Protein AF-A0A8S3SHW8-F1 (afdb_monomer_lite)

Structure (mmCIF, N/CA/C/O backbone):
data_AF-A0A8S3SHW8-F1
#
_entry.id   AF-A0A8S3SHW8-F1
#
loop_
_atom_site.group_PDB
_atom_site.id
_atom_site.type_symbol
_atom_site.label_atom_id
_atom_site.label_alt_id
_atom_site.label_comp_id
_atom_site.label_asym_id
_atom_site.label_entity_id
_atom_site.label_seq_id
_atom_site.pdbx_PDB_ins_code
_atom_site.Cartn_x
_atom_site.Cartn_y
_atom_site.Cartn_z
_atom_site.occupancy
_atom_site.B_iso_or_equiv
_atom_site.auth_seq_id
_atom_site.auth_comp_id
_atom_site.auth_asym_id
_atom_site.auth_atom_id
_atom_site.pdbx_PDB_model_num
ATOM 1 N N . MET A 1 1 ? 3.587 18.763 25.906 1.00 33.28 1 MET A N 1
ATOM 2 C CA . MET A 1 1 ? 4.128 20.118 26.142 1.00 33.28 1 MET A CA 1
ATOM 3 C C . MET A 1 1 ? 2.967 21.100 26.122 1.00 33.28 1 MET A C 1
ATOM 5 O O . MET A 1 1 ? 2.215 21.108 25.154 1.00 33.28 1 MET A O 1
ATOM 9 N N . SER A 1 2 ? 2.760 21.809 27.232 1.00 28.11 2 SER A N 1
ATOM 10 C CA . SER A 1 2 ? 1.656 22.752 27.457 1.00 28.11 2 SER A CA 1
ATOM 11 C C . SER A 1 2 ? 1.734 23.931 26.480 1.00 28.11 2 SER A C 1
ATOM 13 O O . SER A 1 2 ? 2.785 24.556 26.373 1.00 28.11 2 SER A O 1
ATOM 15 N N . LYS A 1 3 ? 0.648 24.232 25.757 1.00 27.84 3 LYS A N 1
ATOM 16 C CA . LYS A 1 3 ? 0.533 25.464 24.966 1.00 27.84 3 LYS A CA 1
ATOM 17 C C . LYS A 1 3 ? -0.106 26.538 25.848 1.00 27.84 3 LYS A C 1
ATOM 19 O O . LYS A 1 3 ? -1.318 26.539 26.027 1.00 27.84 3 LYS A O 1
ATOM 24 N N . GLN A 1 4 ? 0.707 27.435 26.399 1.00 27.66 4 GLN A N 1
ATOM 25 C CA . GLN A 1 4 ? 0.218 28.713 26.918 1.00 27.66 4 GLN A CA 1
ATOM 26 C C . GLN A 1 4 ? -0.094 29.627 25.727 1.00 27.66 4 GLN A C 1
ATOM 28 O O . GLN A 1 4 ? 0.801 29.973 24.959 1.00 27.66 4 GLN A O 1
ATOM 33 N N . CYS A 1 5 ? -1.358 30.014 25.564 1.00 28.47 5 CYS A N 1
ATOM 34 C CA . CYS A 1 5 ? -1.740 31.095 24.659 1.00 28.47 5 CYS A CA 1
ATOM 35 C C . CYS A 1 5 ? -1.617 32.425 25.409 1.00 28.47 5 CYS A C 1
ATOM 37 O O . CYS A 1 5 ? -2.289 32.627 26.418 1.00 28.47 5 CYS A O 1
ATOM 39 N N . LYS A 1 6 ? -0.769 33.332 24.911 1.00 30.17 6 LYS A N 1
ATOM 40 C CA . LYS A 1 6 ? -0.806 34.745 25.304 1.00 30.17 6 LYS A CA 1
ATOM 41 C C . LYS A 1 6 ? -2.008 35.399 24.629 1.00 30.17 6 LYS A C 1
ATOM 43 O O . LYS A 1 6 ? -2.115 35.361 23.407 1.00 30.17 6 LYS A O 1
ATOM 48 N N . ILE A 1 7 ? -2.889 35.986 25.430 1.00 32.22 7 ILE A N 1
ATOM 49 C CA . ILE A 1 7 ? -3.915 36.921 24.967 1.00 32.22 7 ILE A CA 1
ATOM 50 C C . ILE A 1 7 ? -3.233 38.289 24.905 1.00 32.22 7 ILE A C 1
ATOM 52 O O . ILE A 1 7 ? -2.616 38.700 25.888 1.00 32.22 7 ILE A O 1
ATOM 56 N N . VAL A 1 8 ? -3.277 38.943 23.746 1.00 42.25 8 VAL A N 1
ATOM 57 C CA . VAL A 1 8 ? -2.745 40.298 23.557 1.00 42.25 8 VAL A CA 1
ATOM 58 C C . VAL A 1 8 ? -3.923 41.261 23.476 1.00 42.25 8 VAL A C 1
ATOM 60 O O . VAL A 1 8 ? -4.920 40.967 22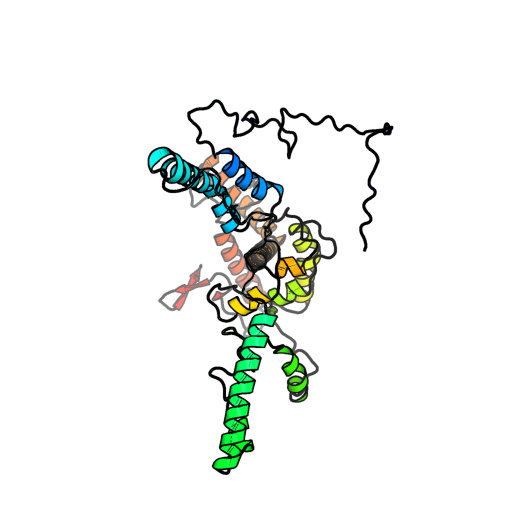.818 1.00 42.25 8 VAL A O 1
ATOM 63 N N . ASP A 1 9 ? -3.791 42.369 24.196 1.00 41.22 9 ASP A N 1
ATOM 64 C CA . ASP A 1 9 ? -4.748 43.467 24.282 1.00 41.22 9 ASP A CA 1
ATOM 65 C C . ASP A 1 9 ? -4.852 44.198 22.925 1.00 41.22 9 ASP A C 1
ATOM 67 O O . ASP A 1 9 ? -3.814 44.598 22.385 1.00 41.22 9 ASP A O 1
ATOM 71 N N . PRO A 1 10 ? -6.055 44.336 22.336 1.00 43.12 10 PRO A N 1
ATOM 72 C CA . PRO A 1 10 ? -6.239 44.913 21.004 1.00 43.12 10 PRO A CA 1
ATOM 73 C C . PRO A 1 10 ? -5.915 46.412 20.893 1.00 43.12 10 PRO A C 1
ATOM 75 O O . PRO A 1 10 ? -5.907 46.924 19.775 1.00 43.12 10 PRO A O 1
ATOM 78 N N . GLU A 1 11 ? -5.640 47.121 21.993 1.00 42.78 11 GLU A N 1
ATOM 79 C CA . GLU A 1 11 ? -5.457 48.584 21.969 1.00 42.78 11 GLU A CA 1
ATOM 80 C C . GLU A 1 11 ? -3.992 49.069 21.959 1.00 42.78 11 GLU A C 1
ATOM 82 O O . GLU A 1 11 ? -3.742 50.275 21.924 1.00 42.78 11 GLU A O 1
ATOM 87 N N . LEU A 1 12 ? -2.997 48.173 21.918 1.00 40.91 12 LEU A N 1
ATOM 88 C CA . LEU A 1 12 ? -1.585 48.563 21.778 1.00 40.91 12 LEU A CA 1
ATOM 89 C C . LEU A 1 12 ? -1.113 48.477 20.313 1.00 40.91 12 LEU A C 1
ATOM 91 O O . LEU A 1 12 ? -1.200 47.406 19.708 1.00 40.91 12 LEU A O 1
ATOM 95 N N . PRO A 1 13 ? -0.551 49.556 19.728 1.00 42.81 13 PRO A N 1
ATOM 96 C CA . PRO A 1 13 ? -0.072 49.527 18.354 1.00 42.81 13 PRO A CA 1
ATOM 97 C C . PRO A 1 13 ? 1.196 48.670 18.253 1.00 42.81 13 PRO A C 1
ATOM 99 O O . PRO A 1 13 ? 2.273 49.039 18.722 1.00 42.81 13 PRO A O 1
ATOM 102 N N . SER A 1 14 ? 1.058 47.504 17.624 1.00 40.25 14 SER A N 1
ATOM 103 C CA . SER A 1 14 ? 2.162 46.610 17.292 1.00 40.25 14 SER A CA 1
ATOM 104 C C . SER A 1 14 ? 3.041 47.233 16.209 1.00 40.25 14 SER A C 1
ATOM 106 O O . SER A 1 14 ? 2.630 47.362 15.054 1.00 40.25 14 SER A O 1
ATOM 108 N N . THR A 1 15 ? 4.271 47.593 16.559 1.00 43.69 15 THR A N 1
ATOM 109 C CA . THR A 1 15 ? 5.312 47.903 15.583 1.00 43.69 15 THR A CA 1
ATOM 110 C C . THR A 1 15 ? 5.768 46.625 14.871 1.00 43.69 15 THR A C 1
ATOM 112 O O . THR A 1 15 ? 6.030 45.597 15.494 1.00 43.69 15 THR A O 1
ATOM 115 N N . SER A 1 16 ? 5.883 46.727 13.542 1.00 46.16 16 SER A N 1
ATOM 116 C CA . SER A 1 16 ? 6.369 45.735 12.565 1.00 46.16 16 SER A CA 1
ATOM 117 C C . SER A 1 16 ? 5.441 44.554 12.223 1.00 46.16 16 SER A C 1
ATOM 119 O O . SER A 1 16 ? 5.742 43.389 12.470 1.00 46.16 16 SER A O 1
ATOM 121 N N . SER A 1 17 ? 4.332 44.854 11.540 1.00 41.62 17 SER A N 1
ATOM 122 C CA . SER A 1 17 ? 3.645 43.887 10.679 1.00 41.62 17 SER A CA 1
ATOM 123 C C . SER A 1 17 ? 4.428 43.694 9.378 1.00 41.62 17 SER A C 1
ATOM 125 O O . SER A 1 17 ? 4.524 44.610 8.563 1.00 41.62 17 SER A O 1
ATOM 127 N N . ILE A 1 18 ? 4.933 42.484 9.144 1.00 42.44 18 ILE A N 1
ATOM 128 C CA . ILE A 1 18 ? 5.177 42.003 7.781 1.00 42.44 18 ILE A CA 1
ATOM 129 C C . ILE A 1 18 ? 3.786 41.764 7.186 1.00 42.44 18 ILE A C 1
ATOM 131 O O . ILE A 1 18 ? 3.213 40.687 7.337 1.00 42.44 18 ILE A O 1
ATOM 135 N N . SER A 1 19 ? 3.194 42.796 6.587 1.00 41.97 19 SER A N 1
ATOM 136 C CA . SER A 1 19 ? 2.048 42.617 5.704 1.00 41.97 19 SER A CA 1
ATOM 137 C C . SER A 1 19 ? 2.586 42.009 4.415 1.00 41.97 19 SER A C 1
ATOM 139 O O . SER A 1 19 ? 3.078 42.717 3.538 1.00 41.97 19 SER A O 1
ATOM 141 N N . ALA A 1 20 ? 2.546 40.682 4.314 1.00 45.47 20 ALA A N 1
ATOM 142 C CA . ALA A 1 20 ? 2.455 40.078 2.996 1.00 45.47 20 ALA A CA 1
ATOM 143 C C . ALA A 1 20 ? 1.146 40.609 2.400 1.00 45.47 20 ALA A C 1
ATOM 145 O O . ALA A 1 20 ? 0.071 40.302 2.917 1.00 45.47 20 ALA A O 1
ATOM 146 N N . ASP A 1 21 ? 1.264 41.509 1.426 1.00 48.50 21 ASP A N 1
ATOM 147 C CA . ASP A 1 21 ? 0.139 42.099 0.711 1.00 48.50 21 ASP A CA 1
ATOM 148 C C . ASP A 1 21 ? -0.626 40.944 0.062 1.00 48.50 21 ASP A C 1
ATOM 150 O O . ASP A 1 21 ? -0.126 40.276 -0.841 1.00 48.50 21 ASP A O 1
ATOM 154 N N . PHE A 1 22 ? -1.772 40.605 0.643 1.00 47.47 22 PHE A N 1
ATOM 155 C CA . PHE A 1 22 ? -2.541 39.427 0.275 1.00 47.47 22 PHE A CA 1
ATOM 156 C C . PHE A 1 22 ? -3.601 39.870 -0.729 1.00 47.47 22 PHE A C 1
ATOM 158 O O . PHE A 1 22 ? -4.529 40.600 -0.360 1.00 47.47 22 PHE A O 1
ATOM 165 N N . ASP A 1 23 ? -3.452 39.481 -1.997 1.00 58.28 23 ASP A N 1
ATOM 166 C CA . ASP A 1 23 ? -4.376 39.924 -3.037 1.00 58.28 23 ASP A CA 1
ATOM 167 C C . ASP A 1 23 ? -5.663 39.095 -2.978 1.00 58.28 23 ASP A C 1
ATOM 169 O O . ASP A 1 23 ? -5.734 37.935 -3.388 1.00 58.28 23 ASP A O 1
ATOM 173 N N . TRP A 1 24 ? -6.720 39.722 -2.462 1.00 55.75 24 TRP A N 1
ATOM 174 C CA . TRP A 1 24 ? -8.063 39.147 -2.371 1.00 55.75 24 TRP A CA 1
ATOM 175 C C . TRP A 1 24 ? -8.744 38.949 -3.731 1.00 55.75 24 TRP A C 1
ATOM 177 O O . TRP A 1 24 ? -9.836 38.380 -3.787 1.00 55.75 24 TRP A O 1
ATOM 187 N N . LYS A 1 25 ? -8.135 39.422 -4.825 1.00 53.91 25 LYS A N 1
ATOM 188 C CA . LYS A 1 25 ? -8.574 39.142 -6.197 1.00 53.91 25 LYS A CA 1
ATOM 189 C C . LYS A 1 25 ? -7.977 37.846 -6.752 1.00 53.91 25 LYS A C 1
ATOM 191 O O . LYS A 1 25 ? -8.441 37.382 -7.792 1.00 53.91 25 LYS A O 1
ATOM 196 N N . GLU A 1 26 ? -7.004 37.252 -6.064 1.00 58.25 26 GLU A N 1
ATOM 197 C CA . GLU A 1 26 ? -6.335 36.006 -6.443 1.00 58.25 26 GLU A CA 1
ATOM 198 C C . GLU A 1 26 ? -6.711 34.844 -5.509 1.00 58.25 26 GLU A C 1
ATOM 200 O O . GLU A 1 26 ? -7.379 35.010 -4.486 1.00 58.25 26 GLU A O 1
ATOM 205 N N . CYS A 1 27 ? -6.324 33.617 -5.873 1.00 58.56 27 CYS A N 1
ATOM 206 C CA . CYS A 1 27 ? -6.635 32.431 -5.075 1.00 58.56 27 CYS A CA 1
ATOM 207 C C . CYS A 1 27 ? -6.103 32.533 -3.639 1.00 58.56 27 CYS A C 1
ATOM 209 O O . CYS A 1 27 ? -4.901 32.635 -3.413 1.00 58.56 27 CYS A O 1
ATOM 211 N N . ILE A 1 28 ? -6.986 32.384 -2.647 1.00 54.75 28 ILE A N 1
ATOM 212 C CA . ILE A 1 28 ? -6.630 32.454 -1.218 1.00 54.75 28 ILE A CA 1
ATOM 213 C C . ILE A 1 28 ? -5.671 31.343 -0.756 1.00 54.75 28 ILE A C 1
ATOM 215 O O . ILE A 1 28 ? -5.082 31.439 0.314 1.00 54.75 28 ILE A O 1
ATOM 219 N N . PHE A 1 29 ? -5.509 30.273 -1.538 1.00 50.50 29 PHE A N 1
ATOM 220 C CA . PHE A 1 29 ? -4.598 29.177 -1.199 1.00 50.50 29 PHE A CA 1
ATOM 221 C C . PHE A 1 29 ? -3.267 29.234 -1.951 1.00 50.50 29 PHE A C 1
ATOM 223 O O . PHE A 1 29 ? -2.256 28.829 -1.382 1.00 50.50 29 PHE A O 1
ATOM 230 N N . CYS A 1 30 ? -3.249 29.713 -3.200 1.00 58.94 30 CYS A N 1
ATOM 231 C CA . CYS A 1 30 ? -2.037 29.711 -4.031 1.00 58.94 30 CYS A CA 1
ATOM 232 C C . CYS A 1 30 ? -1.575 31.087 -4.530 1.00 58.94 30 CYS A C 1
ATOM 234 O O . CYS A 1 30 ? -0.484 31.150 -5.075 1.00 58.94 30 CYS A O 1
ATOM 236 N N . GLN A 1 31 ? -2.346 32.163 -4.316 1.00 64.50 31 GLN A N 1
ATOM 237 C CA . GLN A 1 31 ? -2.059 33.527 -4.800 1.00 64.50 31 GLN A CA 1
ATOM 238 C C . GLN A 1 31 ? -1.721 33.546 -6.302 1.00 64.50 31 GLN A C 1
ATOM 240 O O . GLN A 1 31 ? -0.717 34.092 -6.738 1.00 64.50 31 GLN A O 1
ATOM 245 N N . GLU A 1 32 ? -2.551 32.853 -7.089 1.00 66.88 32 GLU A N 1
ATOM 246 C CA . GLU A 1 32 ? -2.493 32.858 -8.550 1.00 66.88 32 GLU A CA 1
ATOM 247 C C . GLU A 1 32 ? -3.853 33.280 -9.119 1.00 66.88 32 GLU A C 1
ATOM 249 O O . GLU A 1 32 ? -4.913 32.971 -8.553 1.00 66.88 32 GLU A O 1
ATOM 254 N N . GLN A 1 33 ? -3.825 33.946 -10.275 1.00 61.19 33 GLN A N 1
ATOM 255 C CA . GLN A 1 33 ? -5.013 34.324 -11.034 1.00 61.19 33 GLN A CA 1
ATOM 256 C C . GLN A 1 33 ? -5.663 33.087 -11.673 1.00 61.19 33 GLN A C 1
ATOM 258 O O . GLN A 1 33 ? -5.170 32.513 -12.647 1.00 61.19 33 GLN A O 1
ATOM 263 N N . THR A 1 34 ? -6.800 32.656 -11.130 1.00 58.00 34 THR A N 1
ATOM 264 C CA . THR A 1 34 ? -7.602 31.578 -11.717 1.00 58.00 34 THR A CA 1
ATOM 265 C C . THR A 1 34 ? -8.480 32.107 -12.851 1.00 58.00 34 THR A C 1
ATOM 267 O O . THR A 1 34 ? -8.919 33.253 -12.826 1.00 58.00 34 THR A O 1
ATOM 270 N N . LYS A 1 35 ? -8.802 31.260 -13.843 1.00 50.25 35 LYS A N 1
ATOM 271 C CA . LYS A 1 35 ? -9.694 31.621 -14.971 1.00 50.25 35 LYS A CA 1
ATOM 272 C C . LYS A 1 35 ? -11.097 32.075 -14.536 1.00 50.25 35 LYS A C 1
ATOM 274 O O . LYS A 1 35 ? -11.816 32.681 -15.326 1.00 50.25 35 LYS A O 1
ATOM 279 N N . GLU A 1 36 ? -11.493 31.765 -13.306 1.00 50.38 36 GLU A N 1
ATOM 280 C CA . GLU A 1 36 ? -12.750 32.189 -12.701 1.00 50.38 36 GLU A CA 1
ATOM 281 C C . GLU A 1 36 ? -12.477 33.248 -11.628 1.00 50.38 36 GLU A C 1
ATOM 283 O O . GLU A 1 36 ? -11.651 33.032 -10.739 1.00 50.38 36 GLU A O 1
ATOM 288 N N . ASN A 1 37 ? -13.185 34.381 -11.700 1.00 51.44 37 ASN A N 1
ATOM 289 C CA . ASN A 1 37 ? -13.181 35.377 -10.631 1.00 51.44 37 ASN A CA 1
ATOM 290 C C . ASN A 1 37 ? -13.772 34.753 -9.364 1.00 51.44 37 ASN A C 1
ATOM 292 O O . ASN A 1 37 ? -14.912 34.281 -9.377 1.00 51.44 37 ASN A O 1
ATOM 296 N N . LEU A 1 38 ? -13.019 34.789 -8.267 1.00 46.97 38 LEU A N 1
ATOM 297 C CA . LEU A 1 38 ? -13.469 34.291 -6.973 1.00 46.97 38 LEU A CA 1
ATOM 298 C C . LEU A 1 38 ? -14.572 35.208 -6.437 1.00 46.97 38 LEU A C 1
ATOM 300 O O . LEU A 1 38 ? -14.320 36.297 -5.930 1.00 46.97 38 LEU A O 1
ATOM 304 N N . GLN A 1 39 ? -15.821 34.773 -6.568 1.00 48.00 39 GLN A N 1
ATOM 305 C CA . GLN A 1 39 ? -16.958 35.363 -5.872 1.00 48.00 39 GLN A CA 1
ATOM 306 C C . GLN A 1 39 ? -17.421 34.418 -4.770 1.00 48.00 39 GLN A C 1
ATOM 308 O O . GLN A 1 39 ? -17.414 33.198 -4.929 1.00 48.00 39 GLN A O 1
ATOM 313 N N . CYS A 1 40 ? -17.865 34.994 -3.651 1.00 46.88 40 CYS A N 1
ATOM 314 C CA . CYS A 1 40 ? -18.604 34.248 -2.640 1.00 46.88 40 CYS A CA 1
ATOM 315 C C . CYS A 1 40 ? -19.754 33.484 -3.330 1.00 46.88 40 CYS A C 1
ATOM 317 O O . CYS A 1 40 ? -20.539 34.131 -4.029 1.00 46.88 40 CYS A O 1
ATOM 319 N N . PRO A 1 41 ? -19.894 32.156 -3.141 1.00 46.25 41 PRO A N 1
ATOM 320 C CA . PRO A 1 41 ? -20.945 31.367 -3.789 1.00 46.25 41 PRO A CA 1
ATOM 321 C C . PRO A 1 41 ? -22.362 31.896 -3.529 1.00 46.25 41 PRO A C 1
ATOM 323 O O . PRO A 1 41 ? -23.234 31.743 -4.375 1.00 46.25 41 PRO A O 1
ATOM 326 N N . ALA A 1 42 ? -22.576 32.576 -2.396 1.00 45.19 42 ALA A N 1
ATOM 327 C CA . ALA A 1 42 ? -23.844 33.218 -2.050 1.00 45.19 42 ALA A CA 1
ATOM 328 C C . ALA A 1 42 ? -24.141 34.510 -2.845 1.00 45.19 42 ALA A C 1
ATOM 330 O O . ALA A 1 42 ? -25.278 34.966 -2.856 1.00 45.19 42 ALA A O 1
ATOM 331 N N . ASN A 1 43 ? -23.139 35.095 -3.511 1.00 48.75 43 ASN A N 1
ATOM 332 C CA . ASN A 1 43 ? -23.233 36.359 -4.255 1.00 48.75 43 ASN A CA 1
ATOM 333 C C . ASN A 1 43 ? -23.038 36.180 -5.774 1.00 48.75 43 ASN A C 1
ATOM 335 O O . ASN A 1 43 ? -22.880 37.170 -6.495 1.00 48.75 43 ASN A O 1
ATOM 339 N N . SER A 1 44 ? -23.020 34.937 -6.267 1.00 51.25 44 SER A N 1
ATOM 340 C CA . SER A 1 44 ? -22.938 34.654 -7.702 1.00 51.25 44 SER A CA 1
ATOM 341 C C . SER A 1 44 ? -24.199 35.158 -8.410 1.00 51.25 44 SER A C 1
ATOM 343 O O . SER A 1 44 ? -25.310 34.767 -8.069 1.00 51.25 44 SER A O 1
ATOM 345 N N . LYS A 1 45 ? -24.030 36.025 -9.418 1.00 52.34 45 LYS A N 1
ATOM 346 C CA . LYS A 1 45 ? -25.130 36.535 -10.266 1.00 52.34 45 LYS A CA 1
ATOM 347 C C . LYS A 1 45 ? -25.445 35.630 -11.466 1.00 52.34 45 LYS A C 1
ATOM 349 O O . LYS A 1 45 ? -26.261 35.995 -12.308 1.00 52.34 45 LYS A O 1
ATOM 354 N N . ARG A 1 46 ? -24.757 34.492 -11.582 1.00 50.69 46 ARG A N 1
ATOM 355 C CA . ARG A 1 46 ? -24.918 33.527 -12.674 1.00 50.69 46 ARG A CA 1
ATOM 356 C C . ARG A 1 46 ? -26.125 32.635 -12.399 1.00 50.69 46 ARG A C 1
ATOM 358 O O . ARG A 1 46 ? -26.099 31.858 -11.453 1.00 50.69 46 ARG A O 1
ATOM 365 N N . SER A 1 47 ? -27.178 32.766 -13.204 1.00 52.53 47 SER A N 1
ATOM 366 C CA . SER A 1 47 ? -28.400 31.952 -13.110 1.00 52.53 47 SER A CA 1
ATOM 367 C C . SER A 1 47 ? -28.258 30.557 -13.733 1.00 52.53 47 SER A C 1
ATOM 369 O O . SER A 1 47 ? -29.182 29.757 -13.653 1.00 52.53 47 SER A O 1
ATOM 371 N N . ASP A 1 48 ? -27.128 30.285 -14.390 1.00 54.84 48 ASP A N 1
ATOM 372 C CA . ASP A 1 48 ? -26.775 29.038 -15.078 1.00 54.84 48 ASP A CA 1
ATOM 373 C C . ASP A 1 48 ? -25.983 28.049 -14.205 1.00 54.84 48 ASP A C 1
ATOM 375 O O . ASP A 1 48 ? -25.819 26.889 -14.579 1.00 54.84 48 ASP A O 1
ATOM 379 N N . LEU A 1 49 ? -25.504 28.484 -13.037 1.00 49.50 49 LEU A N 1
ATOM 380 C CA . LEU A 1 49 ? -24.738 27.664 -12.101 1.00 49.50 49 LEU A CA 1
ATOM 381 C C . LEU A 1 49 ? -25.526 27.483 -10.809 1.00 49.50 49 LEU A C 1
ATOM 383 O O . LEU A 1 49 ? -25.834 28.456 -10.123 1.00 49.50 49 LEU A O 1
ATOM 387 N N . ASP A 1 50 ? -25.824 26.227 -10.478 1.00 50.81 50 ASP A N 1
ATOM 388 C CA . ASP A 1 50 ? -26.556 25.884 -9.263 1.00 50.81 50 ASP A CA 1
ATOM 389 C C . ASP A 1 50 ? -25.789 26.394 -8.033 1.00 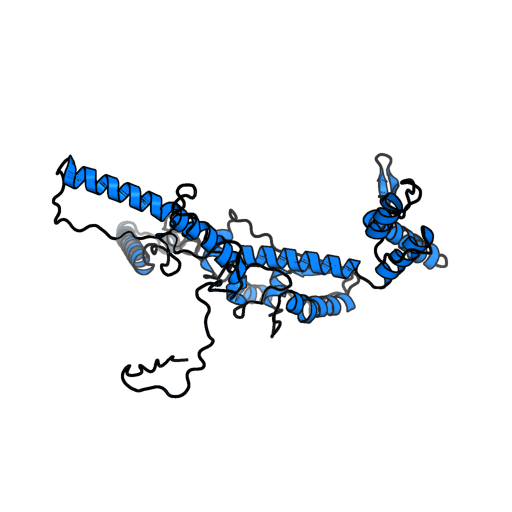50.81 50 ASP A C 1
ATOM 391 O O . ASP A 1 50 ? -24.559 26.219 -7.911 1.00 50.81 50 ASP A O 1
ATOM 395 N N . VAL A 1 51 ? -26.520 27.056 -7.132 1.00 45.84 51 VAL A N 1
ATOM 396 C CA . VAL A 1 51 ? -26.014 27.428 -5.809 1.00 45.84 51 VAL A CA 1
ATOM 397 C C . VAL A 1 51 ? -25.585 26.109 -5.172 1.00 45.84 51 VAL A C 1
ATOM 399 O O . VAL A 1 51 ? -26.353 25.163 -5.158 1.00 45.84 51 VAL A O 1
ATOM 402 N N . GLY A 1 52 ? -24.303 25.975 -4.827 1.00 45.34 52 GLY A N 1
ATOM 403 C CA . GLY A 1 52 ? -23.725 24.678 -4.447 1.00 45.34 52 GLY A CA 1
ATOM 404 C C . GLY A 1 52 ? -22.449 24.302 -5.203 1.00 45.34 52 GLY A C 1
ATOM 405 O O . GLY A 1 52 ? -21.611 23.562 -4.681 1.00 45.34 52 GLY A O 1
ATOM 406 N N . THR A 1 53 ? -22.227 24.876 -6.390 1.00 52.91 53 THR A N 1
ATOM 407 C CA . THR A 1 53 ? -21.026 24.593 -7.201 1.00 52.91 53 THR A CA 1
ATOM 408 C C . THR A 1 53 ? -19.725 24.900 -6.442 1.00 52.91 53 THR A C 1
ATOM 410 O O . THR A 1 53 ? -18.792 24.103 -6.488 1.00 52.91 53 THR A O 1
ATOM 413 N N . GLY A 1 54 ? -19.699 25.967 -5.632 1.00 49.91 54 GLY A N 1
ATOM 414 C CA . GLY A 1 54 ? -18.545 26.325 -4.794 1.00 49.91 54 GLY A CA 1
ATOM 415 C C . GLY A 1 54 ? -18.138 25.259 -3.764 1.00 49.91 54 GLY A C 1
ATOM 416 O O . GLY A 1 54 ? -16.962 25.169 -3.413 1.00 49.91 54 GLY A O 1
ATOM 417 N N . TYR A 1 55 ? -19.069 24.409 -3.311 1.00 49.91 55 TYR A N 1
ATOM 418 C CA . TYR A 1 55 ? -18.756 23.306 -2.394 1.00 49.91 55 TYR A CA 1
ATOM 419 C C . TYR A 1 55 ? -18.113 22.111 -3.114 1.00 49.91 55 TYR A C 1
ATOM 421 O O . TYR A 1 55 ? -17.243 21.460 -2.537 1.00 49.91 55 TYR A O 1
ATOM 429 N N . LYS A 1 56 ? -18.459 21.863 -4.389 1.00 49.69 56 LYS A N 1
ATOM 430 C CA . LYS A 1 56 ? -17.755 20.879 -5.237 1.00 49.69 56 LYS A CA 1
ATOM 431 C C . LYS A 1 56 ? -16.320 21.325 -5.528 1.00 49.69 56 LYS A C 1
ATOM 433 O O . LYS A 1 56 ? -15.394 20.511 -5.496 1.00 49.69 56 LYS A O 1
ATOM 438 N N . THR A 1 57 ? -16.117 22.624 -5.757 1.00 55.66 57 THR A N 1
ATOM 439 C CA . THR A 1 57 ? -14.775 23.196 -5.919 1.00 55.66 57 THR A CA 1
ATOM 440 C C . THR A 1 57 ? -13.976 23.077 -4.624 1.00 55.66 57 THR A C 1
ATOM 442 O O . THR A 1 57 ? -12.818 22.681 -4.674 1.00 55.66 57 THR A O 1
ATOM 445 N N . LEU A 1 58 ? -14.593 23.322 -3.460 1.00 56.44 58 LEU A N 1
ATOM 446 C CA . LEU A 1 58 ? -13.947 23.157 -2.154 1.00 56.44 58 LEU A CA 1
ATOM 447 C C . LEU A 1 58 ? -13.507 21.707 -1.891 1.00 56.44 58 LEU A C 1
ATOM 449 O O . LEU A 1 58 ? -12.386 21.503 -1.443 1.00 56.44 58 LEU A O 1
ATOM 453 N N . GLU A 1 59 ? -14.340 20.709 -2.200 1.00 52.47 59 GLU A N 1
ATOM 454 C CA . GLU A 1 59 ? -13.976 19.284 -2.102 1.00 52.47 59 GLU A CA 1
ATOM 455 C C . GLU A 1 59 ? -12.733 18.965 -2.951 1.00 52.47 59 GLU A C 1
ATOM 457 O O . GLU A 1 59 ? -11.737 18.451 -2.441 1.00 52.47 59 GLU A O 1
ATOM 462 N N . THR A 1 60 ? -12.751 19.374 -4.222 1.00 56.41 60 THR A N 1
ATOM 463 C CA . THR A 1 60 ? -11.651 19.131 -5.171 1.00 56.41 60 THR A CA 1
ATOM 464 C C . THR A 1 60 ? -10.365 19.870 -4.771 1.00 56.41 60 THR A C 1
ATOM 466 O O . THR A 1 60 ? -9.258 19.351 -4.923 1.00 56.41 60 THR A O 1
ATOM 469 N N . ILE A 1 61 ? -10.491 21.092 -4.246 1.00 56.31 61 ILE A N 1
ATOM 470 C CA . ILE A 1 61 ? -9.368 21.914 -3.775 1.00 56.31 61 ILE A CA 1
ATOM 471 C C . ILE A 1 61 ? -8.766 21.321 -2.498 1.00 56.31 61 ILE A C 1
ATOM 473 O O . ILE A 1 61 ? -7.543 21.257 -2.387 1.00 56.31 61 ILE A O 1
ATOM 477 N N . LEU A 1 62 ? -9.586 20.844 -1.557 1.00 53.88 62 LEU A N 1
ATOM 478 C CA . LEU A 1 62 ? -9.093 20.203 -0.338 1.00 53.88 62 LEU A CA 1
ATOM 479 C C . LEU A 1 62 ? -8.279 18.949 -0.675 1.00 53.88 62 LEU A C 1
ATOM 481 O O . LEU A 1 62 ? -7.137 18.857 -0.237 1.00 53.88 62 LEU A O 1
ATOM 485 N N . GLU A 1 63 ? -8.786 18.058 -1.531 1.00 53.31 63 GLU A N 1
ATOM 486 C CA . GLU A 1 63 ? -8.033 16.870 -1.968 1.00 53.31 63 GLU A CA 1
ATOM 487 C C . GLU A 1 63 ? -6.705 17.225 -2.655 1.00 53.31 63 GLU A C 1
ATOM 489 O O . GLU A 1 63 ? -5.685 16.566 -2.432 1.00 53.31 63 GLU A O 1
ATOM 494 N N . ARG A 1 64 ? -6.701 18.284 -3.476 1.00 49.41 64 ARG A N 1
ATOM 495 C CA . ARG A 1 64 ? -5.528 18.706 -4.250 1.00 49.41 64 ARG A CA 1
ATOM 496 C C . ARG A 1 64 ? -4.450 19.382 -3.398 1.00 49.41 64 ARG A C 1
ATOM 498 O O . ARG A 1 64 ? -3.269 19.160 -3.653 1.00 49.41 64 ARG A O 1
ATOM 505 N N . TYR A 1 65 ? -4.829 20.198 -2.414 1.00 45.56 65 TYR A N 1
ATOM 506 C CA . TYR A 1 65 ? -3.882 21.021 -1.651 1.00 45.56 65 TYR A CA 1
ATOM 507 C C . TYR A 1 65 ? -3.476 20.424 -0.302 1.00 45.56 65 TYR A C 1
ATOM 509 O O . TYR A 1 65 ? -2.332 20.611 0.112 1.00 45.56 65 TYR A O 1
ATOM 517 N N . THR A 1 66 ? -4.353 19.686 0.388 1.00 51.06 66 THR A N 1
ATOM 518 C CA . THR A 1 66 ? -3.989 19.072 1.680 1.00 51.06 66 THR A CA 1
ATOM 519 C C . THR A 1 66 ? -3.408 17.669 1.515 1.00 51.06 66 THR A C 1
ATOM 521 O O . THR A 1 66 ? -2.701 17.203 2.407 1.00 51.06 66 THR A O 1
ATOM 524 N N . ARG A 1 67 ? -3.678 16.999 0.379 1.00 55.00 67 ARG A N 1
ATOM 525 C CA . ARG A 1 67 ? -3.398 15.568 0.124 1.00 55.00 67 ARG A CA 1
ATOM 526 C C . ARG A 1 67 ? -4.040 14.612 1.149 1.00 55.00 67 ARG A C 1
ATOM 528 O O . ARG A 1 67 ? -3.812 13.399 1.085 1.00 55.00 67 ARG A O 1
ATOM 535 N N . ASP A 1 68 ? -4.853 15.145 2.061 1.00 55.56 68 ASP A N 1
ATOM 536 C CA . ASP A 1 68 ? -5.691 14.400 2.988 1.00 55.56 68 ASP A CA 1
ATOM 537 C C . ASP A 1 68 ? -7.047 14.166 2.310 1.00 55.56 68 ASP A C 1
ATOM 539 O O . ASP A 1 68 ? -7.677 15.103 1.817 1.00 55.56 68 ASP A O 1
ATOM 543 N N . ILE A 1 69 ? -7.509 12.915 2.274 1.00 62.47 69 ILE A N 1
ATOM 544 C CA . ILE A 1 69 ? -8.809 12.589 1.673 1.00 62.47 69 ILE A CA 1
ATOM 545 C C . ILE A 1 69 ? -9.892 12.765 2.737 1.00 62.47 69 ILE A C 1
ATOM 547 O O . ILE A 1 69 ? -9.803 12.209 3.838 1.00 62.47 69 ILE A O 1
ATOM 551 N N . VAL A 1 70 ? -10.913 13.549 2.404 1.00 63.34 70 VAL A N 1
ATOM 552 C CA . VAL A 1 70 ? -12.059 13.821 3.276 1.00 63.34 70 VAL A CA 1
ATOM 553 C C . VAL A 1 70 ? -12.886 12.540 3.465 1.00 63.34 70 VAL A C 1
ATOM 555 O O . VAL A 1 70 ? -13.055 11.761 2.531 1.00 63.34 70 VAL A O 1
ATOM 558 N N . ASP A 1 71 ? -13.396 12.290 4.681 1.00 67.75 71 ASP A N 1
ATOM 559 C CA . ASP A 1 71 ? -14.274 11.135 4.940 1.00 67.75 71 ASP A CA 1
ATOM 560 C C . ASP A 1 71 ? -15.487 11.197 3.988 1.00 67.75 71 ASP A C 1
ATOM 562 O O . ASP A 1 71 ? -16.168 12.229 3.968 1.00 67.75 71 ASP A O 1
ATOM 566 N N . PRO A 1 72 ? -15.806 10.121 3.242 1.00 67.12 72 PRO A N 1
ATOM 567 C CA . PRO A 1 72 ? -16.888 10.129 2.257 1.00 67.12 72 PRO A CA 1
ATOM 568 C C . PRO A 1 72 ? -18.238 10.600 2.810 1.00 67.12 72 PRO A C 1
ATOM 570 O O . PRO A 1 72 ? -19.025 11.207 2.089 1.00 67.12 72 PRO A O 1
ATOM 573 N N . ARG A 1 73 ? -18.502 10.389 4.106 1.00 67.69 73 ARG A N 1
ATOM 574 C CA . ARG A 1 73 ? -19.739 10.834 4.769 1.00 67.69 73 ARG A CA 1
ATOM 575 C C . ARG A 1 73 ? -19.749 12.330 5.055 1.00 67.69 73 ARG A C 1
ATOM 577 O O . ARG A 1 73 ? -20.815 12.941 5.089 1.00 67.69 73 ARG A O 1
ATOM 584 N N . VAL A 1 74 ? -18.580 12.930 5.283 1.00 71.81 74 VAL A N 1
ATOM 585 C CA . VAL A 1 74 ? -18.448 14.392 5.363 1.00 71.81 74 VAL A CA 1
ATOM 586 C C . VAL A 1 74 ? -18.688 14.982 3.976 1.00 71.81 74 VAL A C 1
ATOM 588 O O . VAL A 1 74 ? -19.449 15.939 3.870 1.00 71.81 74 VAL A O 1
ATOM 591 N N . CYS A 1 75 ? -18.143 14.372 2.916 1.00 68.06 75 CYS A N 1
ATOM 592 C CA . CYS A 1 75 ? -18.437 14.777 1.538 1.00 68.06 75 CYS A CA 1
ATOM 593 C C . CYS A 1 75 ? -19.934 14.683 1.226 1.00 68.06 75 CYS A C 1
ATOM 595 O O . CYS A 1 75 ? -20.522 15.639 0.733 1.00 68.06 75 CYS A O 1
ATOM 597 N N . GLU A 1 76 ? -20.579 13.570 1.572 1.00 73.31 76 GLU A N 1
ATOM 598 C CA . GLU A 1 76 ? -22.023 13.388 1.399 1.00 73.31 76 GLU A CA 1
ATOM 599 C C . GLU A 1 76 ? -22.835 14.425 2.186 1.00 73.31 76 GLU A C 1
ATOM 601 O O . GLU A 1 76 ? -23.768 15.025 1.653 1.00 73.31 76 GLU A O 1
ATOM 606 N N . THR A 1 77 ? -22.439 14.709 3.430 1.00 77.62 77 THR A N 1
ATOM 607 C CA . THR A 1 77 ? -23.073 15.750 4.248 1.00 77.62 77 THR A CA 1
ATOM 608 C C . THR A 1 77 ? -22.938 17.127 3.598 1.00 77.62 77 THR A C 1
ATOM 610 O O . THR A 1 77 ? -23.920 17.858 3.525 1.00 77.62 77 THR A O 1
ATOM 613 N N . ILE A 1 78 ? -21.749 17.483 3.100 1.00 74.75 78 ILE A N 1
ATOM 614 C CA . ILE A 1 78 ? -21.496 18.766 2.426 1.00 74.75 78 ILE A CA 1
ATOM 615 C C . ILE A 1 78 ? -22.284 18.863 1.116 1.00 74.75 78 ILE A C 1
ATOM 617 O O . ILE A 1 78 ? -22.834 19.918 0.823 1.00 74.75 78 ILE A O 1
ATOM 621 N N . ARG A 1 79 ? -22.388 17.774 0.349 1.00 73.12 79 ARG A N 1
ATOM 622 C CA . ARG A 1 79 ? -23.155 17.744 -0.907 1.00 73.12 79 ARG A CA 1
ATOM 623 C C . ARG A 1 79 ? -24.658 17.910 -0.680 1.00 73.12 79 ARG A C 1
ATOM 625 O O . ARG A 1 79 ? -25.324 18.523 -1.503 1.00 73.12 79 ARG A O 1
ATOM 632 N N . ASN A 1 80 ? -25.180 17.391 0.431 1.00 78.56 80 ASN A N 1
ATOM 633 C CA . ASN A 1 80 ? -26.621 17.341 0.693 1.00 78.56 80 ASN A CA 1
ATOM 634 C C . ASN A 1 80 ? -27.122 18.400 1.689 1.00 78.56 80 ASN A C 1
ATOM 636 O O . ASN A 1 80 ? -28.331 18.510 1.895 1.00 78.56 80 ASN A O 1
ATOM 640 N N . VAL A 1 81 ? -26.233 19.186 2.311 1.00 81.75 81 VAL A N 1
ATOM 641 C CA . VAL A 1 81 ? -26.606 20.173 3.346 1.00 81.75 81 VAL A CA 1
ATOM 642 C C . VAL A 1 81 ? -27.619 21.200 2.845 1.00 81.75 81 VAL A C 1
ATOM 644 O O . VAL A 1 81 ? -28.497 21.623 3.595 1.00 81.75 81 VAL A O 1
ATOM 647 N N . GLU A 1 82 ? -27.522 21.576 1.574 1.00 78.25 82 GLU A N 1
ATOM 648 C CA . GLU A 1 82 ? -28.432 22.534 0.962 1.00 78.25 82 GLU A CA 1
ATOM 649 C C . GLU A 1 82 ? -29.830 21.950 0.771 1.00 78.25 82 GLU A C 1
ATOM 651 O O . GLU A 1 82 ? -30.812 22.581 1.160 1.00 78.25 82 GLU A O 1
ATOM 656 N N . ASN A 1 83 ? -29.922 20.730 0.236 1.00 82.25 83 ASN A N 1
ATOM 657 C CA . ASN A 1 83 ? -31.197 20.036 0.059 1.00 82.25 83 ASN A CA 1
ATOM 658 C C . ASN A 1 83 ? -31.906 19.857 1.403 1.00 82.25 83 ASN A C 1
ATOM 660 O O . ASN A 1 83 ? -33.084 20.182 1.524 1.00 82.25 83 ASN A O 1
ATOM 664 N N . LEU A 1 84 ? -31.159 19.473 2.443 1.00 86.56 84 LEU A N 1
ATOM 665 C CA . LEU A 1 84 ? -31.685 19.392 3.803 1.00 86.56 84 LEU A CA 1
ATOM 666 C C . LEU A 1 84 ? -32.220 20.748 4.299 1.00 86.56 84 LEU A C 1
ATOM 668 O O . LEU A 1 84 ? -33.274 20.808 4.929 1.00 86.56 84 LEU A O 1
ATOM 672 N N . GLY A 1 85 ? -31.509 21.846 4.024 1.00 85.88 85 GLY A N 1
ATOM 673 C CA . GLY A 1 85 ? -31.962 23.195 4.367 1.00 85.88 85 GLY A CA 1
ATOM 674 C C . GLY A 1 85 ? -33.251 23.591 3.639 1.00 85.88 85 GLY A C 1
ATOM 675 O O . GLY A 1 85 ? -34.166 24.127 4.267 1.00 85.88 85 GLY A O 1
ATOM 676 N N . LYS A 1 86 ? -33.351 23.279 2.339 1.00 87.00 86 LYS A N 1
ATOM 677 C CA . LYS A 1 86 ? -34.551 23.513 1.516 1.00 87.00 86 LYS A CA 1
ATOM 678 C C . LYS A 1 86 ? -35.752 22.733 2.056 1.00 87.00 86 LYS A C 1
ATOM 680 O O . LYS A 1 86 ? -36.814 23.316 2.264 1.00 87.00 86 LYS A O 1
ATOM 685 N N . GLU A 1 87 ? -35.577 21.449 2.364 1.00 90.25 87 GLU A N 1
ATOM 686 C CA . GLU A 1 87 ? -36.621 20.608 2.964 1.00 90.25 87 GLU A CA 1
ATOM 687 C C . GLU A 1 87 ? -37.109 21.166 4.307 1.00 90.25 87 GLU A C 1
ATOM 689 O O . GLU A 1 87 ? -38.313 21.273 4.542 1.00 90.25 87 GLU A O 1
ATOM 694 N N . GLN A 1 88 ? -36.189 21.595 5.176 1.00 88.75 88 GLN A N 1
ATOM 695 C CA . GLN A 1 88 ? -36.537 22.171 6.478 1.00 88.75 88 GLN A CA 1
ATOM 696 C C . GLN A 1 88 ? -37.259 23.510 6.371 1.00 88.75 88 GLN A C 1
ATOM 698 O O . GLN A 1 88 ? -38.158 23.788 7.169 1.00 88.75 88 GLN A O 1
ATOM 703 N N . TYR A 1 89 ? -36.891 24.333 5.391 1.00 90.19 89 TYR A N 1
ATOM 704 C CA . TYR A 1 89 ? -37.607 25.565 5.093 1.00 90.19 89 TYR A CA 1
ATOM 705 C C . TYR A 1 89 ? -39.045 25.271 4.654 1.00 90.19 89 TYR A C 1
ATOM 707 O O . TYR A 1 89 ? -39.984 25.814 5.238 1.00 90.19 89 TYR A O 1
ATOM 715 N N . HIS A 1 90 ? -39.229 24.365 3.689 1.00 90.38 90 HIS A N 1
ATOM 716 C CA . HIS A 1 90 ? -40.562 23.971 3.233 1.00 90.38 90 HIS A CA 1
ATOM 717 C C . HIS A 1 90 ? -41.404 23.399 4.373 1.00 90.38 90 HIS A C 1
ATOM 719 O O . HIS A 1 90 ? -42.564 23.784 4.537 1.00 90.38 90 HIS A O 1
ATOM 725 N N . GLN A 1 91 ? -40.810 22.556 5.219 1.00 90.25 91 GLN A N 1
ATOM 726 C CA . GLN A 1 91 ? -41.477 22.024 6.400 1.00 90.25 91 GLN A CA 1
ATOM 727 C C . GLN A 1 91 ? -41.894 23.138 7.371 1.00 90.25 91 GLN A C 1
ATOM 729 O O . GLN A 1 91 ? -43.009 23.114 7.887 1.00 90.25 91 GLN A O 1
ATOM 734 N N . PHE A 1 92 ? -41.040 24.136 7.608 1.00 90.56 92 PHE A N 1
ATOM 735 C CA . PHE A 1 92 ? -41.366 25.264 8.481 1.00 90.56 92 PHE A CA 1
ATOM 736 C C . PHE A 1 92 ? -42.543 26.089 7.948 1.00 90.56 92 PHE A C 1
ATOM 738 O O . PHE A 1 92 ? -43.469 26.388 8.706 1.00 90.56 92 PHE A O 1
ATOM 745 N N . VAL A 1 93 ? -42.521 26.440 6.657 1.00 90.06 93 VAL A N 1
ATOM 746 C CA . VAL A 1 93 ? -43.598 27.200 6.001 1.00 90.06 93 VAL A CA 1
ATOM 747 C C . VAL A 1 93 ? -44.912 26.430 6.100 1.00 90.06 93 VAL A C 1
ATOM 749 O O . VAL A 1 93 ? -45.905 26.964 6.596 1.00 90.06 93 VAL A O 1
ATOM 752 N N . THR A 1 94 ? -44.881 25.147 5.749 1.00 91.44 94 THR A N 1
ATOM 753 C CA . THR A 1 94 ? -46.054 24.270 5.781 1.00 91.44 94 THR A CA 1
ATOM 754 C C . THR A 1 94 ? -46.621 24.145 7.198 1.00 91.44 94 THR A C 1
ATOM 756 O O . THR A 1 94 ? -47.807 24.364 7.431 1.00 91.44 94 THR A O 1
ATOM 759 N N . GLU A 1 95 ? -45.788 23.811 8.189 1.00 92.62 95 GLU A N 1
ATOM 760 C CA . GLU A 1 95 ? -46.249 23.534 9.555 1.00 92.62 95 GLU A CA 1
ATOM 761 C C . GLU A 1 95 ? -46.678 24.794 10.317 1.00 92.62 95 GLU A C 1
ATOM 763 O O . GLU A 1 95 ? -47.580 24.723 11.154 1.00 92.62 95 GLU A O 1
ATOM 768 N N . ARG A 1 96 ? -46.037 25.945 10.079 1.00 89.38 96 ARG A N 1
ATOM 769 C CA . ARG A 1 96 ? -46.259 27.149 10.899 1.00 89.38 96 ARG A CA 1
ATOM 770 C C . ARG A 1 96 ? -47.057 28.244 10.209 1.00 89.38 96 ARG A C 1
ATOM 772 O O . ARG A 1 96 ? -47.791 28.949 10.897 1.00 89.38 96 ARG A O 1
ATOM 779 N N . LEU A 1 97 ? -46.914 28.405 8.895 1.00 88.25 97 LEU A N 1
ATOM 780 C CA . LEU A 1 97 ? -47.553 29.494 8.150 1.00 88.25 97 LEU A CA 1
ATOM 781 C C . LEU A 1 97 ? -48.829 29.028 7.447 1.00 88.25 97 LEU A C 1
ATOM 783 O O . LEU A 1 97 ? -49.854 29.698 7.564 1.00 88.25 97 LEU A O 1
ATOM 787 N N . GLU A 1 98 ? -48.784 27.873 6.783 1.00 90.38 98 GLU A N 1
ATOM 788 C CA . GLU A 1 98 ? -49.923 27.333 6.030 1.00 90.38 98 GLU A CA 1
ATOM 789 C C . GLU A 1 98 ? -50.893 26.584 6.951 1.00 90.38 98 GLU A C 1
ATOM 791 O O . GLU A 1 98 ? -52.008 27.043 7.197 1.00 90.38 98 GLU A O 1
ATOM 796 N N . ASN A 1 99 ? -50.444 25.468 7.535 1.00 90.69 99 ASN A N 1
ATOM 797 C CA . ASN A 1 99 ? -51.288 24.583 8.342 1.00 90.69 99 ASN A CA 1
ATOM 798 C C . ASN A 1 99 ? -51.460 25.064 9.788 1.00 90.69 99 ASN A C 1
ATOM 800 O O . ASN A 1 99 ? -52.334 24.565 10.495 1.00 90.69 99 ASN A O 1
ATOM 804 N N . LYS A 1 100 ? -50.607 25.995 10.248 1.00 87.00 100 LYS A N 1
ATOM 805 C CA . LYS A 1 100 ? -50.584 26.545 11.622 1.00 87.00 100 LYS A CA 1
ATOM 806 C C . LYS A 1 100 ? -50.618 25.465 12.718 1.00 87.00 100 LYS A C 1
ATOM 808 O O . LYS A 1 100 ? -51.110 25.697 13.821 1.00 87.00 100 LYS A O 1
ATOM 813 N N . SER A 1 101 ? -50.077 24.283 12.426 1.00 88.00 101 SER A N 1
ATOM 814 C CA . SER A 1 101 ? -50.080 23.122 13.318 1.00 88.00 101 SER A CA 1
ATOM 815 C C . SER A 1 101 ? -49.046 23.237 14.441 1.00 88.00 101 SER A C 1
ATOM 817 O O . SER A 1 101 ? -49.149 22.541 15.451 1.00 88.00 101 SER A O 1
ATOM 819 N N . LYS A 1 102 ? -48.056 24.131 14.302 1.00 86.50 102 LYS A N 1
ATOM 820 C CA . LYS A 1 102 ? -47.064 24.445 15.340 1.00 86.50 102 LYS A CA 1
ATOM 821 C C . LYS A 1 102 ? -46.916 25.952 15.532 1.00 86.50 102 LYS A C 1
ATOM 823 O O . LYS A 1 102 ? -46.831 26.710 14.570 1.00 86.50 102 LYS A O 1
ATOM 828 N N . SER A 1 103 ? -46.807 26.377 16.793 1.00 88.81 103 SER A N 1
ATOM 829 C CA . SER A 1 103 ? -46.567 27.782 17.148 1.00 88.81 103 SER A CA 1
ATOM 830 C C . SER A 1 103 ? -45.217 28.286 16.624 1.00 88.81 103 SER A C 1
ATOM 832 O O . SER A 1 103 ? -44.204 27.580 16.674 1.00 88.81 103 SER A O 1
ATOM 834 N N . LEU A 1 104 ? -45.193 29.548 16.183 1.00 86.38 104 LEU A N 1
ATOM 835 C CA . LEU A 1 104 ? -43.992 30.250 15.720 1.00 86.38 104 LEU A CA 1
ATOM 836 C C . LEU A 1 104 ? -42.902 30.350 16.794 1.00 86.38 104 LEU A C 1
ATOM 838 O O . LEU A 1 104 ? -41.725 30.394 16.449 1.00 86.38 104 LEU A O 1
ATOM 842 N N . HIS A 1 105 ? -43.271 30.312 18.074 1.00 85.81 105 HIS A N 1
ATOM 843 C CA . HIS A 1 105 ? -42.331 30.441 19.189 1.00 85.81 105 HIS A CA 1
ATOM 844 C C . HIS A 1 105 ? -41.642 29.126 19.575 1.00 85.81 105 HIS A C 1
ATOM 846 O O . HIS A 1 105 ? -40.750 29.126 20.421 1.00 85.81 105 HIS A O 1
ATOM 852 N N . VAL A 1 106 ? -42.024 27.994 18.969 1.00 87.94 106 VAL A N 1
ATOM 853 C CA . VAL A 1 106 ? -41.370 26.712 19.259 1.00 87.94 106 VAL A CA 1
ATOM 854 C C . VAL A 1 106 ? -39.929 26.739 18.727 1.00 87.94 106 VAL A C 1
ATOM 856 O O . VAL A 1 106 ? -39.729 27.039 17.543 1.00 87.94 106 VAL A O 1
ATOM 859 N N . PRO A 1 107 ? -38.917 26.383 19.539 1.00 84.81 107 PRO A N 1
ATOM 860 C CA . PRO A 1 107 ? -37.526 26.362 19.098 1.00 84.81 107 PRO A CA 1
ATOM 861 C C . PRO A 1 107 ? -37.292 25.425 17.907 1.00 84.81 107 PRO A C 1
ATOM 863 O O . PRO A 1 107 ? -37.825 24.313 17.857 1.00 84.81 107 PRO A O 1
ATOM 866 N N . ILE A 1 108 ? -36.456 25.855 16.960 1.00 85.69 108 ILE A N 1
ATOM 867 C CA . ILE A 1 108 ? -35.967 25.005 15.868 1.00 85.69 108 ILE A CA 1
ATOM 868 C C . ILE A 1 108 ? -34.738 24.246 16.378 1.00 85.69 108 ILE A C 1
ATOM 870 O O . ILE A 1 108 ? -33.804 24.840 16.919 1.00 85.69 108 ILE A O 1
ATOM 874 N N . LYS A 1 109 ? -34.738 22.916 16.241 1.00 84.19 109 LYS A N 1
ATOM 875 C CA . LYS A 1 109 ? -33.605 22.084 16.670 1.00 84.19 109 LYS A CA 1
ATOM 876 C C . LYS A 1 109 ? -32.430 22.272 15.712 1.00 84.19 109 LYS A C 1
ATOM 878 O O . LYS A 1 109 ? -32.604 22.227 14.501 1.00 84.19 109 LYS A O 1
ATOM 883 N N . GLN A 1 110 ? -31.225 22.420 16.258 1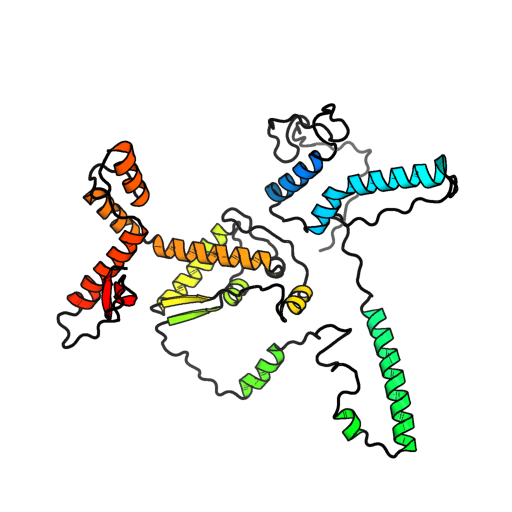.00 80.25 110 GLN A N 1
ATOM 884 C CA . GLN A 1 110 ? -30.007 22.468 15.449 1.00 80.25 110 GLN A CA 1
ATOM 885 C C . GLN A 1 110 ? -29.727 21.121 14.775 1.00 80.25 110 GLN A C 1
ATOM 887 O O . GLN A 1 110 ? -29.774 20.066 15.420 1.00 80.25 110 GLN A O 1
ATOM 892 N N . ASN A 1 111 ? -29.342 21.174 13.501 1.00 80.44 111 ASN A N 1
ATOM 893 C CA . ASN A 1 111 ? -28.915 19.998 12.755 1.00 80.44 111 ASN A CA 1
ATOM 894 C C . ASN A 1 111 ? -27.585 19.467 13.284 1.00 80.44 111 ASN A C 1
ATOM 896 O O . ASN A 1 111 ? -26.605 20.199 13.443 1.00 80.44 111 ASN A O 1
ATOM 900 N N . LYS A 1 112 ? -27.530 18.158 13.540 1.00 75.94 112 LYS A N 1
ATOM 901 C CA . LYS A 1 112 ? -26.309 17.489 13.997 1.00 75.94 112 LYS A CA 1
ATOM 902 C C . LYS A 1 112 ? -25.504 16.923 12.830 1.00 75.94 112 LYS A C 1
ATOM 904 O O . LYS A 1 112 ? -25.246 15.727 12.786 1.00 75.94 112 LYS A O 1
ATOM 909 N N . LEU A 1 113 ? -25.118 17.794 11.902 1.00 77.44 113 LEU A N 1
ATOM 910 C CA . LEU A 1 113 ? -24.379 17.408 10.699 1.00 77.44 113 LEU A CA 1
ATOM 911 C C . LEU A 1 113 ? -22.949 16.971 11.020 1.00 77.44 113 LEU A C 1
ATOM 913 O O . LEU A 1 113 ? -22.296 17.529 11.911 1.00 77.44 113 LEU A O 1
ATOM 917 N N . LEU A 1 114 ? -22.483 15.962 10.287 1.00 70.19 114 LEU A N 1
ATOM 918 C CA . LEU A 1 114 ? -21.117 15.465 10.356 1.00 70.19 114 LEU A CA 1
ATOM 919 C C . LEU A 1 114 ? -20.220 16.382 9.510 1.00 70.19 114 LEU A C 1
ATOM 921 O O . LEU A 1 114 ? -20.267 16.358 8.287 1.00 70.19 114 LEU A O 1
ATOM 925 N N . LEU A 1 115 ? -19.420 17.214 10.172 1.00 70.25 115 LEU A N 1
ATOM 926 C CA . LEU A 1 115 ? -18.493 18.159 9.540 1.00 70.25 115 LEU A CA 1
ATOM 927 C C . LEU A 1 115 ? -17.072 17.919 10.067 1.00 70.25 115 LEU A C 1
ATOM 929 O O . LEU A 1 115 ? -16.902 17.224 11.067 1.00 70.25 115 LEU A O 1
ATOM 933 N N . PHE A 1 116 ? -16.057 18.537 9.455 1.00 64.00 116 PHE A N 1
ATOM 934 C CA . PHE A 1 116 ? -14.629 18.344 9.779 1.00 64.00 116 PHE A CA 1
ATOM 935 C C . PHE A 1 116 ? -14.281 18.430 11.280 1.00 64.00 116 PHE A C 1
ATOM 937 O O . PHE A 1 116 ? -13.396 17.728 11.761 1.00 64.00 116 PHE A O 1
ATOM 944 N N . SER A 1 117 ? -14.996 19.266 12.039 1.00 53.53 117 SER A N 1
ATOM 945 C CA . SER A 1 117 ? -14.800 19.459 13.484 1.00 53.53 117 SER A CA 1
ATOM 946 C C . SER A 1 117 ? -15.544 18.435 14.359 1.00 53.53 117 SER A C 1
ATOM 948 O O . SER A 1 117 ? -15.189 18.252 15.528 1.00 53.53 117 SER A O 1
ATOM 950 N N . ARG A 1 118 ? -16.583 17.770 13.839 1.00 52.41 118 ARG A N 1
ATOM 951 C CA . ARG A 1 118 ? -17.523 16.980 14.640 1.00 52.41 118 ARG A CA 1
ATOM 952 C C . ARG A 1 118 ? -17.297 15.487 14.437 1.00 52.41 118 ARG A C 1
ATOM 954 O O . ARG A 1 118 ? -17.619 14.921 13.399 1.00 52.41 118 ARG A O 1
ATOM 961 N N . GLN A 1 119 ? -16.773 14.835 15.474 1.00 53.53 119 GLN A N 1
ATOM 962 C CA . GLN A 1 119 ? -16.649 13.379 15.505 1.00 53.53 119 GLN A CA 1
ATOM 963 C C . GLN A 1 119 ? -18.031 12.713 15.576 1.00 53.53 119 GLN A C 1
ATOM 965 O O . GLN A 1 119 ? -18.975 13.275 16.134 1.00 53.53 119 GLN A O 1
ATOM 970 N N . GLN A 1 120 ? -18.117 11.506 15.015 1.00 54.97 120 GLN A N 1
ATOM 971 C CA . GLN A 1 120 ? -19.322 10.677 14.952 1.00 54.97 120 GLN A CA 1
ATOM 972 C C . GLN A 1 120 ? -20.094 10.599 16.280 1.00 54.97 120 GLN A C 1
ATOM 974 O O . GLN A 1 120 ? -19.469 10.650 17.348 1.00 54.97 120 GLN A O 1
ATOM 979 N N . PRO A 1 121 ? -21.433 10.417 16.240 1.00 49.19 121 PRO A N 1
ATOM 980 C CA . PRO A 1 121 ? -22.189 10.068 17.436 1.00 49.19 121 PRO A CA 1
ATOM 981 C C . PRO A 1 121 ? -21.546 8.839 18.085 1.00 49.19 121 PRO A C 1
ATOM 983 O O . PRO A 1 121 ? -21.345 7.811 17.440 1.00 49.19 121 PRO A O 1
ATOM 986 N N . LYS A 1 122 ? -21.152 8.981 19.354 1.00 49.75 122 LYS A N 1
ATOM 987 C CA . LYS A 1 122 ? -20.548 7.890 20.115 1.00 49.75 122 LYS A CA 1
ATOM 988 C C . LYS A 1 122 ? -21.586 6.774 20.249 1.00 49.75 122 LYS A C 1
ATOM 990 O O . LYS A 1 122 ? -22.708 7.038 20.681 1.00 49.75 122 LYS A O 1
ATOM 995 N N . THR A 1 123 ? -21.197 5.546 19.911 1.00 55.22 123 THR A N 1
ATOM 996 C CA . THR A 1 123 ? -21.842 4.327 20.413 1.00 55.22 123 THR A CA 1
ATOM 997 C C . THR A 1 123 ? -21.984 4.409 21.937 1.00 55.22 123 THR A C 1
ATOM 999 O O . THR A 1 123 ? -21.258 5.178 22.579 1.00 55.22 123 THR A O 1
ATOM 1002 N N . GLU A 1 124 ? -22.936 3.663 22.518 1.00 59.78 124 GLU A N 1
ATOM 1003 C CA . GLU A 1 124 ? -23.131 3.639 23.975 1.00 59.78 124 GLU A CA 1
ATOM 1004 C C . GLU A 1 124 ? -21.789 3.534 24.706 1.00 59.78 124 GLU A C 1
ATOM 1006 O O . GLU A 1 124 ? -20.901 2.780 24.304 1.00 59.78 124 GLU A O 1
ATOM 1011 N N . THR A 1 125 ? -21.614 4.342 25.753 1.00 68.81 125 THR A N 1
ATOM 1012 C CA . THR A 1 125 ? -20.341 4.395 26.468 1.00 68.81 125 THR A CA 1
ATOM 1013 C C . THR A 1 125 ? -20.002 3.018 27.029 1.00 68.81 125 THR A C 1
ATOM 1015 O O . THR A 1 125 ? -20.873 2.307 27.536 1.00 68.81 125 THR A O 1
ATOM 1018 N N . LYS A 1 126 ? -18.714 2.660 26.967 1.00 71.75 126 LYS A N 1
ATOM 1019 C CA . LYS A 1 126 ? -18.188 1.392 27.491 1.00 71.75 126 LYS A CA 1
ATOM 1020 C C . LYS A 1 126 ? -18.672 1.132 28.922 1.00 71.75 126 LYS A C 1
ATOM 1022 O O . LYS A 1 126 ? -19.057 0.013 29.241 1.00 71.75 126 LYS A O 1
ATOM 1027 N N . ASP A 1 127 ? -18.746 2.182 29.734 1.00 77.81 127 ASP A N 1
ATOM 1028 C CA . ASP A 1 127 ? -19.199 2.123 31.124 1.00 77.81 127 ASP A CA 1
ATOM 1029 C C . ASP A 1 127 ? -20.675 1.708 31.235 1.00 77.81 127 ASP A C 1
ATOM 1031 O O . ASP A 1 127 ? -21.028 0.866 32.056 1.00 77.81 127 ASP A O 1
ATOM 1035 N N . LYS A 1 128 ? -21.552 2.228 30.365 1.00 80.19 128 LYS A N 1
ATOM 1036 C CA . LYS A 1 128 ? -22.981 1.872 30.358 1.00 80.19 128 LYS A CA 1
ATOM 1037 C C . LYS A 1 128 ? -23.191 0.411 29.947 1.00 80.19 128 LYS A C 1
ATOM 1039 O O . LYS A 1 128 ? -24.013 -0.294 30.540 1.00 80.19 128 LYS A O 1
ATOM 1044 N N . GLN A 1 129 ? -22.413 -0.060 28.973 1.00 79.44 129 GLN A N 1
ATOM 1045 C CA . GLN A 1 129 ? -22.426 -1.460 28.542 1.00 79.44 129 GLN A CA 1
ATOM 1046 C C . GLN A 1 129 ? -21.879 -2.391 29.636 1.00 79.44 129 GLN A C 1
ATOM 1048 O O . GLN A 1 129 ? -22.477 -3.429 29.921 1.00 79.44 129 GLN A O 1
ATOM 1053 N N . GLN A 1 130 ? -20.804 -1.989 30.325 1.00 82.69 130 GLN A N 1
ATOM 1054 C CA . GLN A 1 130 ? -20.252 -2.720 31.471 1.00 82.69 130 GLN A CA 1
ATOM 1055 C C . GLN A 1 130 ? -21.247 -2.823 32.627 1.00 82.69 130 GLN A C 1
ATOM 1057 O O . GLN A 1 130 ? -21.432 -3.912 33.160 1.00 82.69 130 GLN A O 1
ATOM 1062 N N . ILE A 1 131 ? -21.928 -1.731 32.985 1.00 83.62 131 ILE A N 1
ATOM 1063 C CA . ILE A 1 131 ? -22.947 -1.734 34.046 1.00 83.62 131 ILE A CA 1
ATOM 1064 C C . ILE A 1 131 ? -24.085 -2.703 33.705 1.00 83.62 131 ILE A C 1
ATOM 1066 O O . ILE A 1 131 ? -24.557 -3.437 34.572 1.00 83.62 131 ILE A O 1
ATOM 1070 N N . THR A 1 132 ? -24.519 -2.732 32.445 1.00 82.12 132 THR A N 1
ATOM 1071 C CA . THR A 1 132 ? -25.587 -3.639 31.996 1.00 82.12 132 THR A CA 1
ATOM 1072 C C . THR A 1 132 ? -25.146 -5.102 32.077 1.00 82.12 132 THR A C 1
ATOM 1074 O O . THR A 1 132 ? -25.866 -5.924 32.642 1.00 82.12 132 THR A O 1
ATOM 1077 N N . SER A 1 133 ? -23.933 -5.415 31.611 1.00 81.06 133 SER A N 1
ATOM 1078 C CA . SER A 1 133 ? -23.348 -6.757 31.725 1.00 81.06 133 SER A CA 1
ATOM 1079 C C . SER A 1 133 ? -23.148 -7.186 33.185 1.00 81.06 133 SER A C 1
ATOM 1081 O O . SER A 1 133 ? -23.477 -8.313 33.540 1.00 81.06 133 SER A O 1
ATOM 1083 N N . LEU A 1 134 ? -22.699 -6.285 34.065 1.00 83.62 134 LEU A N 1
ATOM 1084 C CA . LEU A 1 134 ? -22.557 -6.562 35.498 1.00 83.62 134 LEU A CA 1
ATOM 1085 C C . LEU A 1 134 ? -23.895 -6.918 36.151 1.00 83.62 134 LEU A C 1
ATOM 1087 O O . LEU A 1 134 ? -23.953 -7.855 36.943 1.00 83.62 134 LEU A O 1
ATOM 1091 N N . LYS A 1 135 ? -24.980 -6.216 35.803 1.00 85.12 135 LYS A N 1
ATOM 1092 C CA . LYS A 1 135 ? -26.326 -6.533 36.308 1.00 85.12 135 LYS A CA 1
ATOM 1093 C C . LYS A 1 135 ? -26.796 -7.917 35.857 1.00 85.12 135 LYS A C 1
ATOM 1095 O O . LYS A 1 135 ? -27.341 -8.660 36.669 1.00 85.12 135 LYS A O 1
ATOM 1100 N N . GLN A 1 136 ? -26.555 -8.270 34.593 1.00 81.19 136 GLN A N 1
ATOM 1101 C CA . GLN A 1 136 ? -26.874 -9.598 34.058 1.00 81.19 136 GLN A CA 1
ATOM 1102 C C . GLN A 1 136 ? -26.076 -10.695 34.770 1.00 81.19 136 GLN A C 1
ATOM 1104 O O . GLN A 1 136 ? -26.665 -11.666 35.237 1.00 81.19 136 GLN A O 1
ATOM 1109 N N . ASN A 1 137 ? -24.766 -10.498 34.942 1.00 82.81 137 ASN A N 1
ATOM 1110 C CA . ASN A 1 137 ? -23.904 -11.434 35.665 1.00 82.81 137 ASN A CA 1
ATOM 1111 C C . ASN A 1 137 ? -24.366 -11.604 37.115 1.00 82.81 137 ASN A C 1
ATOM 1113 O O . ASN A 1 137 ? -24.491 -12.725 37.593 1.00 82.81 137 ASN A O 1
ATOM 1117 N N . CYS A 1 138 ? -24.669 -10.503 37.807 1.00 85.88 138 CYS A N 1
ATOM 1118 C CA . CYS A 1 138 ? -25.131 -10.542 39.192 1.00 85.88 138 CYS A CA 1
ATOM 1119 C C . CYS A 1 138 ? -26.451 -11.317 39.324 1.00 85.88 138 CYS A C 1
ATOM 1121 O O . CYS A 1 138 ? -26.595 -12.139 40.227 1.00 85.88 138 CYS A O 1
ATOM 1123 N N . SER A 1 139 ? -27.385 -11.125 38.386 1.00 85.50 139 SER A N 1
ATOM 1124 C CA . SER A 1 139 ? -28.630 -11.898 38.333 1.00 85.50 139 SER A CA 1
ATOM 1125 C C . SER A 1 139 ? -28.370 -13.390 38.111 1.00 85.50 139 SER A C 1
ATOM 1127 O O . SER A 1 139 ? -28.952 -14.215 38.812 1.00 85.50 139 SER A O 1
ATOM 1129 N N . LEU A 1 140 ? -27.490 -13.739 37.167 1.00 82.25 140 LEU A N 1
ATOM 1130 C CA . LEU A 1 140 ? -27.134 -15.126 36.862 1.00 82.25 140 LEU A CA 1
ATOM 1131 C C . LEU A 1 140 ? -26.491 -15.822 38.071 1.00 82.25 140 LEU A C 1
ATOM 1133 O O . LEU A 1 140 ? -26.938 -16.892 38.472 1.00 82.25 140 LEU A O 1
ATOM 1137 N N . PHE A 1 141 ? -25.494 -15.193 38.700 1.00 82.88 141 PHE A N 1
ATOM 1138 C CA . PHE A 1 141 ? -24.814 -15.753 39.873 1.00 82.88 141 PHE A CA 1
ATOM 1139 C C . PHE A 1 141 ? -25.729 -15.847 41.096 1.00 82.88 141 PHE A C 1
ATOM 1141 O O . PHE A 1 141 ? -25.627 -16.798 41.868 1.00 82.88 141 PHE A O 1
ATOM 1148 N N . SER A 1 142 ? -26.659 -14.903 41.258 1.00 83.75 142 SER A N 1
ATOM 1149 C CA . SER A 1 142 ? -27.655 -14.958 42.335 1.00 83.75 142 SER A CA 1
ATOM 1150 C C . SER A 1 142 ? -28.609 -16.144 42.151 1.00 83.75 142 SER A C 1
ATOM 1152 O O . SER A 1 142 ? -28.893 -16.864 43.106 1.00 83.75 142 SER A O 1
ATOM 1154 N N . GLN A 1 143 ? -29.069 -16.392 40.920 1.00 80.62 143 GLN A N 1
ATOM 1155 C CA . GLN A 1 143 ? -29.894 -17.561 40.589 1.00 80.62 143 GLN A CA 1
ATOM 1156 C C . GLN A 1 143 ? -29.118 -18.872 40.759 1.00 80.62 143 GLN A C 1
ATOM 1158 O O . GLN A 1 143 ? -29.655 -19.831 41.316 1.00 80.62 143 GLN A O 1
ATOM 1163 N N . LEU A 1 144 ? -27.847 -18.895 40.345 1.00 79.69 144 LEU A N 1
ATOM 1164 C CA . LEU A 1 144 ? -26.957 -20.035 40.542 1.00 79.69 144 LEU A CA 1
ATOM 1165 C C . LEU A 1 144 ? -26.819 -20.379 42.022 1.00 79.69 144 LEU A C 1
ATOM 1167 O O . LEU A 1 144 ? -27.044 -21.526 42.393 1.00 79.69 144 LEU A O 1
ATOM 1171 N N . TYR A 1 145 ? -26.497 -19.394 42.865 1.00 78.62 145 TYR A N 1
ATOM 1172 C CA . TYR A 1 145 ? -26.314 -19.601 44.299 1.00 78.62 145 TYR A CA 1
ATOM 1173 C C . TYR A 1 145 ? -27.536 -20.280 44.926 1.00 78.62 145 TYR A C 1
ATOM 1175 O O . TYR A 1 145 ? -27.400 -21.293 45.610 1.00 78.62 145 TYR A O 1
ATOM 1183 N N . VAL A 1 146 ? -28.739 -19.790 44.612 1.00 80.62 146 VAL A N 1
ATOM 1184 C CA . VAL A 1 146 ? -29.994 -20.411 45.063 1.00 80.62 146 VAL A CA 1
ATOM 1185 C C . VAL A 1 146 ? -30.133 -21.838 44.521 1.00 80.62 146 VAL A C 1
ATOM 1187 O O . VAL A 1 146 ? -30.489 -22.749 45.265 1.00 80.62 146 VAL A O 1
ATOM 1190 N N . SER A 1 147 ? -29.820 -22.068 43.244 1.00 76.00 147 SER A N 1
ATOM 1191 C CA . SER A 1 147 ? -29.917 -23.401 42.638 1.00 76.00 147 SER A CA 1
ATOM 1192 C C . SER A 1 147 ? -28.937 -24.417 43.245 1.00 76.00 147 SER A C 1
ATOM 1194 O O . SER A 1 147 ? -29.333 -25.558 43.484 1.00 76.00 147 SER A O 1
ATOM 1196 N N . CYS A 1 148 ? -27.708 -24.004 43.575 1.00 79.38 148 CYS A N 1
ATOM 1197 C CA . CYS A 1 148 ? -26.702 -24.844 44.224 1.00 79.38 148 CYS A CA 1
ATOM 1198 C C . CYS A 1 148 ? -27.136 -25.247 45.638 1.00 79.38 148 CYS A C 1
ATOM 1200 O O . CYS A 1 148 ? -26.983 -26.412 45.996 1.00 79.38 148 CYS A O 1
ATOM 1202 N N . GLN A 1 149 ? -27.742 -24.325 46.401 1.00 78.31 149 GLN A N 1
ATOM 1203 C CA . GLN A 1 149 ? -28.268 -24.601 47.747 1.00 78.31 149 GLN A CA 1
ATOM 1204 C C . GLN A 1 149 ? -29.431 -25.603 47.730 1.00 78.31 149 GLN A C 1
ATOM 1206 O O . GLN A 1 149 ? -29.541 -26.441 48.618 1.00 78.31 149 GLN A O 1
ATOM 1211 N N . VAL A 1 150 ? -30.305 -25.530 46.720 1.00 80.31 150 VAL A N 1
ATOM 1212 C CA . VAL A 1 150 ? -31.524 -26.357 46.660 1.00 80.31 150 VAL A CA 1
ATOM 1213 C C . VAL A 1 150 ? -31.282 -27.718 45.999 1.00 80.31 150 VAL A C 1
ATOM 1215 O O . VAL A 1 150 ? -31.957 -28.687 46.336 1.00 80.31 150 VAL A O 1
ATOM 1218 N N . ARG A 1 151 ? -30.356 -27.808 45.036 1.00 79.69 151 ARG A N 1
ATOM 1219 C CA . ARG A 1 151 ? -30.188 -28.994 44.173 1.00 79.69 151 ARG A CA 1
ATOM 1220 C C . ARG A 1 151 ? -28.854 -29.718 44.334 1.00 79.69 151 ARG A C 1
ATOM 1222 O O . ARG A 1 151 ? -28.587 -30.628 43.557 1.00 79.69 151 ARG A O 1
ATOM 1229 N N . ASN A 1 152 ? -28.034 -29.331 45.313 1.00 77.81 152 ASN A N 1
ATOM 1230 C CA . ASN A 1 152 ? -26.692 -29.884 45.513 1.00 77.81 152 ASN A CA 1
ATOM 1231 C C . ASN A 1 152 ? -25.820 -29.752 44.243 1.00 77.81 152 ASN A C 1
ATOM 1233 O O . ASN A 1 152 ? -25.174 -30.701 43.806 1.00 77.81 152 ASN A O 1
ATOM 1237 N N . GLY A 1 153 ? -25.892 -28.583 43.597 1.00 74.62 153 GLY A N 1
ATOM 1238 C CA . GLY A 1 153 ? -25.227 -28.327 42.317 1.00 74.62 153 GLY A CA 1
ATOM 1239 C C . GLY A 1 153 ? -23.706 -28.241 42.456 1.00 74.62 153 GLY A C 1
ATOM 1240 O O . GLY A 1 153 ? -23.213 -27.573 43.364 1.00 74.62 153 GLY A O 1
ATOM 1241 N N . ASP A 1 154 ? -22.981 -28.879 41.535 1.00 81.25 154 ASP A N 1
ATOM 1242 C CA . ASP A 1 154 ? -21.520 -28.833 41.472 1.00 81.25 154 ASP A CA 1
ATOM 1243 C C . ASP A 1 154 ? -21.036 -27.531 40.817 1.00 81.25 154 ASP A C 1
ATOM 1245 O O . ASP A 1 154 ? -21.330 -27.243 39.654 1.00 81.25 154 ASP A O 1
ATOM 1249 N N . LEU A 1 155 ? -20.291 -26.739 41.587 1.00 79.94 155 LEU A N 1
ATOM 1250 C CA . LEU A 1 155 ? -19.686 -25.502 41.105 1.00 79.94 155 LEU A CA 1
ATOM 1251 C C . LEU A 1 155 ? -18.580 -25.776 40.081 1.00 79.94 155 LEU A C 1
ATOM 1253 O O . LEU A 1 155 ? -18.419 -24.982 39.158 1.00 79.94 155 LEU A O 1
ATOM 1257 N N . GLU A 1 156 ? -17.848 -26.883 40.212 1.00 83.12 156 GLU A N 1
ATOM 1258 C CA . GLU A 1 156 ? -16.734 -27.204 39.319 1.00 83.12 156 GLU A CA 1
ATOM 1259 C C . GLU A 1 156 ? -17.248 -27.500 37.906 1.00 83.12 156 GLU A C 1
ATOM 1261 O O . GLU A 1 156 ? -16.773 -26.923 36.927 1.00 83.12 156 GLU A O 1
ATOM 1266 N N . GLU A 1 157 ? -18.291 -28.326 37.795 1.00 81.25 157 GLU A N 1
ATOM 1267 C CA . GLU A 1 157 ? -18.956 -28.591 36.519 1.00 81.25 157 GLU A CA 1
ATOM 1268 C C . GLU A 1 157 ? -19.619 -27.331 35.937 1.00 81.25 157 GLU A C 1
ATOM 1270 O O . GLU A 1 157 ? -19.574 -27.123 34.727 1.00 81.25 157 GLU A O 1
ATOM 1275 N N . PHE A 1 158 ? -20.174 -26.439 36.766 1.00 78.00 158 PHE A N 1
ATOM 1276 C CA . PHE A 1 158 ? -20.732 -25.170 36.282 1.00 78.00 158 PHE A CA 1
ATOM 1277 C C . PHE A 1 158 ? -19.663 -24.272 35.643 1.00 78.00 158 PHE A C 1
ATOM 1279 O O . PHE A 1 158 ? -19.879 -23.732 34.558 1.00 78.00 158 PHE A O 1
ATOM 1286 N N . PHE A 1 159 ? -18.505 -24.109 36.291 1.00 81.88 159 PHE A N 1
ATOM 1287 C CA . PHE A 1 159 ? -17.416 -23.269 35.778 1.00 81.88 159 PHE A CA 1
ATOM 1288 C C . PHE A 1 159 ? -16.595 -23.928 34.664 1.00 81.88 159 PHE A C 1
ATOM 1290 O O . PHE A 1 159 ? -15.822 -23.242 33.993 1.00 81.88 159 PHE A O 1
ATOM 1297 N N . ARG A 1 160 ? -16.787 -25.228 34.421 1.00 85.19 160 ARG A N 1
ATOM 1298 C CA . ARG A 1 160 ? -16.214 -25.934 33.270 1.00 85.19 160 ARG A CA 1
ATOM 1299 C C . ARG A 1 160 ? -16.810 -25.473 31.937 1.00 85.19 160 ARG A C 1
ATOM 1301 O O . ARG A 1 160 ? -16.136 -25.572 30.912 1.00 85.19 160 ARG A O 1
ATOM 1308 N N . HIS A 1 161 ? -18.042 -24.963 31.945 1.00 80.56 161 HIS A N 1
ATOM 1309 C CA . HIS A 1 161 ? -18.761 -24.542 30.742 1.00 80.56 161 HIS A CA 1
ATOM 1310 C C . HIS A 1 161 ? -18.974 -23.031 30.697 1.00 80.56 161 HIS A C 1
ATOM 1312 O O . HIS A 1 161 ? -18.958 -22.333 31.710 1.00 80.56 161 HIS A O 1
ATOM 1318 N N . GLU A 1 162 ? -19.198 -22.514 29.491 1.00 79.88 162 GLU A N 1
ATOM 1319 C CA . GLU A 1 162 ? -19.571 -21.117 29.323 1.00 79.88 162 GLU A CA 1
ATOM 1320 C C . GLU A 1 162 ? -21.043 -20.909 29.688 1.00 79.88 162 GLU A C 1
ATOM 1322 O O . GLU A 1 162 ? -21.928 -21.557 29.133 1.00 79.88 162 GLU A O 1
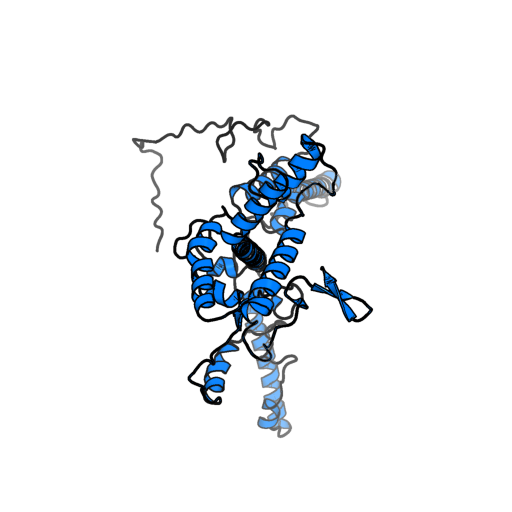ATOM 1327 N N . ASN A 1 163 ? -21.309 -19.967 30.592 1.00 75.00 163 ASN A N 1
ATOM 1328 C CA . ASN A 1 163 ? -22.650 -19.741 31.143 1.00 75.00 163 ASN A CA 1
ATOM 1329 C C . ASN A 1 163 ? -23.344 -18.509 30.547 1.00 75.00 163 ASN A C 1
ATOM 1331 O O . ASN A 1 163 ? -24.426 -18.111 30.980 1.00 75.00 163 ASN A O 1
ATOM 1335 N N . GLN A 1 164 ? -22.713 -17.888 29.552 1.00 72.12 164 GLN A N 1
ATOM 1336 C CA . GLN A 1 164 ? -23.269 -16.793 28.768 1.00 72.12 164 GLN A CA 1
ATOM 1337 C C . GLN A 1 164 ? -23.544 -17.245 27.335 1.00 72.12 164 GLN A C 1
ATOM 1339 O O . GLN A 1 164 ? -22.938 -18.187 26.833 1.00 72.12 164 GLN A O 1
ATOM 1344 N N . SER A 1 165 ? -24.409 -16.514 26.629 1.00 72.25 165 SER A N 1
ATOM 1345 C CA . SER A 1 165 ? -24.711 -16.761 25.211 1.00 72.25 165 SER A CA 1
ATOM 1346 C C . SER A 1 165 ? -23.483 -16.678 24.291 1.00 72.25 165 SER A C 1
ATOM 1348 O O . SER A 1 165 ? -23.555 -17.069 23.129 1.00 72.25 165 SER A O 1
ATOM 1350 N N . TYR A 1 166 ? -22.374 -16.125 24.781 1.00 76.88 166 TYR A N 1
ATOM 1351 C CA . TYR A 1 166 ? -21.100 -16.021 24.086 1.00 76.88 166 TYR A CA 1
ATOM 1352 C C . TYR A 1 166 ? -19.950 -16.075 25.102 1.00 76.88 166 TYR A C 1
ATOM 1354 O O . TYR A 1 166 ? -20.065 -15.455 26.160 1.00 76.88 166 TYR A O 1
ATOM 1362 N N . PRO A 1 167 ? -18.814 -16.725 24.783 1.00 80.25 167 PRO A N 1
ATOM 1363 C CA . PRO A 1 167 ? -17.669 -16.759 25.684 1.00 80.25 167 PRO A CA 1
ATOM 1364 C C . PRO A 1 167 ? -17.092 -15.366 25.936 1.00 80.25 167 PRO A C 1
ATOM 1366 O O . PRO A 1 167 ? -16.619 -14.737 24.980 1.00 80.25 167 PRO A O 1
ATOM 1369 N N . PRO A 1 168 ? -17.040 -14.868 27.187 1.00 76.75 168 PRO A N 1
ATOM 1370 C CA . PRO A 1 168 ? -16.458 -13.576 27.504 1.00 76.75 168 PRO A CA 1
ATOM 1371 C C . PRO A 1 168 ? -14.992 -13.491 27.100 1.00 76.75 168 PRO A C 1
ATOM 1373 O O . PRO A 1 168 ? -14.514 -12.396 26.834 1.00 76.75 168 PRO A O 1
ATOM 1376 N N . ALA A 1 169 ? -14.258 -14.606 27.035 1.00 77.56 169 ALA A N 1
ATOM 1377 C CA . ALA A 1 169 ? -12.882 -14.625 26.536 1.00 77.56 169 ALA A CA 1
ATOM 1378 C C . ALA A 1 169 ? -12.780 -14.241 25.046 1.00 77.56 169 ALA A C 1
ATOM 1380 O O . ALA A 1 169 ? -11.772 -13.676 24.627 1.00 77.56 169 ALA A O 1
ATOM 1381 N N . LEU A 1 170 ? -13.832 -14.499 24.261 1.00 77.81 170 LEU A N 1
ATOM 1382 C CA . LEU A 1 170 ? -13.854 -14.324 22.806 1.00 77.81 170 LEU A CA 1
ATOM 1383 C C . LEU A 1 170 ? -14.728 -13.151 22.349 1.00 77.81 170 LEU A C 1
ATOM 1385 O O . LEU A 1 170 ? -14.475 -12.582 21.286 1.00 77.81 170 LEU A O 1
ATOM 1389 N N . SER A 1 171 ? -15.736 -12.761 23.134 1.00 78.88 171 SER A N 1
ATOM 1390 C CA . SER A 1 171 ? -16.680 -11.698 22.795 1.00 78.88 171 SER A CA 1
ATOM 1391 C C . SER A 1 171 ? -16.901 -10.714 23.942 1.00 78.88 171 SER A C 1
ATOM 1393 O O . SER A 1 171 ? -16.877 -11.064 25.119 1.00 78.88 171 SER A O 1
ATOM 1395 N N . GLN A 1 172 ? -17.122 -9.451 23.588 1.00 77.12 172 GLN A N 1
ATOM 1396 C CA . GLN A 1 172 ? -17.510 -8.393 24.505 1.00 77.12 172 GLN A CA 1
ATOM 1397 C C . GLN A 1 172 ? -18.530 -7.480 23.814 1.00 77.12 172 GLN A C 1
ATOM 1399 O O . GLN A 1 172 ? -18.202 -6.839 22.823 1.00 77.12 172 GLN A O 1
ATOM 1404 N N . PHE A 1 173 ? -19.754 -7.399 24.349 1.00 77.19 173 PHE A N 1
ATOM 1405 C CA . PHE A 1 173 ? -20.844 -6.546 23.835 1.00 77.19 173 PHE A CA 1
ATOM 1406 C C . PHE A 1 173 ? -21.235 -6.819 22.368 1.00 77.19 173 PHE A C 1
ATOM 1408 O O . PHE A 1 173 ? -21.440 -5.885 21.597 1.00 77.19 173 PHE A O 1
ATOM 1415 N N . GLY A 1 174 ? -21.317 -8.097 21.973 1.00 71.19 174 GLY A N 1
ATOM 1416 C CA . GLY A 1 174 ? -21.666 -8.500 20.599 1.00 71.19 174 GLY A CA 1
ATOM 1417 C C . GLY A 1 174 ? -20.520 -8.364 19.593 1.00 71.19 174 GLY A C 1
ATOM 1418 O O . GLY A 1 174 ? -20.690 -8.615 18.406 1.00 71.19 174 GLY A O 1
ATOM 1419 N N . GLU A 1 175 ? -19.336 -7.996 20.072 1.00 73.69 175 GLU A N 1
ATOM 1420 C CA . GLU A 1 175 ? -18.146 -7.762 19.272 1.00 73.69 175 GLU A CA 1
ATOM 1421 C C . GLU A 1 175 ? -17.030 -8.741 19.653 1.00 73.69 175 GLU A C 1
ATOM 1423 O O . GLU A 1 175 ? -16.997 -9.246 20.774 1.00 73.69 175 GLU A O 1
ATOM 1428 N N . MET A 1 176 ? -16.072 -8.988 18.754 1.00 74.69 176 MET A N 1
ATOM 1429 C CA . MET A 1 176 ? -14.893 -9.806 19.070 1.00 74.69 176 MET A CA 1
ATOM 1430 C C . MET A 1 176 ? -14.037 -9.124 20.149 1.00 74.69 176 MET A C 1
ATOM 1432 O O . MET A 1 176 ? -13.676 -7.945 20.011 1.00 74.69 176 MET A O 1
ATOM 1436 N N . ARG A 1 177 ? -13.692 -9.868 21.206 1.00 76.94 177 ARG A N 1
ATOM 1437 C CA . ARG A 1 177 ? -12.785 -9.417 22.264 1.00 76.94 177 ARG A CA 1
ATOM 1438 C C . ARG A 1 177 ? -11.352 -9.438 21.744 1.00 76.94 177 ARG A C 1
ATOM 1440 O O . ARG A 1 177 ? -10.895 -10.413 21.157 1.00 76.94 177 ARG A O 1
ATOM 1447 N N . LEU A 1 178 ? -10.647 -8.329 21.942 1.00 70.81 178 LEU A N 1
ATOM 1448 C CA . LEU A 1 178 ? -9.246 -8.205 21.553 1.00 70.81 178 LEU A CA 1
ATOM 1449 C C . LEU A 1 178 ? -8.363 -8.841 22.630 1.00 70.81 178 LEU A C 1
ATOM 1451 O O . LEU A 1 178 ? -8.500 -8.515 23.807 1.00 70.81 178 LEU A O 1
ATOM 1455 N N . GLY A 1 179 ? -7.446 -9.705 22.206 1.00 69.50 179 GLY A N 1
ATOM 1456 C CA . GLY A 1 179 ? -6.359 -10.238 23.023 1.00 69.50 179 GLY A CA 1
ATOM 1457 C C . GLY A 1 179 ? -5.019 -10.059 22.312 1.00 69.50 179 GLY A C 1
ATOM 1458 O O . GLY A 1 179 ? -4.973 -9.897 21.088 1.00 69.50 179 GLY A O 1
ATOM 1459 N N . SER A 1 180 ? -3.925 -10.085 23.068 1.00 67.19 180 SER A N 1
ATOM 1460 C CA . SER A 1 180 ? -2.575 -10.112 22.507 1.00 67.19 180 SER A CA 1
ATOM 1461 C C . SER A 1 180 ? -2.214 -11.564 22.205 1.00 67.19 180 SER A C 1
ATOM 1463 O O . SER A 1 180 ? -1.693 -12.288 23.045 1.00 67.19 180 SER A O 1
ATOM 1465 N N . LYS A 1 181 ? -2.538 -12.024 20.989 1.00 72.50 181 LYS A N 1
ATOM 1466 C CA . LYS A 1 181 ? -2.164 -13.377 20.538 1.00 72.50 181 LYS A CA 1
ATOM 1467 C C . LYS A 1 181 ? -0.643 -13.595 20.610 1.00 72.50 181 LYS A C 1
ATOM 1469 O O . LYS A 1 181 ? -0.203 -14.718 20.813 1.00 72.50 181 LYS A O 1
ATOM 1474 N N . SER A 1 182 ? 0.135 -12.520 20.482 1.00 73.50 182 SER A N 1
ATOM 1475 C CA . SER A 1 182 ? 1.590 -12.503 20.645 1.00 73.50 182 SER A CA 1
ATOM 1476 C C . SER A 1 182 ? 2.062 -12.881 22.048 1.00 73.50 182 SER A C 1
ATOM 1478 O O . SER A 1 182 ? 3.150 -13.427 22.169 1.00 73.50 182 SER A O 1
ATOM 1480 N N . ASP A 1 183 ? 1.255 -12.682 23.093 1.00 78.69 183 ASP A N 1
ATOM 1481 C CA . ASP A 1 183 ? 1.651 -13.055 24.461 1.00 78.69 183 ASP A CA 1
ATOM 1482 C C . ASP A 1 183 ? 1.778 -14.577 24.620 1.00 78.69 183 ASP A C 1
ATOM 1484 O O . ASP A 1 183 ? 2.495 -15.052 25.497 1.00 78.69 183 ASP A O 1
ATOM 1488 N N . LEU A 1 184 ? 1.114 -15.348 23.749 1.00 80.62 184 LEU A N 1
ATOM 1489 C CA . LEU A 1 184 ? 1.248 -16.803 23.693 1.00 80.62 184 LEU A CA 1
ATOM 1490 C C . LEU A 1 184 ? 2.536 -17.250 22.996 1.00 80.62 184 LEU A C 1
ATOM 1492 O O . LEU A 1 184 ? 2.947 -18.386 23.198 1.00 80.62 184 LEU A O 1
ATOM 1496 N N . LEU A 1 185 ? 3.188 -16.391 22.204 1.00 79.06 185 LEU A N 1
ATOM 1497 C CA . LEU A 1 185 ? 4.425 -16.763 21.512 1.00 79.06 185 LEU A CA 1
ATOM 1498 C C . LEU A 1 185 ? 5.559 -16.997 22.510 1.00 79.06 185 LEU A C 1
ATOM 1500 O O . LEU A 1 185 ? 6.211 -18.021 22.427 1.00 79.06 185 LEU A O 1
ATOM 1504 N N . VAL A 1 186 ? 5.711 -16.146 23.527 1.00 81.44 186 VAL A N 1
ATOM 1505 C CA . VAL A 1 186 ? 6.785 -16.264 24.534 1.00 81.44 186 VAL A CA 1
ATOM 1506 C C . VAL A 1 186 ? 6.806 -17.620 25.276 1.00 81.44 186 VAL A C 1
ATOM 1508 O O . VAL A 1 186 ? 7.882 -18.176 25.501 1.00 81.44 186 VAL A O 1
ATOM 1511 N N . PRO A 1 187 ? 5.672 -18.177 25.748 1.00 83.56 187 PRO A N 1
ATOM 1512 C CA . PRO A 1 187 ? 5.660 -19.525 26.310 1.00 83.56 187 PRO A CA 1
ATOM 1513 C C . PRO A 1 187 ? 5.757 -20.628 25.247 1.00 83.56 187 PRO A C 1
ATOM 1515 O O . PRO A 1 187 ? 6.331 -21.666 25.550 1.00 83.56 187 PRO A O 1
ATOM 1518 N N . LEU A 1 188 ? 5.243 -20.425 24.029 1.00 82.25 188 LEU A N 1
ATOM 1519 C CA . LEU A 1 188 ? 5.362 -21.414 22.948 1.00 82.25 188 LEU A CA 1
ATOM 1520 C C . LEU A 1 188 ? 6.801 -21.543 22.435 1.00 82.25 188 LEU A C 1
ATOM 1522 O O . LEU A 1 188 ? 7.258 -22.656 22.215 1.00 82.25 188 LEU A O 1
ATOM 1526 N N . GLU A 1 189 ? 7.531 -20.433 22.331 1.00 81.88 189 GLU A N 1
ATOM 1527 C CA . GLU A 1 189 ? 8.947 -20.382 21.950 1.00 81.88 189 GLU A CA 1
ATOM 1528 C C . GLU A 1 189 ? 9.813 -21.223 22.892 1.00 81.88 189 GLU A C 1
ATOM 1530 O O . GLU A 1 189 ? 10.727 -21.909 22.449 1.00 81.88 189 GLU A O 1
ATOM 1535 N N . ARG A 1 190 ? 9.477 -21.241 24.189 1.00 81.94 190 ARG A N 1
ATOM 1536 C CA . ARG A 1 190 ? 10.151 -22.070 25.202 1.00 81.94 190 ARG A CA 1
ATOM 1537 C C . ARG A 1 190 ? 9.908 -23.573 25.044 1.00 81.94 190 ARG A C 1
ATOM 1539 O O . ARG A 1 190 ? 10.627 -24.354 25.657 1.00 81.94 190 ARG A O 1
ATOM 1546 N N . LEU A 1 191 ? 8.887 -23.969 24.286 1.00 84.00 191 LEU A N 1
ATOM 1547 C CA . LEU A 1 191 ? 8.566 -25.369 23.992 1.00 84.00 191 LEU A CA 1
ATOM 1548 C C . LEU A 1 191 ? 9.158 -25.834 22.655 1.00 84.00 191 LEU A C 1
ATOM 1550 O O . LEU A 1 191 ? 9.067 -27.015 22.331 1.00 84.00 191 LEU A O 1
ATOM 1554 N N . THR A 1 192 ? 9.739 -24.918 21.882 1.00 79.88 192 THR A N 1
ATOM 1555 C CA . THR A 1 192 ? 10.424 -25.207 20.620 1.00 79.88 192 THR A CA 1
ATOM 1556 C C . THR A 1 192 ? 11.931 -25.267 20.820 1.00 79.88 192 THR A C 1
ATOM 1558 O O . THR A 1 192 ? 12.509 -24.455 21.538 1.00 79.88 192 THR A O 1
ATOM 1561 N N . GLU A 1 193 ? 12.576 -26.218 20.150 1.00 74.38 193 GLU A N 1
ATOM 1562 C CA . GLU A 1 193 ? 14.033 -26.283 20.074 1.00 74.38 193 GLU A CA 1
ATOM 1563 C C . GLU A 1 193 ? 14.545 -25.112 19.222 1.00 74.38 193 GLU A C 1
ATOM 1565 O O . GLU A 1 193 ? 14.120 -24.920 18.080 1.00 74.38 193 GLU A O 1
ATOM 1570 N N . LEU A 1 194 ? 15.425 -24.290 19.797 1.00 65.44 194 LEU A N 1
ATOM 1571 C CA . LEU A 1 194 ? 16.068 -23.190 19.086 1.00 65.44 194 LEU A CA 1
ATOM 1572 C C . LEU A 1 194 ? 17.112 -23.770 18.127 1.00 65.44 194 LEU A C 1
ATOM 1574 O O . LEU A 1 194 ? 18.129 -24.304 18.560 1.00 65.44 194 LEU A O 1
ATOM 1578 N N . HIS A 1 195 ? 16.880 -23.638 16.823 1.00 62.78 195 HIS A N 1
ATOM 1579 C CA . HIS A 1 195 ? 17.947 -23.762 15.835 1.00 62.78 195 HIS A CA 1
ATOM 1580 C C . HIS A 1 195 ? 18.663 -22.410 15.736 1.00 62.78 195 HIS A C 1
ATOM 1582 O O . HIS A 1 195 ? 18.073 -21.429 15.287 1.00 62.78 195 HIS A O 1
ATOM 1588 N N . GLU A 1 196 ? 19.913 -22.347 16.201 1.00 61.38 196 GLU A N 1
ATOM 1589 C CA . GLU A 1 196 ? 20.674 -21.092 16.327 1.00 61.38 196 GLU A CA 1
ATOM 1590 C C . GLU A 1 196 ? 21.197 -20.532 14.994 1.00 61.38 196 GLU A C 1
ATOM 1592 O O . GLU A 1 196 ? 21.555 -19.358 14.924 1.00 61.38 196 GLU A O 1
ATOM 1597 N N . GLU A 1 197 ? 21.196 -21.322 13.918 1.00 65.31 197 GLU A N 1
ATOM 1598 C CA . GLU A 1 197 ? 21.730 -20.895 12.625 1.00 65.31 197 GLU A CA 1
ATOM 1599 C C . GLU A 1 197 ? 20.641 -20.887 11.552 1.00 65.31 197 GLU A C 1
ATOM 1601 O O . GLU A 1 197 ? 20.041 -21.913 11.221 1.00 65.31 197 GLU A O 1
ATOM 1606 N N . ALA A 1 198 ? 20.390 -19.699 10.994 1.00 65.69 198 ALA A N 1
ATOM 1607 C CA . ALA A 1 198 ? 19.588 -19.568 9.790 1.00 65.69 198 ALA A CA 1
ATOM 1608 C C . ALA A 1 198 ? 20.291 -20.332 8.651 1.00 65.69 198 ALA A C 1
ATOM 1610 O O . ALA A 1 198 ? 21.488 -20.120 8.433 1.00 65.69 198 ALA A O 1
ATOM 1611 N N . PRO A 1 199 ? 19.588 -21.218 7.927 1.00 71.56 199 PRO A N 1
ATOM 1612 C CA . PRO A 1 199 ? 20.195 -21.960 6.833 1.00 71.56 199 PRO A CA 1
ATOM 1613 C C . PRO A 1 199 ? 20.670 -20.996 5.743 1.00 71.56 199 PRO A C 1
ATOM 1615 O O . PRO A 1 199 ? 20.036 -19.968 5.492 1.00 71.56 199 PRO A O 1
ATOM 1618 N N . ASN A 1 200 ? 21.761 -21.351 5.061 1.00 77.38 200 ASN A N 1
ATOM 1619 C CA . ASN A 1 200 ? 22.132 -20.670 3.826 1.00 77.38 200 ASN A CA 1
ATOM 1620 C C . ASN A 1 200 ? 20.988 -20.851 2.817 1.00 77.38 200 ASN A C 1
ATOM 1622 O O . ASN A 1 200 ? 20.606 -21.984 2.516 1.00 77.38 200 ASN A O 1
ATOM 1626 N N . ALA A 1 201 ? 20.403 -19.744 2.367 1.00 83.19 201 ALA A N 1
ATOM 1627 C CA . ALA A 1 201 ? 19.181 -19.742 1.581 1.00 83.19 201 ALA A CA 1
ATOM 1628 C C . ALA A 1 201 ? 19.417 -19.058 0.236 1.00 83.19 201 ALA A C 1
ATOM 1630 O O . ALA A 1 201 ? 19.856 -17.914 0.176 1.00 83.19 201 ALA A O 1
ATOM 1631 N N . ASP A 1 202 ? 19.046 -19.730 -0.853 1.00 86.31 202 ASP A N 1
ATOM 1632 C CA . ASP A 1 202 ? 19.113 -19.145 -2.195 1.00 86.31 202 ASP A CA 1
ATOM 1633 C C . ASP A 1 202 ? 18.031 -18.077 -2.416 1.00 86.31 202 ASP A C 1
ATOM 1635 O O . ASP A 1 202 ? 18.199 -17.182 -3.252 1.00 86.31 202 ASP A O 1
ATOM 1639 N N . VAL A 1 203 ? 16.918 -18.174 -1.677 1.00 89.19 203 VAL A N 1
ATOM 1640 C CA . VAL A 1 203 ? 15.730 -17.324 -1.812 1.00 89.19 203 VAL A CA 1
ATOM 1641 C C . VAL A 1 203 ? 15.320 -16.765 -0.454 1.00 89.19 203 VAL A C 1
ATOM 1643 O O . VAL A 1 203 ? 15.114 -17.518 0.497 1.00 89.19 203 VAL A O 1
ATOM 1646 N N . LEU A 1 204 ? 15.121 -15.448 -0.389 1.00 88.94 204 LEU A N 1
ATOM 1647 C CA . LEU A 1 204 ? 14.558 -14.761 0.769 1.00 88.94 204 LEU A CA 1
ATOM 1648 C C . LEU A 1 204 ? 13.148 -14.258 0.454 1.00 88.94 204 LEU A C 1
ATOM 1650 O O . LEU A 1 204 ? 12.959 -13.456 -0.457 1.00 88.94 204 LEU A O 1
ATOM 1654 N N . VAL A 1 205 ? 12.160 -14.690 1.235 1.00 92.31 205 VAL A N 1
ATOM 1655 C CA . VAL A 1 205 ? 10.787 -14.175 1.150 1.00 92.31 205 VAL A CA 1
ATOM 1656 C C . VAL A 1 205 ? 10.538 -13.278 2.349 1.00 92.31 205 VAL A C 1
ATOM 1658 O O . VAL A 1 205 ? 10.638 -13.740 3.486 1.00 92.31 205 VAL A O 1
ATOM 1661 N N . ILE A 1 206 ? 10.208 -12.009 2.111 1.00 91.00 206 ILE A N 1
ATOM 1662 C CA . ILE A 1 206 ? 9.988 -11.050 3.193 1.00 91.00 206 ILE A CA 1
ATOM 1663 C C . ILE A 1 206 ? 8.542 -10.574 3.246 1.00 91.00 206 ILE A C 1
ATOM 1665 O O . ILE A 1 206 ? 7.955 -10.180 2.240 1.00 91.00 206 ILE A O 1
ATOM 1669 N N . ASP A 1 207 ? 7.990 -10.550 4.458 1.00 92.69 207 ASP A N 1
ATOM 1670 C CA . ASP A 1 207 ? 6.746 -9.854 4.769 1.00 92.69 207 ASP A CA 1
ATOM 1671 C C . ASP A 1 207 ? 6.961 -8.334 4.657 1.00 92.69 207 ASP A C 1
ATOM 1673 O O . ASP A 1 207 ? 7.568 -7.684 5.518 1.00 92.69 207 ASP A O 1
ATOM 1677 N N . GLY A 1 208 ? 6.445 -7.751 3.576 1.00 91.31 208 GLY A N 1
ATOM 1678 C CA . GLY A 1 208 ? 6.561 -6.327 3.295 1.00 91.31 208 GLY A CA 1
ATOM 1679 C C . GLY A 1 208 ? 5.836 -5.454 4.321 1.00 91.31 208 GLY A C 1
ATOM 1680 O O . GLY A 1 208 ? 6.314 -4.365 4.658 1.00 91.31 208 GLY A O 1
ATOM 1681 N N . ALA A 1 209 ? 4.720 -5.926 4.890 1.00 89.44 209 ALA A N 1
ATOM 1682 C CA . ALA A 1 209 ? 4.018 -5.187 5.934 1.00 89.44 209 ALA A CA 1
ATOM 1683 C C . ALA A 1 209 ? 4.860 -5.120 7.216 1.00 89.44 209 ALA A C 1
ATOM 1685 O O . ALA A 1 209 ? 4.894 -4.072 7.872 1.00 89.44 209 ALA A O 1
ATOM 1686 N N . ALA A 1 210 ? 5.574 -6.195 7.557 1.00 90.00 210 ALA A N 1
ATOM 1687 C CA . ALA A 1 210 ? 6.520 -6.203 8.669 1.00 90.00 210 ALA A CA 1
ATOM 1688 C C . ALA A 1 210 ? 7.709 -5.259 8.416 1.00 90.00 210 ALA A C 1
ATOM 1690 O O . ALA A 1 210 ? 7.995 -4.411 9.270 1.00 90.00 210 ALA A O 1
ATOM 1691 N N . ILE A 1 211 ? 8.331 -5.316 7.227 1.00 92.50 211 ILE A N 1
ATOM 1692 C CA . ILE A 1 211 ? 9.428 -4.406 6.841 1.00 92.50 211 ILE A CA 1
ATOM 1693 C C . ILE A 1 211 ? 9.012 -2.946 7.020 1.00 92.50 211 ILE A C 1
ATOM 1695 O O . ILE A 1 211 ? 9.746 -2.171 7.622 1.00 92.50 211 ILE A O 1
ATOM 1699 N N . ILE A 1 212 ? 7.840 -2.546 6.527 1.00 92.19 212 ILE A N 1
ATOM 1700 C CA . ILE A 1 212 ? 7.388 -1.145 6.574 1.00 92.19 212 ILE A CA 1
ATOM 1701 C C . ILE A 1 212 ? 7.213 -0.627 8.009 1.00 92.19 212 ILE A C 1
ATOM 1703 O O . ILE A 1 212 ? 7.417 0.561 8.285 1.00 92.19 212 ILE A O 1
ATOM 1707 N N . ASN A 1 213 ? 6.833 -1.504 8.941 1.00 90.44 213 ASN A N 1
ATOM 1708 C CA . ASN A 1 213 ? 6.762 -1.143 10.356 1.00 90.44 213 ASN A CA 1
ATOM 1709 C C . ASN A 1 213 ? 8.162 -0.959 10.966 1.00 90.44 213 ASN A C 1
ATOM 1711 O O . ASN A 1 213 ? 8.343 -0.094 11.827 1.00 90.44 213 ASN A O 1
ATOM 1715 N N . MET A 1 214 ? 9.147 -1.732 10.501 1.00 92.56 214 MET A N 1
ATOM 1716 C CA . MET A 1 214 ? 10.543 -1.650 10.934 1.00 92.56 214 MET A CA 1
ATOM 1717 C C . MET A 1 214 ? 11.273 -0.437 10.330 1.00 92.56 214 MET A C 1
ATOM 1719 O O . MET A 1 214 ? 11.927 0.331 11.043 1.00 92.56 214 MET A O 1
ATOM 1723 N N . LEU A 1 215 ? 11.134 -0.227 9.021 1.00 93.12 215 LEU A N 1
ATOM 1724 C CA . LEU A 1 215 ? 11.789 0.826 8.250 1.00 93.12 215 LEU A CA 1
ATOM 1725 C C . LEU A 1 215 ? 10.999 2.129 8.333 1.00 93.12 215 LEU A C 1
ATOM 1727 O O . LEU A 1 215 ? 10.297 2.527 7.403 1.00 93.12 215 LEU A O 1
ATOM 1731 N N . LYS A 1 216 ? 11.114 2.816 9.471 1.00 93.56 216 LYS A N 1
ATOM 1732 C CA . LYS A 1 216 ? 10.512 4.145 9.635 1.00 93.56 216 LYS A CA 1
ATOM 1733 C C . LYS A 1 216 ? 11.194 5.165 8.702 1.00 93.56 216 LYS A C 1
ATOM 1735 O O . LYS A 1 216 ? 12.408 5.086 8.537 1.00 93.56 216 LYS A O 1
ATOM 1740 N N . PRO A 1 217 ? 10.486 6.194 8.203 1.00 90.56 217 PRO A N 1
ATOM 1741 C CA . PRO A 1 217 ? 11.026 7.113 7.195 1.00 90.56 217 PRO A CA 1
ATOM 1742 C C . PRO A 1 217 ? 12.128 8.086 7.641 1.00 90.56 217 PRO A C 1
ATOM 1744 O O . PRO A 1 217 ? 12.545 8.903 6.844 1.00 90.56 217 PRO A O 1
ATOM 1747 N N . ARG A 1 218 ? 12.557 8.064 8.913 1.00 86.50 218 ARG A N 1
ATOM 1748 C CA . ARG A 1 218 ? 13.743 8.751 9.489 1.00 86.50 218 ARG A CA 1
ATOM 1749 C C . ARG A 1 218 ? 14.237 10.043 8.787 1.00 86.50 218 ARG A C 1
ATOM 1751 O O . ARG A 1 218 ? 15.429 10.208 8.571 1.00 86.50 218 ARG A O 1
ATOM 1758 N N . GLY A 1 219 ? 13.344 10.998 8.518 1.00 81.88 219 GLY A N 1
ATOM 1759 C CA . GLY A 1 219 ? 13.702 12.310 7.956 1.00 81.88 219 GLY A CA 1
ATOM 1760 C C . GLY A 1 219 ? 13.492 12.479 6.446 1.00 81.88 219 GLY A C 1
ATOM 1761 O O . GLY A 1 219 ? 13.601 13.608 5.970 1.00 81.88 219 GLY A O 1
ATOM 1762 N N . SER A 1 220 ? 13.116 11.423 5.717 1.00 91.31 220 SER A N 1
ATOM 1763 C CA . SER A 1 220 ? 12.648 11.503 4.328 1.00 91.31 220 SER A CA 1
ATOM 1764 C C . SER A 1 220 ? 11.482 12.482 4.218 1.00 91.31 220 SER A C 1
ATOM 1766 O O . SER A 1 220 ? 10.515 12.408 4.988 1.00 91.31 220 SER A O 1
ATOM 1768 N N . LYS A 1 221 ? 11.569 13.429 3.277 1.00 92.38 221 LYS A N 1
ATOM 1769 C CA . LYS A 1 221 ? 10.531 14.452 3.113 1.00 92.38 221 LYS A CA 1
ATOM 1770 C C . LYS A 1 221 ? 9.382 13.899 2.294 1.00 92.38 221 LYS A C 1
ATOM 1772 O O . LYS A 1 221 ? 8.235 14.167 2.651 1.00 92.38 221 LYS A O 1
ATOM 1777 N N . THR A 1 222 ? 9.680 13.137 1.246 1.00 95.00 222 THR A N 1
ATOM 1778 C CA . THR A 1 222 ? 8.709 12.564 0.306 1.00 95.00 222 THR A CA 1
ATOM 1779 C C . THR A 1 222 ? 8.730 11.030 0.295 1.00 95.00 222 THR A C 1
ATOM 1781 O O . THR A 1 222 ? 9.634 10.410 0.860 1.00 95.00 222 THR A O 1
ATOM 1784 N N . PHE A 1 223 ? 7.708 10.393 -0.287 1.00 93.81 223 PHE A N 1
ATOM 1785 C CA . PHE A 1 223 ? 7.703 8.931 -0.436 1.00 93.81 223 PHE A CA 1
ATOM 1786 C C . PHE A 1 223 ? 8.758 8.440 -1.437 1.00 93.81 223 PHE A C 1
ATOM 1788 O O . PHE A 1 223 ? 9.216 7.305 -1.316 1.00 93.81 223 PHE A O 1
ATOM 1795 N N . GLU A 1 224 ? 9.167 9.275 -2.391 1.00 94.06 224 GLU A N 1
ATOM 1796 C CA . GLU A 1 224 ? 10.325 9.023 -3.254 1.00 94.06 224 GLU A CA 1
ATOM 1797 C C . GLU A 1 224 ? 11.627 9.012 -2.449 1.00 94.06 224 GLU A C 1
ATOM 1799 O O . GLU A 1 224 ? 12.368 8.032 -2.522 1.00 94.06 224 GLU A O 1
ATOM 1804 N N . ASP A 1 225 ? 11.852 10.016 -1.595 1.00 94.94 225 ASP A N 1
ATOM 1805 C CA . ASP A 1 225 ? 13.004 10.036 -0.679 1.00 94.94 225 ASP A CA 1
ATOM 1806 C C . ASP A 1 225 ? 12.992 8.791 0.221 1.00 94.94 225 ASP A C 1
ATOM 1808 O O . ASP A 1 225 ? 14.002 8.127 0.409 1.00 94.94 225 ASP A O 1
ATOM 1812 N N . TYR A 1 226 ? 11.826 8.424 0.765 1.00 96.19 226 TYR A N 1
ATOM 1813 C CA . TYR A 1 226 ? 11.697 7.233 1.608 1.00 96.19 226 TYR A CA 1
ATOM 1814 C C . TYR A 1 226 ? 12.096 5.949 0.872 1.00 96.19 226 TYR A C 1
ATOM 1816 O O . TYR A 1 226 ? 12.783 5.091 1.435 1.00 96.19 226 TYR A O 1
ATOM 1824 N N . PHE A 1 227 ? 11.663 5.816 -0.381 1.00 94.88 227 PHE A N 1
ATOM 1825 C CA . PHE A 1 227 ? 12.001 4.666 -1.202 1.00 94.88 227 PHE A CA 1
ATOM 1826 C C . PHE A 1 227 ? 13.507 4.604 -1.475 1.00 94.88 227 PHE A C 1
ATOM 1828 O O . PHE A 1 227 ? 14.129 3.578 -1.203 1.00 94.88 227 PHE A O 1
ATOM 1835 N N . ASN A 1 228 ? 14.094 5.705 -1.944 1.00 92.75 228 ASN A N 1
ATOM 1836 C CA . ASN A 1 228 ? 15.492 5.756 -2.370 1.00 92.75 228 ASN A CA 1
ATOM 1837 C C . ASN A 1 228 ? 16.488 5.737 -1.202 1.00 92.75 228 ASN A C 1
ATOM 1839 O O . ASN A 1 228 ? 17.526 5.087 -1.299 1.00 92.75 228 ASN A O 1
ATOM 1843 N N . ASP A 1 229 ? 16.172 6.406 -0.094 1.00 92.69 229 ASP A N 1
ATOM 1844 C CA . ASP A 1 229 ? 17.120 6.613 1.005 1.00 92.69 229 ASP A CA 1
ATOM 1845 C C . ASP A 1 229 ? 17.056 5.507 2.066 1.00 92.69 229 ASP A C 1
ATOM 1847 O O . ASP A 1 229 ? 17.998 5.334 2.841 1.00 92.69 229 ASP A O 1
ATOM 1851 N N . ILE A 1 230 ? 15.934 4.781 2.158 1.00 94.50 230 ILE A N 1
ATOM 1852 C CA . ILE A 1 230 ? 15.687 3.840 3.262 1.00 94.50 230 ILE A CA 1
ATOM 1853 C C . ILE A 1 230 ? 15.255 2.471 2.754 1.00 94.50 230 ILE A C 1
ATOM 1855 O O . ILE A 1 230 ? 15.888 1.468 3.088 1.00 94.50 230 ILE A O 1
ATOM 1859 N N . PHE A 1 231 ? 14.176 2.406 1.972 1.00 94.56 231 PHE A N 1
ATOM 1860 C CA . PHE A 1 231 ? 13.587 1.123 1.597 1.00 94.56 231 PHE A CA 1
ATOM 1861 C C . PHE A 1 231 ? 14.476 0.342 0.615 1.00 94.56 231 PHE A C 1
ATOM 1863 O O . PHE A 1 231 ? 14.834 -0.799 0.899 1.00 94.56 231 PHE A O 1
ATOM 1870 N N . MET A 1 232 ? 14.899 0.952 -0.496 1.00 92.62 232 MET A N 1
ATOM 1871 C CA . MET A 1 232 ? 15.767 0.297 -1.484 1.00 92.62 232 MET A CA 1
ATOM 1872 C C . MET A 1 232 ? 17.142 -0.089 -0.947 1.00 92.62 232 MET A C 1
ATOM 1874 O O . MET A 1 232 ? 17.555 -1.223 -1.194 1.00 92.62 232 MET A O 1
ATOM 1878 N N . PRO A 1 233 ? 17.852 0.767 -0.187 1.00 92.75 233 PRO A N 1
ATOM 1879 C CA . PRO A 1 233 ? 19.121 0.380 0.417 1.00 92.75 233 PRO A CA 1
ATOM 1880 C C . PRO A 1 233 ? 18.999 -0.855 1.310 1.00 92.75 233 PRO A C 1
ATOM 1882 O O . PRO A 1 233 ? 19.869 -1.720 1.267 1.00 92.75 233 PRO A O 1
ATOM 1885 N N . TYR A 1 234 ? 17.901 -0.981 2.066 1.00 93.94 234 TYR A N 1
ATOM 1886 C CA . TYR A 1 234 ? 17.641 -2.179 2.861 1.00 93.94 234 TYR A CA 1
ATOM 1887 C C . TYR A 1 234 ? 17.469 -3.422 1.977 1.00 93.94 234 TYR A C 1
ATOM 1889 O O . TYR A 1 234 ? 18.111 -4.438 2.229 1.00 93.94 234 TYR A O 1
ATOM 1897 N N . ILE A 1 235 ? 16.660 -3.342 0.916 1.00 92.12 235 ILE A N 1
ATOM 1898 C CA . ILE A 1 235 ? 16.446 -4.465 -0.011 1.00 92.12 235 ILE A CA 1
ATOM 1899 C C . ILE A 1 235 ? 17.752 -4.878 -0.705 1.00 92.12 235 ILE A C 1
ATOM 1901 O O . ILE A 1 235 ? 18.048 -6.068 -0.788 1.00 92.12 235 ILE A O 1
ATOM 1905 N N . HIS A 1 236 ? 18.563 -3.915 -1.150 1.00 89.56 236 HIS A N 1
ATOM 1906 C CA . HIS A 1 236 ? 19.872 -4.193 -1.741 1.00 89.56 236 HIS A CA 1
ATOM 1907 C C . HIS A 1 236 ? 20.827 -4.880 -0.770 1.00 89.56 236 HIS A C 1
ATOM 1909 O O . HIS A 1 236 ? 21.576 -5.757 -1.191 1.00 89.56 236 HIS A O 1
ATOM 1915 N N . ASP A 1 237 ? 20.809 -4.506 0.509 1.00 89.19 237 ASP A N 1
ATOM 1916 C CA . ASP A 1 237 ? 21.651 -5.152 1.511 1.00 89.19 237 ASP A CA 1
ATOM 1917 C C . ASP A 1 237 ? 21.218 -6.603 1.760 1.00 89.19 237 ASP A C 1
ATOM 1919 O O . ASP A 1 237 ? 22.064 -7.491 1.792 1.00 89.19 237 ASP A O 1
ATOM 1923 N N . GLN A 1 238 ? 19.908 -6.874 1.814 1.00 89.62 238 GLN A N 1
ATOM 1924 C CA . GLN A 1 238 ? 19.390 -8.244 1.922 1.00 89.62 238 GLN A CA 1
ATOM 1925 C C . GLN A 1 238 ? 19.734 -9.100 0.688 1.00 89.62 238 GLN A C 1
ATOM 1927 O O . GLN A 1 238 ? 20.104 -10.264 0.825 1.00 89.62 238 GLN A O 1
ATOM 1932 N N . LEU A 1 239 ? 19.675 -8.519 -0.516 1.00 86.50 239 LEU A N 1
ATOM 1933 C CA . LEU A 1 239 ? 20.021 -9.192 -1.776 1.00 86.50 239 LEU A CA 1
ATOM 1934 C C . LEU A 1 239 ? 21.493 -9.617 -1.879 1.00 86.50 239 LEU A C 1
ATOM 1936 O O . LEU A 1 239 ? 21.815 -10.453 -2.713 1.00 86.50 239 LEU A O 1
ATOM 1940 N N . ARG A 1 240 ? 22.405 -9.083 -1.056 1.00 84.94 240 ARG A N 1
ATOM 1941 C CA . ARG A 1 240 ? 23.822 -9.502 -1.078 1.00 84.94 240 ARG A CA 1
ATOM 1942 C C . ARG A 1 240 ? 24.026 -10.945 -0.630 1.00 84.94 240 ARG A C 1
ATOM 1944 O O . ARG A 1 240 ? 25.045 -11.540 -0.967 1.00 84.94 240 ARG A O 1
ATOM 1951 N N . PHE A 1 241 ? 23.086 -11.474 0.147 1.00 82.44 241 PHE A N 1
ATOM 1952 C CA . PHE A 1 241 ? 23.199 -12.781 0.786 1.00 82.44 241 PHE A CA 1
ATOM 1953 C C . PHE A 1 241 ? 22.395 -13.871 0.075 1.00 82.44 241 PHE A C 1
ATOM 1955 O O . PHE A 1 241 ? 22.547 -15.037 0.420 1.00 82.44 241 PHE A O 1
ATOM 1962 N N . VAL A 1 242 ? 21.553 -13.511 -0.901 1.00 86.56 242 VAL A N 1
ATOM 1963 C CA . VAL A 1 242 ? 20.630 -14.433 -1.576 1.00 86.56 242 VAL A CA 1
ATOM 1964 C C . VAL A 1 242 ? 20.602 -14.196 -3.082 1.00 86.56 242 VAL A C 1
ATOM 1966 O O . VAL A 1 242 ? 20.823 -13.086 -3.555 1.00 86.56 242 VAL A O 1
ATOM 1969 N N . SER A 1 243 ? 20.284 -15.231 -3.857 1.00 81.44 243 SER A N 1
ATOM 1970 C CA . SER A 1 243 ? 20.170 -15.119 -5.319 1.00 81.44 243 SER A CA 1
ATOM 1971 C C . SER A 1 243 ? 18.858 -14.465 -5.773 1.00 81.44 243 SER A C 1
ATOM 1973 O O . SER A 1 243 ? 18.790 -13.880 -6.855 1.00 81.44 243 SER A O 1
ATOM 1975 N N . ARG A 1 244 ? 17.812 -14.551 -4.940 1.00 85.25 244 ARG A N 1
ATOM 1976 C CA . ARG A 1 244 ? 16.477 -14.010 -5.209 1.00 85.25 244 ARG A CA 1
ATOM 1977 C C . ARG A 1 244 ? 15.830 -13.494 -3.927 1.00 85.25 244 ARG A C 1
ATOM 1979 O O . ARG A 1 244 ? 15.903 -14.140 -2.884 1.00 85.25 244 ARG A O 1
ATOM 1986 N N . LEU A 1 245 ? 15.144 -12.358 -4.031 1.00 90.38 245 LEU A N 1
ATOM 1987 C CA . LEU A 1 245 ? 14.359 -11.772 -2.949 1.00 90.38 245 LEU A CA 1
ATOM 1988 C C . LEU A 1 245 ? 12.943 -11.477 -3.440 1.00 90.38 245 LEU A C 1
ATOM 1990 O O . LEU A 1 245 ? 12.766 -10.730 -4.401 1.00 90.38 245 LEU A O 1
ATOM 1994 N N . ASP A 1 246 ? 11.951 -12.018 -2.737 1.00 89.94 246 ASP A N 1
ATOM 1995 C CA . ASP A 1 246 ? 10.534 -11.784 -3.002 1.00 89.94 246 ASP A CA 1
ATOM 1996 C C . ASP A 1 246 ? 9.915 -11.006 -1.828 1.00 89.94 246 ASP A C 1
ATOM 1998 O O . ASP A 1 246 ? 9.999 -11.427 -0.673 1.00 89.94 246 ASP A O 1
ATOM 2002 N N . VAL A 1 247 ? 9.270 -9.869 -2.109 1.00 91.19 247 VAL A N 1
ATOM 2003 C CA . VAL A 1 247 ? 8.525 -9.096 -1.099 1.00 91.19 247 VAL A CA 1
ATOM 2004 C C . VAL A 1 247 ? 7.037 -9.395 -1.229 1.00 91.19 247 VAL A C 1
ATOM 2006 O O . VAL A 1 247 ? 6.439 -9.164 -2.280 1.00 91.19 247 VAL A O 1
ATOM 2009 N N . VAL A 1 248 ? 6.430 -9.886 -0.150 1.00 91.81 248 VAL A N 1
ATOM 2010 C CA . VAL A 1 248 ? 5.012 -10.251 -0.096 1.00 91.81 248 VAL A CA 1
ATOM 2011 C C . VAL A 1 248 ? 4.226 -9.153 0.609 1.00 91.81 248 VAL A C 1
ATOM 2013 O O . VAL A 1 248 ? 4.549 -8.756 1.728 1.00 91.81 248 VAL A O 1
ATOM 2016 N N . TRP A 1 249 ? 3.171 -8.671 -0.044 1.00 88.00 249 TRP A N 1
ATOM 2017 C CA . TRP A 1 249 ? 2.324 -7.597 0.466 1.00 88.00 249 TRP A CA 1
ATOM 2018 C C . TRP A 1 249 ? 0.975 -8.132 0.949 1.00 88.00 249 TRP A C 1
ATOM 2020 O O . TRP A 1 249 ? 0.306 -8.888 0.249 1.00 88.00 249 TRP A O 1
ATOM 2030 N N . ASP A 1 250 ? 0.562 -7.697 2.139 1.00 83.88 250 ASP A N 1
ATOM 2031 C CA . ASP A 1 250 ? -0.750 -8.012 2.710 1.00 83.88 250 ASP A CA 1
ATOM 2032 C C . ASP A 1 250 ? -1.899 -7.405 1.886 1.00 83.88 250 ASP A C 1
ATOM 2034 O O . ASP A 1 250 ? -1.883 -6.212 1.569 1.00 83.88 250 ASP A O 1
ATOM 2038 N N . GLU A 1 251 ? -2.971 -8.176 1.685 1.00 80.06 251 GLU A N 1
ATOM 2039 C CA . GLU A 1 251 ? -4.234 -7.674 1.136 1.00 80.06 251 GLU A CA 1
ATOM 2040 C C . GLU A 1 251 ? -5.235 -7.294 2.249 1.00 80.06 251 GLU A C 1
ATOM 2042 O O . GLU A 1 251 ? -5.524 -8.051 3.191 1.00 80.06 251 GLU A O 1
ATOM 2047 N N . TYR A 1 252 ? -5.799 -6.085 2.161 1.00 73.94 252 TYR A N 1
ATOM 2048 C CA . TYR A 1 252 ? -6.705 -5.531 3.172 1.00 73.94 252 TYR A CA 1
ATOM 2049 C C . TYR A 1 252 ? -8.175 -5.617 2.760 1.00 73.94 252 TYR A C 1
ATOM 2051 O O . TYR A 1 252 ? -8.838 -4.613 2.521 1.00 73.94 252 TYR A O 1
ATOM 2059 N N . ILE A 1 253 ? -8.713 -6.832 2.779 1.00 75.44 253 ILE A N 1
ATOM 2060 C CA . ILE A 1 253 ? -10.110 -7.095 2.422 1.00 75.44 253 ILE A CA 1
ATOM 2061 C C . ILE A 1 253 ? -11.076 -6.572 3.511 1.00 75.44 253 ILE A C 1
ATOM 2063 O O . ILE A 1 253 ? -10.942 -6.901 4.700 1.00 75.44 253 ILE A O 1
ATOM 2067 N N . SER A 1 254 ? -12.068 -5.772 3.103 1.00 71.25 254 SER A N 1
ATOM 2068 C CA . SER A 1 254 ? -13.012 -5.060 3.984 1.00 71.25 254 SER A CA 1
ATOM 2069 C C . SER A 1 254 ? -14.024 -5.966 4.693 1.00 71.25 254 SER A C 1
ATOM 2071 O O . SER A 1 254 ? -14.386 -5.688 5.834 1.00 71.25 254 SER A O 1
ATOM 2073 N N . ASN A 1 255 ? -14.437 -7.073 4.074 1.00 75.50 255 ASN A N 1
ATOM 2074 C CA . ASN A 1 255 ? -15.380 -8.048 4.640 1.00 75.50 255 ASN A CA 1
ATOM 2075 C C . ASN A 1 255 ? -14.690 -9.220 5.373 1.00 75.50 255 ASN A C 1
ATOM 2077 O O . ASN A 1 255 ? -15.313 -10.247 5.630 1.00 75.50 255 ASN A O 1
ATOM 2081 N N . SER A 1 256 ? -13.408 -9.087 5.724 1.00 78.56 256 SER A N 1
ATOM 2082 C CA . SER A 1 256 ? -12.669 -10.134 6.439 1.00 78.56 256 SER A CA 1
ATOM 2083 C C . SER A 1 256 ? -12.936 -10.130 7.951 1.00 78.56 256 SER A C 1
ATOM 2085 O O . SER A 1 256 ? -13.172 -9.083 8.555 1.00 78.56 256 SER A O 1
ATOM 2087 N N . LEU A 1 257 ? -12.772 -11.286 8.610 1.00 71.75 257 LEU A N 1
ATOM 2088 C CA . LEU A 1 257 ? -12.852 -11.404 10.080 1.00 71.75 257 LEU A CA 1
ATOM 2089 C C . LEU A 1 257 ? -11.891 -10.452 10.817 1.00 71.75 257 LEU A C 1
ATOM 2091 O O . LEU A 1 257 ? -12.178 -10.010 11.926 1.00 71.75 257 LEU A O 1
ATOM 2095 N N . LYS A 1 258 ? -10.755 -10.103 10.195 1.00 71.25 258 LYS A N 1
ATOM 2096 C CA . LYS A 1 258 ? -9.767 -9.163 10.749 1.00 71.25 258 LYS A CA 1
ATOM 2097 C C . LYS A 1 258 ? -10.137 -7.690 10.534 1.00 71.25 258 LYS A C 1
ATOM 2099 O O . LYS A 1 258 ? -9.499 -6.825 11.139 1.00 71.25 258 LYS A O 1
ATOM 2104 N N . ALA A 1 259 ? -11.118 -7.370 9.689 1.00 72.62 259 ALA A N 1
ATOM 2105 C CA . ALA A 1 259 ? -11.492 -5.988 9.391 1.00 72.62 259 ALA A CA 1
ATOM 2106 C C . ALA A 1 259 ? -12.008 -5.255 10.640 1.00 72.62 259 ALA A C 1
ATOM 2108 O O . ALA A 1 259 ? -11.520 -4.169 10.957 1.00 72.62 259 ALA A O 1
ATOM 2109 N N . SER A 1 260 ? -12.887 -5.893 11.419 1.00 65.88 260 SER A N 1
ATOM 2110 C CA . SER A 1 260 ? -13.420 -5.341 12.676 1.00 65.88 260 SER A CA 1
ATOM 2111 C C . SER A 1 260 ? -12.316 -5.087 13.712 1.00 65.88 260 SER A C 1
ATOM 2113 O O . SER A 1 260 ? -12.282 -4.039 14.363 1.00 65.88 260 SER A O 1
ATOM 2115 N N . THR A 1 261 ? -11.349 -6.003 13.816 1.00 67.31 261 THR A N 1
ATOM 2116 C CA . THR A 1 261 ? -10.163 -5.862 14.670 1.00 67.31 261 THR A CA 1
ATOM 2117 C C . THR A 1 261 ? -9.320 -4.657 14.250 1.00 67.31 261 THR A C 1
ATOM 2119 O O . THR A 1 261 ? -8.840 -3.918 15.107 1.00 67.31 261 THR A O 1
ATOM 2122 N N . ARG A 1 262 ? -9.141 -4.435 12.939 1.00 70.31 262 ARG A N 1
ATOM 2123 C CA . ARG A 1 262 ? -8.360 -3.318 12.378 1.00 70.31 262 ARG A CA 1
ATOM 2124 C C . ARG A 1 262 ? -9.020 -1.967 12.672 1.00 70.31 262 ARG A C 1
ATOM 2126 O O . ARG A 1 262 ? -8.322 -1.065 13.127 1.00 70.31 262 ARG A O 1
ATOM 2133 N N . CYS A 1 263 ? -10.345 -1.854 12.539 1.00 64.69 263 CYS A N 1
ATOM 2134 C CA . CYS A 1 263 ? -11.094 -0.628 12.858 1.00 64.69 263 CYS A CA 1
ATOM 2135 C C . CYS A 1 263 ? -10.908 -0.155 14.312 1.00 64.69 263 CYS A C 1
ATOM 2137 O O . CYS A 1 263 ? -11.007 1.038 14.595 1.00 64.69 263 CYS A O 1
ATOM 2139 N N . LYS A 1 264 ? -10.607 -1.073 15.241 1.00 68.31 264 LYS A N 1
ATOM 2140 C CA . LYS A 1 264 ? -10.404 -0.767 16.667 1.00 68.31 264 LYS A CA 1
ATOM 2141 C C . LYS A 1 264 ? -8.964 -0.377 17.029 1.00 68.31 264 LYS A C 1
ATOM 2143 O O . LYS A 1 264 ? -8.745 0.108 18.135 1.00 68.31 264 LYS A O 1
ATOM 2148 N N . ARG A 1 265 ? -7.983 -0.543 16.127 1.00 67.81 265 ARG A N 1
ATOM 2149 C CA . ARG A 1 265 ? -6.549 -0.265 16.393 1.00 67.81 265 ARG A CA 1
ATOM 2150 C C . ARG A 1 265 ? -6.198 1.226 16.460 1.00 67.81 265 ARG A C 1
ATOM 2152 O O . ARG A 1 265 ? -5.074 1.580 16.807 1.00 67.81 265 ARG A O 1
ATOM 2159 N N . GLY A 1 266 ? -7.148 2.103 16.153 1.00 64.88 266 GLY A N 1
ATOM 2160 C CA . GLY A 1 266 ? -7.023 3.546 16.320 1.00 64.88 266 GLY A CA 1
ATOM 2161 C C . GLY A 1 266 ? -7.477 4.318 15.091 1.00 64.88 266 GLY A C 1
ATOM 2162 O O . GLY A 1 266 ? -7.820 3.746 14.062 1.00 64.88 266 GLY A O 1
ATOM 2163 N N . LYS A 1 267 ? -7.483 5.645 15.216 1.00 66.94 267 LYS A N 1
ATOM 2164 C CA . LYS A 1 267 ? -7.827 6.558 14.125 1.00 66.94 267 LYS A CA 1
ATOM 2165 C C . LYS A 1 267 ? -6.545 7.087 13.487 1.00 66.94 267 LYS A C 1
ATOM 2167 O O . LYS A 1 267 ? -5.604 7.436 14.200 1.00 66.94 267 LYS A O 1
ATOM 2172 N N . GLY A 1 268 ? -6.528 7.132 12.163 1.00 73.62 268 GLY A N 1
ATOM 2173 C CA . GLY A 1 268 ? -5.492 7.771 11.361 1.00 73.62 268 GLY A CA 1
ATOM 2174 C C . GLY A 1 268 ? -6.129 8.717 10.351 1.00 73.62 268 GLY A C 1
ATOM 2175 O O . GLY A 1 268 ? -7.349 8.715 10.182 1.00 73.62 268 GLY A O 1
ATOM 2176 N N . VAL A 1 269 ? -5.305 9.532 9.702 1.00 76.50 269 VAL A N 1
ATOM 2177 C CA . VAL A 1 269 ? -5.746 10.401 8.606 1.00 76.50 269 VAL A CA 1
ATOM 2178 C C . VAL A 1 269 ? -5.412 9.709 7.293 1.00 76.50 269 VAL A C 1
ATOM 2180 O O . VAL A 1 269 ? -4.294 9.213 7.111 1.00 76.50 269 VAL A O 1
ATOM 2183 N N . ARG A 1 270 ? -6.395 9.640 6.397 1.00 83.06 270 ARG A N 1
ATOM 2184 C CA . ARG A 1 270 ? -6.205 9.129 5.044 1.00 83.06 270 ARG A CA 1
ATOM 2185 C C . ARG A 1 270 ? -5.345 10.121 4.269 1.00 83.06 270 ARG A C 1
ATOM 2187 O O . ARG A 1 270 ? -5.750 11.267 4.121 1.00 83.06 270 ARG A O 1
ATOM 2194 N N . ARG A 1 271 ? -4.193 9.676 3.770 1.00 81.44 271 ARG A N 1
ATOM 2195 C CA . ARG A 1 271 ? -3.291 10.486 2.947 1.00 81.44 271 ARG A CA 1
ATOM 2196 C C . ARG A 1 271 ? -2.936 9.759 1.676 1.00 81.44 271 ARG A C 1
ATOM 2198 O O . ARG A 1 271 ? -2.613 8.574 1.737 1.00 81.44 271 ARG A O 1
ATOM 2205 N N . ARG A 1 272 ? -2.950 10.473 0.559 1.00 83.38 272 ARG A N 1
ATOM 2206 C CA . ARG A 1 272 ? -2.561 9.898 -0.726 1.00 83.38 272 ARG A CA 1
ATOM 2207 C C . ARG A 1 272 ? -1.055 9.616 -0.777 1.00 83.38 272 ARG A C 1
ATOM 2209 O O . ARG A 1 272 ? -0.263 10.436 -0.308 1.00 83.38 272 ARG A O 1
ATOM 2216 N N . VAL A 1 273 ? -0.671 8.477 -1.352 1.00 87.12 273 VAL A N 1
ATOM 2217 C CA . VAL A 1 273 ? 0.737 8.119 -1.594 1.00 87.12 273 VAL A CA 1
ATOM 2218 C C . VAL A 1 273 ? 1.088 8.409 -3.050 1.00 87.12 273 VAL A C 1
ATOM 2220 O O . VAL A 1 273 ? 0.582 7.760 -3.956 1.00 87.12 273 VAL A O 1
ATOM 2223 N N . LEU A 1 274 ? 1.939 9.410 -3.269 1.00 86.12 274 LEU A N 1
ATOM 2224 C CA . LEU A 1 274 ? 2.541 9.748 -4.567 1.00 86.12 274 LEU A CA 1
ATOM 2225 C C . LEU A 1 274 ? 4.034 10.021 -4.338 1.00 86.12 274 LEU A C 1
ATOM 2227 O O . LEU A 1 274 ? 4.369 10.395 -3.208 1.00 86.12 274 LEU A O 1
ATOM 2231 N N . PRO A 1 275 ? 4.901 9.913 -5.364 1.00 86.06 275 PRO A N 1
ATOM 2232 C CA . PRO A 1 275 ? 6.345 10.114 -5.212 1.00 86.06 275 PRO A CA 1
ATOM 2233 C C . PRO A 1 275 ? 6.697 11.413 -4.472 1.00 86.06 275 PRO A C 1
ATOM 2235 O O . PRO A 1 275 ? 7.390 11.391 -3.461 1.00 86.06 275 PRO A O 1
ATOM 2238 N N . ASP A 1 276 ? 6.092 12.528 -4.887 1.00 89.19 276 ASP A N 1
ATOM 2239 C CA . ASP A 1 276 ? 6.317 13.876 -4.355 1.00 89.19 276 ASP A CA 1
ATOM 2240 C C . ASP A 1 276 ? 5.518 14.184 -3.068 1.00 89.19 276 ASP A C 1
ATOM 2242 O O . ASP A 1 276 ? 5.641 15.266 -2.484 1.00 89.19 276 ASP A O 1
ATOM 2246 N N . SER A 1 277 ? 4.659 13.261 -2.617 1.00 87.62 277 SER A N 1
ATOM 2247 C CA . SER A 1 277 ? 3.834 13.469 -1.424 1.00 87.62 277 SER A CA 1
ATOM 2248 C C . SER A 1 277 ? 4.674 13.416 -0.172 1.00 87.62 277 SER A C 1
ATOM 2250 O O . SER A 1 277 ? 5.480 12.508 0.017 1.00 87.62 277 SER A O 1
ATOM 2252 N N . ARG A 1 278 ? 4.436 14.380 0.724 1.00 88.94 278 ARG A N 1
ATOM 2253 C CA . ARG A 1 278 ? 5.154 14.425 1.990 1.00 88.94 278 ARG A CA 1
ATOM 2254 C C . ARG A 1 278 ? 4.829 13.218 2.853 1.00 88.94 278 ARG A C 1
ATOM 2256 O O . ARG A 1 278 ? 3.658 12.925 3.114 1.00 88.94 278 ARG A O 1
ATOM 2263 N N . VAL A 1 279 ? 5.876 12.604 3.382 1.00 90.75 279 VAL A N 1
ATOM 2264 C CA . VAL A 1 279 ? 5.740 11.508 4.330 1.00 90.75 279 VAL A CA 1
ATOM 2265 C C . VAL A 1 279 ? 5.080 12.022 5.616 1.00 90.75 279 VAL A C 1
ATOM 2267 O O . VAL A 1 279 ? 5.411 13.102 6.120 1.00 90.75 279 VAL A O 1
ATOM 2270 N N . PRO A 1 280 ? 4.120 11.281 6.187 1.00 88.94 280 PRO A N 1
ATOM 2271 C CA . PRO A 1 280 ? 3.485 11.656 7.438 1.00 88.94 280 PRO A CA 1
ATOM 2272 C C . PRO A 1 280 ? 4.456 11.610 8.615 1.00 88.94 280 PRO A C 1
ATOM 2274 O O . PRO A 1 280 ? 5.042 10.574 8.911 1.00 88.94 280 PRO A O 1
ATOM 2277 N N . GLY A 1 281 ? 4.519 12.708 9.375 1.00 85.31 281 GLY A N 1
ATOM 2278 C CA . GLY A 1 281 ? 5.321 12.769 10.603 1.00 85.31 281 GLY A CA 1
ATOM 2279 C C . GLY A 1 281 ? 4.905 11.745 11.670 1.00 85.31 281 GLY A C 1
ATOM 2280 O O . GLY A 1 281 ? 5.737 11.314 12.458 1.00 85.31 281 GLY A O 1
ATOM 2281 N N . ASN A 1 282 ? 3.638 11.309 11.680 1.00 88.94 282 ASN A N 1
ATOM 2282 C CA . ASN A 1 282 ? 3.183 10.188 12.504 1.00 88.94 282 ASN A CA 1
ATOM 2283 C C . ASN A 1 282 ? 2.953 8.943 11.632 1.00 88.94 282 ASN A C 1
ATOM 2285 O O . ASN A 1 282 ? 1.830 8.672 11.196 1.00 88.94 282 ASN A O 1
ATOM 2289 N N . TRP A 1 283 ? 4.038 8.206 11.385 1.00 91.00 283 TRP A N 1
ATOM 2290 C CA . TRP A 1 283 ? 4.048 6.988 10.570 1.00 91.00 283 TRP A CA 1
ATOM 2291 C C . TRP A 1 283 ? 3.093 5.915 11.104 1.00 91.00 283 TRP A C 1
ATOM 2293 O O . TRP A 1 283 ? 2.324 5.324 10.353 1.00 91.00 283 TRP A O 1
ATOM 2303 N N . GLU A 1 284 ? 3.059 5.721 12.422 1.00 89.12 284 GLU A N 1
ATOM 2304 C CA . GLU A 1 284 ? 2.213 4.705 13.055 1.00 89.12 284 GLU A CA 1
ATOM 2305 C C . GLU A 1 284 ? 0.722 5.005 12.874 1.00 89.12 284 GLU A C 1
ATOM 2307 O O . GLU A 1 284 ? -0.061 4.099 12.602 1.00 89.12 284 GLU A O 1
ATOM 2312 N N . ALA A 1 285 ? 0.312 6.272 12.982 1.00 87.44 285 ALA A N 1
ATOM 2313 C CA . ALA A 1 285 ? -1.067 6.668 12.709 1.00 87.44 285 ALA A CA 1
ATOM 2314 C C . ALA A 1 285 ? -1.424 6.526 11.222 1.00 87.44 285 ALA A C 1
ATOM 2316 O O . ALA A 1 285 ? -2.542 6.125 10.900 1.00 87.44 285 ALA A O 1
ATOM 2317 N N . PHE A 1 286 ? -0.483 6.818 10.320 1.00 90.31 286 PHE A N 1
ATOM 2318 C CA . PHE A 1 286 ? -0.667 6.617 8.883 1.00 90.31 286 PHE A CA 1
ATOM 2319 C C . PHE A 1 286 ? -0.887 5.138 8.544 1.00 90.31 286 PHE A C 1
ATOM 2321 O O . PHE A 1 286 ? -1.868 4.812 7.873 1.00 90.31 286 PHE A O 1
ATOM 2328 N N . LEU A 1 287 ? -0.067 4.246 9.107 1.00 90.44 287 LEU A N 1
ATOM 2329 C CA . LEU A 1 287 ? -0.192 2.793 8.972 1.00 90.44 287 LEU A CA 1
ATOM 2330 C C . LEU A 1 287 ? -1.387 2.197 9.739 1.00 90.44 287 LEU A C 1
ATOM 2332 O O . LEU A 1 287 ? -1.564 0.984 9.746 1.00 90.44 287 LEU A O 1
ATOM 2336 N N . ARG A 1 288 ? -2.245 2.981 10.399 1.00 87.06 288 ARG A N 1
ATOM 2337 C CA . ARG A 1 288 ? -3.519 2.461 10.944 1.00 87.06 288 ARG A CA 1
ATOM 2338 C C . ARG A 1 288 ? -4.654 2.486 9.921 1.00 87.06 288 ARG A C 1
ATOM 2340 O O . ARG A 1 288 ? -5.651 1.800 10.127 1.00 87.06 288 ARG A O 1
ATOM 2347 N N . VAL A 1 289 ? -4.504 3.229 8.825 1.00 84.44 289 VAL A N 1
ATOM 2348 C CA . VAL A 1 289 ? -5.502 3.327 7.750 1.00 84.44 289 VAL A CA 1
ATOM 2349 C C . VAL A 1 289 ? -5.188 2.284 6.674 1.00 84.44 289 VAL A C 1
ATOM 2351 O O . VAL A 1 289 ? -4.100 2.299 6.106 1.00 84.44 289 VAL A O 1
ATOM 2354 N N . ASN A 1 290 ? -6.123 1.373 6.389 1.00 84.12 290 ASN A N 1
ATOM 2355 C CA . ASN A 1 290 ? -5.905 0.288 5.417 1.00 84.12 290 ASN A CA 1
ATOM 2356 C C . ASN A 1 290 ? -5.618 0.819 4.004 1.00 84.12 290 ASN A C 1
ATOM 2358 O O . ASN A 1 290 ? -4.720 0.315 3.336 1.00 84.12 290 ASN A O 1
ATOM 2362 N N . ASP A 1 291 ? -6.321 1.866 3.579 1.00 83.38 291 ASP A N 1
ATOM 2363 C CA . ASP A 1 291 ? -6.142 2.449 2.246 1.00 83.38 291 ASP A CA 1
ATOM 2364 C C . ASP A 1 291 ? -4.749 3.070 2.074 1.00 83.38 291 ASP A C 1
ATOM 2366 O O . ASP A 1 291 ? -4.132 2.915 1.027 1.00 83.38 291 ASP A O 1
ATOM 2370 N N . ASN A 1 292 ? -4.215 3.709 3.124 1.00 89.75 292 ASN A N 1
ATOM 2371 C CA . ASN A 1 292 ? -2.849 4.244 3.121 1.00 89.75 292 ASN A CA 1
ATOM 2372 C C . ASN A 1 292 ? -1.817 3.137 2.900 1.00 89.75 292 ASN A C 1
ATOM 2374 O O . ASN A 1 292 ? -0.870 3.320 2.144 1.00 89.75 292 ASN A O 1
ATOM 2378 N N . LYS A 1 293 ? -1.993 1.989 3.568 1.00 88.81 293 LYS A N 1
ATOM 2379 C CA . LYS A 1 293 ? -1.108 0.837 3.375 1.00 88.81 293 LYS A CA 1
ATOM 2380 C C . LYS A 1 293 ? -1.228 0.280 1.974 1.00 88.81 293 LYS A C 1
ATOM 2382 O O . LYS A 1 293 ? -0.214 0.013 1.360 1.00 88.81 293 LYS A O 1
ATOM 2387 N N . THR A 1 294 ? -2.456 0.120 1.492 1.00 86.25 294 THR A N 1
ATOM 2388 C CA . THR A 1 294 ? -2.720 -0.442 0.166 1.00 86.25 294 THR A CA 1
ATOM 2389 C C . THR A 1 294 ? -2.032 0.402 -0.905 1.00 86.25 294 THR A C 1
ATOM 2391 O O . THR A 1 294 ? -1.261 -0.134 -1.692 1.00 86.25 294 THR A O 1
ATOM 2394 N N . GLU A 1 295 ? -2.206 1.728 -0.870 1.00 88.06 295 GLU A N 1
ATOM 2395 C CA . GLU A 1 295 ? -1.499 2.631 -1.787 1.00 88.06 295 GLU A CA 1
ATOM 2396 C C . GLU A 1 295 ? 0.020 2.604 -1.596 1.00 88.06 295 GLU A C 1
ATOM 2398 O O . GLU A 1 295 ? 0.751 2.572 -2.580 1.00 88.06 295 GLU A O 1
ATOM 2403 N N . LEU A 1 296 ? 0.512 2.583 -0.351 1.00 92.56 296 LEU A N 1
ATOM 2404 C CA . LEU A 1 296 ? 1.949 2.499 -0.085 1.00 92.56 296 LEU A CA 1
ATOM 2405 C C . LEU A 1 296 ? 2.561 1.210 -0.641 1.00 92.56 296 LEU A C 1
ATOM 2407 O O . LEU A 1 296 ? 3.648 1.247 -1.205 1.00 92.56 296 LEU A O 1
ATOM 2411 N N . PHE A 1 297 ? 1.883 0.078 -0.475 1.00 92.31 297 PHE A N 1
ATOM 2412 C CA . PHE A 1 297 ? 2.386 -1.227 -0.894 1.00 92.31 297 PHE A CA 1
ATOM 2413 C C . PHE A 1 297 ? 2.438 -1.313 -2.414 1.00 92.31 297 PHE A C 1
ATOM 2415 O O . PHE A 1 297 ? 3.451 -1.742 -2.956 1.00 92.31 297 PHE A O 1
ATOM 2422 N N . ILE A 1 298 ? 1.390 -0.833 -3.093 1.00 86.38 298 ILE A N 1
ATOM 2423 C CA . ILE A 1 298 ? 1.367 -0.721 -4.556 1.00 86.38 298 ILE A CA 1
ATOM 2424 C C . ILE A 1 298 ? 2.523 0.162 -5.026 1.00 86.38 298 ILE A C 1
ATOM 2426 O O . ILE A 1 298 ? 3.321 -0.276 -5.848 1.00 86.38 298 ILE A O 1
ATOM 2430 N N . TYR A 1 299 ? 2.669 1.355 -4.445 1.00 91.62 299 TYR A N 1
ATOM 2431 C CA . TYR A 1 299 ? 3.743 2.281 -4.797 1.00 91.62 299 TYR A CA 1
ATOM 2432 C C . TYR A 1 299 ? 5.135 1.644 -4.650 1.00 91.62 299 TYR A C 1
ATOM 2434 O O . TYR A 1 299 ? 5.929 1.675 -5.585 1.00 91.62 299 TYR A O 1
ATOM 2442 N N . LEU A 1 300 ? 5.436 1.026 -3.503 1.00 92.94 300 LEU A N 1
ATOM 2443 C CA . LEU A 1 300 ? 6.742 0.402 -3.266 1.00 92.94 300 LEU A CA 1
ATOM 2444 C C . LEU A 1 300 ? 6.981 -0.809 -4.176 1.00 92.94 300 LEU A C 1
ATOM 2446 O O . LEU A 1 300 ? 8.103 -1.001 -4.639 1.00 92.94 300 LEU A O 1
ATOM 2450 N N . ALA A 1 301 ? 5.948 -1.610 -4.453 1.00 88.44 301 ALA A N 1
ATOM 2451 C CA . ALA A 1 301 ? 6.038 -2.738 -5.376 1.00 88.44 301 ALA A CA 1
ATOM 2452 C C . ALA A 1 301 ? 6.346 -2.273 -6.807 1.00 88.44 301 ALA A C 1
ATOM 2454 O O . ALA A 1 301 ? 7.241 -2.813 -7.455 1.00 88.44 301 ALA A O 1
ATOM 2455 N N . GLU A 1 302 ? 5.639 -1.249 -7.289 1.00 85.06 302 GLU A N 1
ATOM 2456 C CA . GLU A 1 302 ? 5.865 -0.667 -8.613 1.00 85.06 302 GLU A CA 1
ATOM 2457 C C . GLU A 1 302 ? 7.271 -0.080 -8.734 1.00 85.06 302 GLU A C 1
ATOM 2459 O O . GLU A 1 302 ? 7.958 -0.338 -9.724 1.00 85.06 302 GLU A O 1
ATOM 2464 N N . GLN A 1 303 ? 7.727 0.654 -7.716 1.00 87.69 303 GLN A N 1
ATOM 2465 C CA . GLN A 1 303 ? 9.070 1.229 -7.698 1.00 87.69 303 GLN A CA 1
ATOM 2466 C C . GLN A 1 303 ? 10.158 0.149 -7.639 1.00 87.69 303 GLN A C 1
ATOM 2468 O O . GLN A 1 303 ? 11.119 0.227 -8.398 1.00 87.69 303 GLN A O 1
ATOM 2473 N N . LEU A 1 304 ? 9.990 -0.910 -6.836 1.00 88.12 304 LEU A N 1
ATOM 2474 C CA . LEU A 1 304 ? 10.909 -2.059 -6.815 1.00 88.12 304 LEU A CA 1
ATOM 2475 C C . LEU A 1 304 ? 11.061 -2.692 -8.201 1.00 88.12 304 LEU A C 1
ATOM 2477 O O . LEU A 1 304 ? 12.176 -2.926 -8.669 1.00 88.12 304 LEU A O 1
ATOM 2481 N N . VAL A 1 305 ? 9.937 -2.952 -8.874 1.00 83.06 305 VAL A N 1
ATOM 2482 C CA . VAL A 1 305 ? 9.932 -3.534 -10.222 1.00 83.06 305 VAL A CA 1
ATOM 2483 C C . VAL A 1 305 ?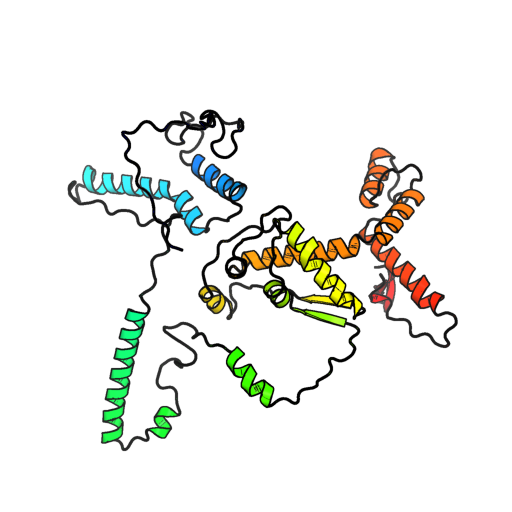 10.568 -2.576 -11.229 1.00 83.06 305 VAL A C 1
ATOM 2485 O O . VAL A 1 305 ? 11.331 -3.014 -12.091 1.00 83.06 305 VAL A O 1
ATOM 2488 N N . ALA A 1 306 ? 10.293 -1.275 -11.125 1.00 80.62 306 ALA A N 1
ATOM 2489 C CA . ALA A 1 306 ? 10.897 -0.261 -11.982 1.00 80.62 306 ALA A CA 1
ATOM 2490 C C . ALA A 1 306 ? 12.420 -0.186 -11.790 1.00 80.62 306 ALA A C 1
ATOM 2492 O O . ALA A 1 306 ? 13.157 -0.173 -12.775 1.00 80.62 306 ALA A O 1
ATOM 2493 N N . SER A 1 307 ? 12.905 -0.211 -10.548 1.00 77.25 307 SER A N 1
ATOM 2494 C CA . SER A 1 307 ? 14.335 -0.219 -10.237 1.00 77.25 307 SER A CA 1
ATOM 2495 C C . SER A 1 307 ? 15.032 -1.493 -10.712 1.00 77.25 307 SER A C 1
ATOM 2497 O O . SER A 1 307 ? 16.140 -1.410 -11.232 1.00 77.25 307 SER A O 1
ATOM 2499 N N . ALA A 1 308 ? 14.376 -2.654 -10.619 1.00 70.62 308 ALA A N 1
ATOM 2500 C CA . ALA A 1 308 ? 14.905 -3.907 -11.160 1.00 70.62 308 ALA A CA 1
ATOM 2501 C C . ALA A 1 308 ? 15.009 -3.891 -12.699 1.00 70.62 308 ALA A C 1
ATOM 2503 O O . ALA A 1 308 ? 15.925 -4.482 -13.264 1.00 70.62 308 ALA A O 1
ATOM 2504 N N . ARG A 1 309 ? 14.091 -3.199 -13.388 1.00 63.53 309 ARG A N 1
ATOM 2505 C CA . ARG A 1 309 ? 14.118 -3.025 -14.855 1.00 63.53 309 ARG A CA 1
ATOM 2506 C C . ARG A 1 309 ? 15.081 -1.930 -15.315 1.00 63.53 309 ARG A C 1
ATOM 2508 O O . ARG A 1 309 ? 15.547 -1.966 -16.446 1.00 63.53 309 ARG A O 1
ATOM 2515 N N . GLY A 1 310 ? 15.370 -0.953 -14.461 1.00 58.75 310 GLY A N 1
ATOM 2516 C CA . GLY A 1 310 ? 16.191 0.216 -14.769 1.00 58.75 310 GLY A CA 1
ATOM 2517 C C . GLY A 1 310 ? 17.700 0.015 -14.627 1.00 58.75 310 GLY A C 1
ATOM 2518 O O . GLY A 1 310 ? 18.409 1.023 -14.538 1.00 58.75 310 GLY A O 1
ATOM 2519 N N . SER A 1 311 ? 18.189 -1.230 -14.580 1.00 63.16 311 SER A N 1
ATOM 2520 C CA . SER A 1 311 ? 19.622 -1.513 -14.453 1.00 63.16 311 SER A CA 1
ATOM 2521 C C . SER A 1 311 ? 20.402 -0.881 -15.616 1.00 63.16 311 SER A C 1
ATOM 2523 O O . SER A 1 311 ? 19.891 -0.746 -16.735 1.00 63.16 311 SER A O 1
ATOM 2525 N N . ASP A 1 312 ? 21.629 -0.427 -15.361 1.00 68.25 312 ASP A N 1
ATOM 2526 C CA . ASP A 1 312 ? 22.437 0.229 -16.395 1.00 68.25 312 ASP A CA 1
ATOM 2527 C C . ASP A 1 312 ? 22.732 -0.716 -17.569 1.00 68.25 312 ASP A C 1
ATOM 2529 O O . ASP A 1 312 ? 22.803 -0.273 -18.716 1.00 68.25 312 ASP A O 1
ATOM 2533 N N . GLU A 1 313 ? 22.784 -2.022 -17.318 1.00 74.00 313 GLU A N 1
ATOM 2534 C CA . GLU A 1 313 ? 22.903 -3.067 -18.331 1.00 74.00 313 GLU A CA 1
ATOM 2535 C C . GLU A 1 313 ? 21.670 -3.112 -19.242 1.00 74.00 313 GLU A C 1
ATOM 2537 O O . GLU A 1 313 ? 21.809 -3.164 -20.464 1.00 74.00 313 GLU A O 1
ATOM 2542 N N . GLN A 1 314 ? 20.457 -3.017 -18.686 1.00 76.81 314 GLN A N 1
ATOM 2543 C CA . GLN A 1 314 ? 19.232 -2.990 -19.489 1.00 76.81 314 GLN A CA 1
ATOM 2544 C C . GLN A 1 314 ? 19.178 -1.737 -20.373 1.00 76.81 314 GLN A C 1
ATOM 2546 O O . GLN A 1 314 ? 18.835 -1.832 -21.553 1.00 76.81 314 GLN A O 1
ATOM 2551 N N . LYS A 1 315 ? 19.606 -0.575 -19.860 1.00 83.06 315 LYS A N 1
ATOM 2552 C CA . LYS A 1 315 ? 19.723 0.656 -20.667 1.00 83.06 315 LYS A CA 1
ATOM 2553 C C . LYS A 1 315 ? 20.752 0.510 -21.787 1.00 83.06 315 LYS A C 1
ATOM 2555 O O . LYS A 1 315 ? 20.530 1.009 -22.890 1.00 83.06 315 LYS A O 1
ATOM 2560 N N . GLN A 1 316 ? 21.873 -0.165 -21.528 1.00 86.56 316 GLN A N 1
ATOM 2561 C CA . GLN A 1 316 ? 22.890 -0.441 -22.544 1.00 86.56 316 GLN A CA 1
ATOM 2562 C C . GLN A 1 316 ? 22.358 -1.376 -23.633 1.00 86.56 316 GLN A C 1
ATOM 2564 O O . GLN A 1 316 ? 22.572 -1.103 -24.815 1.00 86.56 316 GLN A O 1
ATOM 2569 N N . ILE A 1 317 ? 21.623 -2.427 -23.259 1.00 89.75 317 ILE A N 1
ATOM 2570 C CA . ILE A 1 317 ? 20.989 -3.352 -24.206 1.00 89.75 317 ILE A CA 1
ATOM 2571 C C . ILE A 1 317 ? 19.935 -2.623 -25.040 1.00 89.75 317 ILE A C 1
ATOM 2573 O O . ILE A 1 317 ? 19.942 -2.737 -26.265 1.00 89.75 317 ILE A O 1
ATOM 2577 N N . GLU A 1 318 ? 19.070 -1.821 -24.414 1.00 92.12 318 GLU A N 1
ATOM 2578 C CA . GLU A 1 318 ? 18.100 -0.996 -25.136 1.00 92.12 318 GLU A CA 1
ATOM 2579 C C . GLU A 1 318 ? 18.790 -0.060 -26.122 1.00 92.12 318 GLU A C 1
ATOM 2581 O O . GLU A 1 318 ? 18.438 -0.031 -27.302 1.00 92.12 318 GLU A O 1
ATOM 2586 N N . ARG A 1 319 ? 19.826 0.657 -25.677 1.00 93.69 319 ARG A N 1
ATOM 2587 C CA . ARG A 1 319 ? 20.580 1.562 -26.544 1.00 93.69 319 ARG A CA 1
ATOM 2588 C C . ARG A 1 319 ? 21.235 0.820 -27.706 1.00 93.69 319 ARG A C 1
ATOM 2590 O O . ARG A 1 319 ? 21.167 1.301 -28.836 1.00 93.69 319 ARG A O 1
ATOM 2597 N N . TYR A 1 320 ? 21.831 -0.341 -27.451 1.00 94.00 320 TYR A N 1
ATOM 2598 C CA . TYR A 1 320 ? 22.426 -1.190 -28.480 1.00 94.00 320 TYR A CA 1
ATOM 2599 C C . TYR A 1 320 ? 21.385 -1.610 -29.524 1.00 94.00 320 TYR A C 1
ATOM 2601 O O . TYR A 1 320 ? 21.594 -1.410 -30.721 1.00 94.00 320 TYR A O 1
ATOM 2609 N N . VAL A 1 321 ? 20.229 -2.107 -29.081 1.00 95.00 321 VAL A N 1
ATOM 2610 C CA . VAL A 1 321 ? 19.138 -2.537 -29.964 1.00 95.00 321 VAL A CA 1
ATOM 2611 C C . VAL A 1 321 ? 18.610 -1.366 -30.783 1.00 95.00 321 VAL A C 1
ATOM 2613 O O . VAL A 1 321 ? 18.459 -1.502 -31.990 1.00 95.00 321 VAL A O 1
ATOM 2616 N N . ILE A 1 322 ? 18.391 -0.191 -30.189 1.00 95.75 322 ILE A N 1
ATOM 2617 C CA . ILE A 1 322 ? 17.959 1.005 -30.931 1.00 95.75 322 ILE A CA 1
ATOM 2618 C C . ILE A 1 322 ? 18.933 1.317 -32.075 1.00 95.75 322 ILE A C 1
ATOM 2620 O O . ILE A 1 322 ? 18.505 1.521 -33.212 1.00 95.75 322 ILE A O 1
ATOM 2624 N N . LEU A 1 323 ? 20.238 1.301 -31.793 1.00 95.69 323 LEU A N 1
ATOM 2625 C CA . LEU A 1 323 ? 21.280 1.617 -32.773 1.00 95.69 323 LEU A CA 1
ATOM 2626 C C . LEU A 1 323 ? 21.428 0.556 -33.875 1.00 95.69 323 LEU A C 1
ATOM 2628 O O . LEU A 1 323 ? 21.883 0.892 -34.970 1.00 95.69 323 LEU A O 1
ATOM 2632 N N . MET A 1 324 ? 21.008 -0.689 -33.631 1.00 95.00 324 MET A N 1
ATOM 2633 C CA . MET A 1 324 ? 20.948 -1.738 -34.659 1.00 95.00 324 MET A CA 1
ATOM 2634 C C . MET A 1 324 ? 19.909 -1.431 -35.744 1.00 95.00 324 MET A C 1
ATOM 2636 O O . MET A 1 324 ? 20.158 -1.699 -36.919 1.00 95.00 324 MET A O 1
ATOM 2640 N N . TYR A 1 325 ? 18.770 -0.841 -35.372 1.00 94.50 325 TYR A N 1
ATOM 2641 C CA . TYR A 1 325 ? 17.710 -0.468 -36.319 1.00 94.50 325 TYR A CA 1
ATOM 2642 C C . TYR A 1 325 ? 17.901 0.947 -36.877 1.00 94.50 325 TYR A C 1
ATOM 2644 O O . TYR A 1 325 ? 17.496 1.236 -38.006 1.00 94.50 325 TYR A O 1
ATOM 2652 N N . ASP A 1 326 ? 18.526 1.837 -36.103 1.00 94.06 326 ASP A N 1
ATOM 2653 C CA . ASP A 1 326 ? 18.820 3.201 -36.519 1.00 94.06 326 ASP A CA 1
ATOM 2654 C C . ASP A 1 326 ? 20.028 3.793 -35.783 1.00 94.06 326 ASP A C 1
ATOM 2656 O O . ASP A 1 326 ? 19.921 4.345 -34.686 1.00 94.06 326 ASP A O 1
ATOM 2660 N N . LYS A 1 327 ? 21.183 3.767 -36.456 1.00 93.56 327 LYS A N 1
ATOM 2661 C CA . LYS A 1 327 ? 22.454 4.316 -35.954 1.00 93.56 327 LYS A CA 1
ATOM 2662 C C . LYS A 1 327 ? 22.408 5.818 -35.654 1.00 93.56 327 LYS A C 1
ATOM 2664 O O . LYS A 1 327 ? 23.265 6.316 -34.933 1.00 93.56 327 LYS A O 1
ATOM 2669 N N . THR A 1 328 ? 21.440 6.543 -36.219 1.00 93.88 328 THR A N 1
ATOM 2670 C CA . THR A 1 328 ? 21.286 7.997 -36.033 1.00 93.88 328 THR A CA 1
ATOM 2671 C C . THR A 1 328 ? 20.310 8.355 -34.916 1.00 93.88 328 THR A C 1
ATOM 2673 O O . THR A 1 328 ? 20.137 9.535 -34.602 1.00 93.88 328 THR A O 1
ATOM 2676 N N . SER A 1 329 ? 19.662 7.355 -34.314 1.00 93.19 329 SER A N 1
ATOM 2677 C CA . SER A 1 329 ? 18.635 7.578 -33.307 1.00 93.19 329 SER A CA 1
ATOM 2678 C C . SER A 1 329 ? 19.216 8.185 -32.032 1.00 93.19 329 SER A C 1
ATOM 2680 O O . SER A 1 329 ? 20.217 7.718 -31.479 1.00 93.19 329 SER A O 1
ATOM 2682 N N . GLN A 1 330 ? 18.535 9.207 -31.521 1.00 93.69 330 GLN A N 1
ATOM 2683 C CA . GLN A 1 330 ? 18.822 9.818 -30.220 1.00 93.69 330 GLN A CA 1
ATOM 2684 C C . GLN A 1 330 ? 17.933 9.254 -29.104 1.00 93.69 330 GLN A C 1
ATOM 2686 O O . GLN A 1 330 ? 18.062 9.650 -27.949 1.00 93.69 330 GLN A O 1
ATOM 2691 N N . CYS A 1 331 ? 17.035 8.318 -29.425 1.00 93.44 331 CYS A N 1
ATOM 2692 C CA . CYS A 1 331 ? 16.188 7.673 -28.431 1.00 93.44 331 CYS A CA 1
ATOM 2693 C C . CYS A 1 331 ? 17.023 6.784 -27.502 1.00 93.44 331 CYS A C 1
ATOM 2695 O O . CYS A 1 331 ? 17.910 6.050 -27.944 1.00 93.44 331 CYS A O 1
ATOM 2697 N N . THR A 1 332 ? 16.705 6.818 -26.213 1.00 90.31 332 THR A N 1
ATOM 2698 C CA . THR A 1 332 ? 17.313 5.950 -25.194 1.00 90.31 332 THR A CA 1
ATOM 2699 C C . THR A 1 332 ? 16.426 4.768 -24.820 1.00 90.31 332 THR A C 1
ATOM 2701 O O . THR A 1 332 ? 16.939 3.805 -24.266 1.00 90.31 332 THR A O 1
ATOM 2704 N N . LYS A 1 333 ? 15.130 4.823 -25.158 1.00 92.12 333 LYS A N 1
ATOM 2705 C CA . LYS A 1 333 ? 14.149 3.765 -24.897 1.00 92.12 333 LYS A CA 1
ATOM 2706 C C . LYS A 1 333 ? 13.648 3.128 -26.186 1.00 92.12 333 LYS A C 1
ATOM 2708 O O . LYS A 1 333 ? 13.344 3.835 -27.154 1.00 92.12 333 LYS A O 1
ATOM 2713 N N . VAL A 1 334 ? 13.513 1.802 -26.201 1.00 93.88 334 VAL A N 1
ATOM 2714 C CA . VAL A 1 334 ? 13.125 1.063 -27.421 1.00 93.88 334 VAL A CA 1
ATOM 2715 C C . VAL A 1 334 ? 11.716 1.388 -27.906 1.00 93.88 334 VAL A C 1
ATOM 2717 O O . VAL A 1 334 ? 11.508 1.512 -29.111 1.00 93.88 334 VAL A O 1
ATOM 2720 N N . ASN A 1 335 ? 10.761 1.611 -27.000 1.00 95.50 335 ASN A N 1
ATOM 2721 C CA . ASN A 1 335 ? 9.389 1.973 -27.372 1.00 95.50 335 ASN A CA 1
ATOM 2722 C C . ASN A 1 335 ? 9.323 3.356 -28.046 1.00 95.50 335 ASN A C 1
ATOM 2724 O O . ASN A 1 335 ? 8.586 3.534 -29.019 1.00 95.50 335 ASN A O 1
ATOM 2728 N N . ASP A 1 336 ? 10.136 4.312 -27.582 1.00 95.12 336 ASP A N 1
ATOM 2729 C CA . ASP A 1 336 ? 10.236 5.643 -28.190 1.00 95.12 336 ASP A CA 1
ATOM 2730 C C . ASP A 1 336 ? 10.854 5.556 -29.590 1.00 95.12 336 ASP A C 1
ATOM 2732 O O . ASP A 1 336 ? 10.311 6.120 -30.542 1.00 95.12 336 ASP A O 1
ATOM 2736 N N . ALA A 1 337 ? 11.934 4.781 -29.741 1.00 95.50 337 ALA A N 1
ATOM 2737 C CA . ALA A 1 337 ? 12.559 4.529 -31.039 1.00 95.50 337 ALA A CA 1
ATOM 2738 C C . ALA A 1 337 ? 11.602 3.818 -32.007 1.00 95.50 337 ALA A C 1
ATOM 2740 O O . ALA A 1 337 ? 11.515 4.184 -33.178 1.00 95.50 337 ALA A O 1
ATOM 2741 N N . ARG A 1 338 ? 10.846 2.829 -31.516 1.00 96.56 338 ARG A N 1
ATOM 2742 C CA . ARG A 1 338 ? 9.838 2.095 -32.289 1.00 96.56 338 ARG A CA 1
ATOM 2743 C C . ARG A 1 338 ? 8.759 3.043 -32.817 1.00 96.56 338 ARG A C 1
ATOM 2745 O O . ARG A 1 338 ? 8.431 2.995 -34.002 1.00 96.56 338 ARG A O 1
ATOM 2752 N N . LYS A 1 339 ? 8.251 3.942 -31.966 1.00 95.31 339 LYS A N 1
ATOM 2753 C CA . LYS A 1 339 ? 7.274 4.971 -32.349 1.00 95.31 339 LYS A CA 1
ATOM 2754 C C . LYS A 1 339 ? 7.850 5.947 -33.376 1.00 95.31 339 LYS A C 1
ATOM 2756 O O . LYS A 1 339 ? 7.182 6.228 -34.371 1.00 95.31 339 LYS A O 1
ATOM 2761 N N . ASP A 1 340 ? 9.058 6.461 -33.156 1.00 95.19 340 ASP A N 1
ATOM 2762 C CA . ASP A 1 340 ? 9.708 7.418 -34.061 1.00 95.19 340 ASP A CA 1
ATOM 2763 C C . ASP A 1 340 ? 9.964 6.811 -35.449 1.00 95.19 340 ASP A C 1
ATOM 2765 O O . ASP A 1 340 ? 9.594 7.396 -36.468 1.00 95.19 340 ASP A O 1
ATOM 2769 N N . LEU A 1 341 ? 10.500 5.588 -35.492 1.00 94.88 341 LEU A N 1
ATOM 2770 C CA . LEU A 1 341 ? 10.798 4.886 -36.739 1.00 94.88 341 LEU A CA 1
ATOM 2771 C C . LEU A 1 341 ? 9.538 4.582 -37.553 1.00 94.88 341 LEU A C 1
ATOM 2773 O O . LEU A 1 341 ? 9.545 4.745 -38.774 1.00 94.88 341 LEU A O 1
ATOM 2777 N N . PHE A 1 342 ? 8.457 4.180 -36.886 1.00 94.62 342 PHE A N 1
ATOM 2778 C CA . PHE A 1 342 ? 7.189 3.895 -37.548 1.00 94.62 342 PHE A CA 1
ATOM 2779 C C . PHE A 1 342 ? 6.507 5.177 -38.047 1.00 94.62 342 PHE A C 1
ATOM 2781 O O . PHE A 1 342 ? 6.117 5.268 -39.206 1.00 94.62 342 PHE A O 1
ATOM 2788 N N . THR A 1 343 ? 6.387 6.189 -37.182 1.00 92.69 343 THR A N 1
ATOM 2789 C CA . THR A 1 343 ? 5.579 7.386 -37.477 1.00 92.69 343 THR A CA 1
ATOM 2790 C C . THR A 1 343 ? 6.319 8.434 -38.297 1.00 92.69 343 THR A C 1
ATOM 2792 O O . THR A 1 343 ? 5.746 8.985 -39.232 1.00 92.69 343 THR A O 1
ATOM 2795 N N . ARG A 1 344 ? 7.581 8.731 -37.965 1.00 89.88 344 ARG A N 1
ATOM 2796 C CA . ARG A 1 344 ? 8.349 9.810 -38.606 1.00 89.88 344 ARG A CA 1
ATOM 2797 C C . ARG A 1 344 ? 9.210 9.317 -39.755 1.00 89.88 344 ARG A C 1
ATOM 2799 O O . ARG A 1 344 ? 9.353 10.021 -40.748 1.00 89.88 344 ARG A O 1
ATOM 2806 N N . LYS A 1 345 ? 9.789 8.120 -39.626 1.00 88.88 345 LYS A N 1
ATOM 2807 C CA . LYS A 1 345 ? 10.679 7.541 -40.648 1.00 88.88 345 LYS A CA 1
ATOM 2808 C C . LYS A 1 345 ? 9.980 6.541 -41.576 1.00 88.88 345 LYS A C 1
ATOM 2810 O O . LYS A 1 345 ? 10.637 5.987 -42.453 1.00 88.88 345 LYS A O 1
ATOM 2815 N N . GLY A 1 346 ? 8.672 6.318 -41.398 1.00 90.50 346 GLY A N 1
ATOM 2816 C CA . GLY A 1 346 ? 7.837 5.506 -42.292 1.00 90.50 346 GLY A CA 1
ATOM 2817 C C . GLY A 1 346 ? 8.293 4.052 -42.442 1.00 90.50 346 GLY A C 1
ATOM 2818 O O . GLY A 1 346 ? 8.074 3.442 -43.487 1.00 90.50 346 GLY A O 1
ATOM 2819 N N . ARG A 1 347 ? 8.985 3.496 -41.440 1.00 92.75 347 ARG A N 1
ATOM 2820 C CA . ARG A 1 347 ? 9.475 2.111 -41.471 1.00 92.75 347 ARG A CA 1
ATOM 2821 C C . ARG A 1 347 ? 8.307 1.134 -41.304 1.00 92.75 347 ARG A C 1
ATOM 2823 O O . ARG A 1 347 ? 7.434 1.341 -40.464 1.00 92.75 347 ARG A O 1
ATOM 2830 N N . ALA A 1 348 ? 8.333 0.038 -42.064 1.00 92.88 348 ALA A N 1
ATOM 2831 C CA . ALA A 1 348 ? 7.414 -1.084 -41.872 1.00 92.88 348 ALA A CA 1
ATOM 2832 C C . ALA A 1 348 ? 7.592 -1.722 -40.482 1.00 92.88 348 ALA A C 1
ATOM 2834 O O . ALA A 1 348 ? 8.675 -1.650 -39.901 1.00 92.88 348 ALA A O 1
ATOM 2835 N N . ILE A 1 349 ? 6.545 -2.378 -39.971 1.00 90.12 349 ILE A N 1
ATOM 2836 C CA . ILE A 1 349 ? 6.520 -2.943 -38.610 1.00 90.12 349 ILE A CA 1
ATOM 2837 C C . ILE A 1 349 ? 7.576 -4.034 -38.365 1.00 90.12 349 ILE A C 1
ATOM 2839 O O . ILE A 1 349 ? 8.015 -4.212 -37.230 1.00 90.12 349 ILE A O 1
ATOM 2843 N N . ASP A 1 350 ? 8.016 -4.711 -39.424 1.00 90.12 350 ASP A N 1
ATOM 2844 C CA . ASP A 1 350 ? 9.075 -5.726 -39.368 1.00 90.12 350 ASP A CA 1
ATOM 2845 C C . ASP A 1 350 ? 10.480 -5.101 -39.296 1.00 90.12 350 ASP A C 1
ATOM 2847 O O . ASP A 1 350 ? 11.447 -5.759 -38.931 1.00 90.12 350 ASP A O 1
ATOM 2851 N N . ASN A 1 351 ? 10.595 -3.806 -39.613 1.00 92.81 351 ASN A N 1
ATOM 2852 C CA . ASN A 1 351 ? 11.853 -3.061 -39.708 1.00 92.81 351 ASN A CA 1
ATOM 2853 C C . ASN A 1 351 ? 11.995 -1.998 -38.606 1.00 92.81 351 ASN A C 1
ATOM 2855 O O . ASN A 1 351 ? 12.644 -0.966 -38.802 1.00 92.81 351 ASN A O 1
ATOM 2859 N N . ILE A 1 352 ? 11.373 -2.229 -37.451 1.00 95.31 352 ILE A N 1
ATOM 2860 C CA . ILE A 1 352 ? 11.477 -1.383 -36.258 1.00 95.31 352 ILE A CA 1
ATOM 2861 C C . ILE A 1 352 ? 11.882 -2.242 -35.053 1.00 95.31 352 ILE A C 1
ATOM 2863 O O . ILE A 1 352 ? 11.572 -3.435 -35.030 1.00 95.31 352 ILE A O 1
ATOM 2867 N N . PRO A 1 353 ? 12.559 -1.666 -34.043 1.00 95.44 353 PRO A N 1
ATOM 2868 C CA . PRO A 1 353 ? 13.037 -2.423 -32.892 1.00 95.44 353 PRO A CA 1
ATOM 2869 C C . PRO A 1 353 ? 11.884 -3.107 -32.145 1.00 95.44 353 PRO A C 1
ATOM 2871 O O . PRO A 1 353 ? 10.749 -2.616 -32.202 1.00 95.44 353 PRO A O 1
ATOM 2874 N N . PRO A 1 354 ? 12.147 -4.222 -31.435 1.00 95.00 354 PRO A N 1
ATOM 2875 C CA . PRO A 1 354 ? 11.138 -4.915 -30.635 1.00 95.00 354 PRO A CA 1
ATOM 2876 C C . PRO A 1 354 ? 10.497 -3.981 -29.599 1.00 95.00 354 PRO A C 1
ATOM 2878 O O . PRO A 1 354 ? 11.063 -2.948 -29.236 1.00 95.00 354 PRO A O 1
ATOM 2881 N N . SER A 1 355 ? 9.308 -4.342 -29.110 1.00 93.62 355 SER A N 1
ATOM 2882 C CA . SER A 1 355 ? 8.765 -3.689 -27.914 1.00 93.62 355 SER A CA 1
ATOM 2883 C C . SER A 1 355 ? 9.661 -3.972 -26.709 1.00 93.62 355 SER A C 1
ATOM 2885 O O . SER A 1 355 ? 10.365 -4.980 -26.680 1.00 93.62 355 SER A O 1
ATOM 2887 N N . GLU A 1 356 ? 9.605 -3.117 -25.693 1.00 90.50 356 GLU A N 1
ATOM 2888 C CA . GLU A 1 356 ? 10.329 -3.315 -24.428 1.00 90.50 356 GLU A CA 1
ATOM 2889 C C . GLU A 1 356 ? 10.073 -4.703 -23.820 1.00 90.50 356 GLU A C 1
ATOM 2891 O O . GLU A 1 356 ? 11.014 -5.397 -23.445 1.00 90.50 356 GLU A O 1
ATOM 2896 N N . SER A 1 357 ? 8.816 -5.160 -23.801 1.00 87.56 357 SER A N 1
ATOM 2897 C CA . SER A 1 357 ? 8.463 -6.492 -23.294 1.00 87.56 357 SER A CA 1
ATOM 2898 C C . SER A 1 357 ? 9.080 -7.615 -24.129 1.00 87.56 357 SER A C 1
ATOM 2900 O O . SER A 1 357 ? 9.623 -8.563 -23.571 1.00 87.56 357 SER A O 1
ATOM 2902 N N . ALA A 1 358 ? 9.044 -7.505 -25.462 1.00 90.38 358 ALA A N 1
ATOM 2903 C CA . ALA A 1 358 ? 9.668 -8.498 -26.331 1.00 90.38 358 ALA A CA 1
ATOM 2904 C C . ALA A 1 358 ? 11.194 -8.496 -26.169 1.00 90.38 358 ALA A C 1
ATOM 2906 O O . ALA A 1 358 ? 11.810 -9.561 -26.129 1.00 90.38 358 ALA A O 1
ATOM 2907 N N . LEU A 1 359 ? 11.805 -7.314 -26.035 1.00 91.19 359 LEU A N 1
ATOM 2908 C CA . LEU A 1 359 ? 13.233 -7.186 -25.780 1.00 91.19 359 LEU A CA 1
ATOM 2909 C C . LEU A 1 359 ? 13.622 -7.841 -24.455 1.00 91.19 359 LEU A C 1
ATOM 2911 O O . LEU A 1 359 ? 14.602 -8.572 -24.433 1.00 91.19 359 LEU A O 1
ATOM 2915 N N . LEU A 1 360 ? 12.852 -7.643 -23.383 1.00 87.50 360 LEU A N 1
ATOM 2916 C CA . LEU A 1 360 ? 13.115 -8.284 -22.094 1.00 87.50 360 LEU A CA 1
ATOM 2917 C C . LEU A 1 360 ? 13.174 -9.813 -22.226 1.00 87.50 360 LEU A C 1
ATOM 2919 O O . LEU A 1 360 ? 14.123 -10.437 -21.752 1.00 87.50 360 LEU A O 1
ATOM 2923 N N . GLU A 1 361 ? 12.207 -10.417 -22.918 1.00 89.06 361 GLU A N 1
ATOM 2924 C CA . GLU A 1 361 ? 12.205 -11.866 -23.143 1.00 89.06 361 GLU A CA 1
ATOM 2925 C C . GLU A 1 361 ? 13.356 -12.312 -24.059 1.00 89.06 361 GLU A C 1
ATOM 2927 O O . GLU A 1 361 ? 13.981 -13.342 -23.812 1.00 89.06 361 GLU A O 1
ATOM 2932 N N . HIS A 1 362 ? 13.721 -11.523 -25.076 1.00 89.38 362 HIS A N 1
ATOM 2933 C CA . HIS A 1 362 ? 14.917 -11.790 -25.884 1.00 89.38 362 HIS A CA 1
ATOM 2934 C C . HIS A 1 362 ? 16.208 -11.730 -25.066 1.00 89.38 362 HIS A C 1
ATOM 2936 O O . HIS A 1 362 ? 17.059 -12.605 -25.227 1.00 89.38 362 HIS A O 1
ATOM 2942 N N . THR A 1 363 ? 16.345 -10.742 -24.183 1.00 88.38 363 THR A N 1
ATOM 2943 C CA . THR A 1 363 ? 17.494 -10.599 -23.289 1.00 88.38 363 THR A CA 1
ATOM 2944 C C . THR A 1 363 ? 17.608 -11.808 -22.371 1.00 88.38 363 THR A C 1
ATOM 2946 O O . THR A 1 363 ? 18.675 -12.412 -22.311 1.00 88.38 363 THR A O 1
ATOM 2949 N N . LYS A 1 364 ? 16.512 -12.237 -21.729 1.00 87.12 364 LYS A N 1
ATOM 2950 C CA . LYS A 1 364 ? 16.502 -13.454 -20.900 1.00 87.12 364 LYS A CA 1
ATOM 2951 C C . LYS A 1 364 ? 16.976 -14.680 -21.683 1.00 87.12 364 LYS A C 1
ATOM 2953 O O . LYS A 1 364 ? 17.867 -15.390 -21.222 1.00 87.12 364 LYS A O 1
ATOM 2958 N N . ARG A 1 365 ? 16.447 -14.893 -22.893 1.00 90.31 365 ARG A N 1
ATOM 2959 C CA . ARG A 1 365 ? 16.863 -16.011 -23.755 1.00 90.31 365 ARG A CA 1
ATOM 2960 C C . ARG A 1 365 ? 18.349 -15.945 -24.105 1.00 90.31 365 ARG A C 1
ATOM 2962 O O . ARG A 1 365 ? 19.036 -16.962 -24.044 1.00 90.31 365 ARG A O 1
ATOM 2969 N N . ALA A 1 366 ? 18.848 -14.760 -24.457 1.00 88.94 366 ALA A N 1
ATOM 2970 C CA . ALA A 1 366 ? 20.253 -14.555 -24.792 1.00 88.94 366 ALA A CA 1
ATOM 2971 C C . ALA A 1 366 ? 21.169 -14.841 -23.594 1.00 88.94 366 ALA A C 1
ATOM 2973 O O . ALA A 1 366 ? 22.174 -15.533 -23.751 1.00 88.94 366 ALA A O 1
ATOM 2974 N N . VAL A 1 367 ? 20.793 -14.375 -22.398 1.00 85.19 367 VAL A N 1
ATOM 2975 C CA . VAL A 1 367 ? 21.524 -14.651 -21.156 1.00 85.19 367 VAL A CA 1
ATOM 2976 C C . VAL A 1 367 ? 21.549 -16.150 -20.878 1.00 85.19 367 VAL A C 1
ATOM 2978 O O . VAL A 1 367 ? 22.631 -16.693 -20.696 1.00 85.19 367 VAL A O 1
ATOM 2981 N N . TYR A 1 368 ? 20.403 -16.834 -20.926 1.00 84.62 368 TYR A N 1
ATOM 2982 C CA . TYR A 1 368 ? 20.323 -18.282 -20.707 1.00 84.62 368 TYR A CA 1
ATOM 2983 C C . TYR A 1 368 ? 21.269 -19.064 -21.628 1.00 84.62 368 TYR A C 1
ATOM 2985 O O . TYR A 1 368 ? 22.054 -19.892 -21.166 1.00 84.62 368 TYR A O 1
ATOM 2993 N N . MET A 1 369 ? 21.255 -18.754 -22.928 1.00 85.25 369 MET A N 1
ATOM 2994 C CA . MET A 1 369 ? 22.139 -19.403 -23.898 1.00 85.25 369 MET A CA 1
ATOM 2995 C C . MET A 1 369 ? 23.615 -19.104 -23.620 1.00 85.25 369 MET A C 1
ATOM 2997 O O . MET A 1 369 ? 24.437 -20.020 -23.607 1.00 85.25 369 MET A O 1
ATOM 3001 N N . ALA A 1 370 ? 23.957 -17.839 -23.380 1.00 83.56 370 ALA A N 1
ATOM 3002 C CA . ALA A 1 370 ? 25.341 -17.421 -23.210 1.00 83.56 370 ALA A CA 1
ATOM 3003 C C . ALA A 1 370 ? 25.952 -17.921 -21.895 1.00 83.56 370 ALA A C 1
ATOM 3005 O O . ALA A 1 370 ? 27.063 -18.443 -21.900 1.00 83.56 370 ALA A O 1
ATOM 3006 N N . SER A 1 371 ? 25.247 -17.782 -20.771 1.00 74.31 371 SER A N 1
ATOM 3007 C CA . SER A 1 371 ? 25.803 -18.073 -19.448 1.00 74.31 371 SER A CA 1
ATOM 3008 C C . SER A 1 371 ? 25.569 -19.513 -19.003 1.00 74.31 371 SER A C 1
ATOM 3010 O O . SER A 1 371 ? 26.483 -20.136 -18.468 1.00 74.31 371 SER A O 1
ATOM 3012 N N . LEU A 1 372 ? 24.375 -20.065 -19.235 1.00 77.25 372 LEU A N 1
ATOM 3013 C CA . LEU A 1 372 ? 23.998 -21.371 -18.690 1.00 77.25 372 LEU A CA 1
ATOM 3014 C C . LEU A 1 372 ? 24.247 -22.519 -19.668 1.00 77.25 372 LEU A C 1
ATOM 3016 O O . LEU A 1 372 ? 24.598 -23.608 -19.222 1.00 77.25 372 LEU A O 1
ATOM 3020 N N . CYS A 1 373 ? 24.114 -22.290 -20.978 1.00 79.50 373 CYS A N 1
ATOM 3021 C CA . CYS A 1 373 ? 24.434 -23.309 -21.981 1.00 79.50 373 CYS 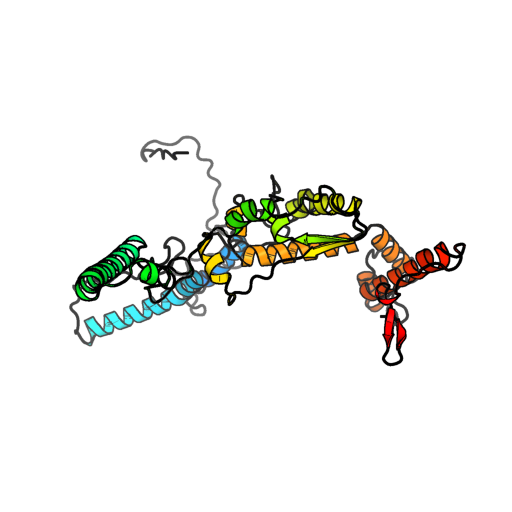A CA 1
ATOM 3022 C C . CYS A 1 373 ? 25.900 -23.232 -22.422 1.00 79.50 373 CYS A C 1
ATOM 3024 O O . CYS A 1 373 ? 26.638 -24.207 -22.300 1.00 79.50 373 CYS A O 1
ATOM 3026 N N . TRP A 1 374 ? 26.342 -22.081 -22.937 1.00 83.62 374 TRP A N 1
ATOM 3027 C CA . TRP A 1 374 ? 27.704 -21.932 -23.458 1.00 83.62 374 TRP A CA 1
ATOM 3028 C C . TRP A 1 374 ? 28.733 -21.699 -22.356 1.00 83.62 374 TRP A C 1
ATOM 3030 O O . TRP A 1 374 ? 29.805 -22.295 -22.400 1.00 83.62 374 TRP A O 1
ATOM 3040 N N . GLY A 1 375 ? 28.408 -20.907 -21.333 1.00 81.81 375 GLY A N 1
ATOM 3041 C CA . GLY A 1 375 ? 29.316 -20.642 -20.213 1.00 81.81 375 GLY A CA 1
ATOM 3042 C C . GLY A 1 375 ? 29.726 -21.901 -19.443 1.00 81.81 375 GLY A C 1
ATOM 3043 O O . GLY A 1 375 ? 30.828 -21.957 -18.908 1.00 81.81 375 GLY A O 1
ATOM 3044 N N . LYS A 1 376 ? 28.884 -22.941 -19.467 1.00 80.94 376 LYS A N 1
ATOM 3045 C CA . LYS A 1 376 ? 29.137 -24.244 -18.835 1.00 80.94 376 LYS A CA 1
ATOM 3046 C C . LYS A 1 376 ? 29.554 -25.341 -19.816 1.00 80.94 376 LYS A C 1
ATOM 3048 O O . LYS A 1 376 ? 29.541 -26.515 -19.465 1.00 80.94 376 LYS A O 1
ATOM 3053 N N . CYS A 1 377 ? 29.933 -24.997 -21.048 1.00 82.44 377 CYS A N 1
ATOM 3054 C CA . CYS A 1 377 ? 30.225 -25.996 -22.086 1.00 82.44 377 CYS A CA 1
ATOM 3055 C C . CYS A 1 377 ? 31.407 -26.928 -21.766 1.00 82.44 377 CYS A C 1
ATOM 3057 O O . CYS A 1 377 ? 31.526 -27.985 -22.381 1.00 82.44 377 CYS A O 1
ATOM 3059 N N . LEU A 1 378 ? 32.273 -26.545 -20.822 1.00 85.56 378 LEU A N 1
ATOM 3060 C CA . LEU A 1 378 ? 33.416 -27.347 -20.379 1.00 85.56 378 LEU A CA 1
ATOM 3061 C C . LEU A 1 378 ? 33.086 -28.269 -19.197 1.00 85.56 378 LEU A C 1
ATOM 3063 O O . LEU A 1 378 ? 33.898 -29.122 -18.844 1.00 85.56 378 LEU A O 1
ATOM 3067 N N . GLU A 1 379 ? 31.916 -28.109 -18.578 1.00 85.94 379 GLU A N 1
ATOM 3068 C CA . GLU A 1 379 ? 31.467 -28.974 -17.493 1.00 85.94 379 GLU A CA 1
ATOM 3069 C C . GLU A 1 379 ? 30.880 -30.268 -18.080 1.00 85.94 379 GLU A C 1
ATOM 3071 O O . GLU A 1 379 ? 30.011 -30.213 -18.953 1.00 85.94 379 GLU A O 1
ATOM 3076 N N . PRO A 1 380 ? 31.307 -31.456 -17.623 1.00 75.81 380 PRO A N 1
ATOM 3077 C CA . PRO A 1 380 ? 30.656 -32.702 -18.006 1.00 75.81 380 PRO A CA 1
ATOM 3078 C C . PRO A 1 380 ? 29.240 -32.767 -17.415 1.00 75.81 380 PRO A C 1
ATOM 3080 O O . PRO A 1 380 ? 29.072 -32.754 -16.199 1.00 75.81 380 PRO A O 1
ATOM 3083 N N . SER A 1 381 ? 28.222 -32.887 -18.272 1.00 78.12 381 SER A N 1
ATOM 3084 C CA . SER A 1 381 ? 26.802 -32.970 -17.881 1.00 78.12 381 SER A CA 1
ATOM 3085 C C . SER A 1 381 ? 26.313 -31.787 -17.016 1.00 78.12 381 SER A C 1
ATOM 3087 O O . SER A 1 381 ? 25.816 -32.000 -15.901 1.00 78.12 381 SER A O 1
ATOM 3089 N N . PRO A 1 382 ? 26.407 -30.542 -17.522 1.00 78.12 382 PRO A N 1
ATOM 3090 C CA . PRO A 1 382 ? 26.022 -29.365 -16.762 1.00 78.12 382 PRO A CA 1
ATOM 3091 C C . PRO A 1 382 ? 24.521 -29.394 -16.476 1.00 78.12 382 PRO A C 1
ATOM 3093 O O . PRO A 1 382 ? 23.700 -29.607 -17.370 1.00 78.12 382 PRO A O 1
ATOM 3096 N N . GLN A 1 383 ? 24.152 -29.160 -15.219 1.00 78.50 383 GLN A N 1
ATOM 3097 C CA . GLN A 1 383 ? 22.752 -28.988 -14.843 1.00 78.50 383 GLN A CA 1
ATOM 3098 C C . GLN A 1 383 ? 22.307 -27.587 -15.274 1.00 78.50 383 GLN A C 1
ATOM 3100 O O . GLN A 1 383 ? 22.675 -26.576 -14.664 1.00 78.50 383 GLN A O 1
ATOM 3105 N N . VAL A 1 384 ? 21.551 -27.531 -16.369 1.00 75.94 384 VAL A N 1
ATOM 3106 C CA . VAL A 1 384 ? 20.966 -26.298 -16.899 1.00 75.94 384 VAL A CA 1
ATOM 3107 C C . VAL A 1 384 ? 19.525 -26.207 -16.395 1.00 75.94 384 VAL A C 1
ATOM 3109 O O . VAL A 1 384 ? 18.741 -27.136 -16.576 1.00 75.94 384 VAL A O 1
ATOM 3112 N N . GLY A 1 385 ? 19.183 -25.103 -15.726 1.00 78.12 385 GLY A N 1
ATOM 3113 C CA . GLY A 1 385 ? 17.837 -24.866 -15.196 1.00 78.12 385 GLY A CA 1
ATOM 3114 C C . GLY A 1 385 ? 16.755 -24.832 -16.285 1.00 78.12 385 GLY A C 1
ATOM 3115 O O . GLY A 1 385 ? 17.053 -24.730 -17.477 1.00 78.12 385 GLY A O 1
ATOM 3116 N N . SER A 1 386 ? 15.482 -24.899 -15.880 1.00 83.62 386 SER A N 1
ATOM 3117 C CA . SER A 1 386 ? 14.345 -24.900 -16.811 1.00 83.62 386 SER A CA 1
ATOM 3118 C C . SER A 1 386 ? 14.306 -23.628 -17.679 1.00 83.62 386 SER A C 1
ATOM 3120 O O . SER A 1 386 ? 14.331 -22.527 -17.126 1.00 83.62 386 SER A O 1
ATOM 3122 N N . PRO A 1 387 ? 14.147 -23.738 -19.015 1.00 85.44 387 PRO A N 1
ATOM 3123 C CA . PRO A 1 387 ? 13.977 -22.584 -19.903 1.00 85.44 387 PRO A CA 1
ATOM 3124 C C . PRO A 1 387 ? 12.731 -21.727 -19.620 1.00 85.44 387 PRO A C 1
ATOM 3126 O O . PRO A 1 387 ? 12.650 -20.598 -20.101 1.00 85.44 387 PRO A O 1
ATOM 3129 N N . SER A 1 388 ? 11.760 -22.238 -18.850 1.00 85.19 388 SER A N 1
ATOM 3130 C CA . SER A 1 388 ? 10.470 -21.573 -18.591 1.00 85.19 388 SER A CA 1
ATOM 3131 C C . SER A 1 388 ? 10.583 -20.195 -17.940 1.00 85.19 388 SER A C 1
ATOM 3133 O O . SER A 1 388 ? 9.722 -19.347 -18.137 1.00 85.19 388 SER A O 1
ATOM 3135 N N . GLU A 1 389 ? 11.637 -19.962 -17.160 1.00 79.56 389 GLU A N 1
ATOM 3136 C CA . GLU A 1 389 ? 11.875 -18.675 -16.490 1.00 79.56 389 GLU A CA 1
ATOM 3137 C C . GLU A 1 389 ? 12.696 -17.704 -17.356 1.00 79.56 389 GLU A C 1
ATOM 3139 O O . GLU A 1 389 ? 12.878 -16.538 -17.009 1.00 79.56 389 GLU A O 1
ATOM 3144 N N . TRP A 1 390 ? 13.155 -18.169 -18.522 1.00 85.44 390 TRP A N 1
ATOM 3145 C CA . TRP A 1 390 ? 14.106 -17.480 -19.391 1.00 85.44 390 TRP A CA 1
ATOM 3146 C C . TRP A 1 390 ? 13.507 -17.109 -20.752 1.00 85.44 390 TRP A C 1
ATOM 3148 O O . TRP A 1 390 ? 14.209 -17.072 -21.760 1.00 85.44 390 TRP A O 1
ATOM 3158 N N . GLY A 1 391 ? 12.202 -16.830 -20.783 1.00 84.88 391 GLY A N 1
ATOM 3159 C CA . GLY A 1 391 ? 11.483 -16.366 -21.974 1.00 84.88 391 GLY A CA 1
ATOM 3160 C C . GLY A 1 391 ? 11.072 -17.460 -22.952 1.00 84.88 391 GLY A C 1
ATOM 3161 O O . GLY A 1 391 ? 10.877 -17.184 -24.141 1.00 84.88 391 GLY A O 1
ATOM 3162 N N . TRP A 1 392 ? 10.925 -18.688 -22.454 1.00 89.12 392 TRP A N 1
ATOM 3163 C CA . TRP A 1 392 ? 10.340 -19.814 -23.174 1.00 89.12 392 TRP A CA 1
ATOM 3164 C C . TRP A 1 392 ? 9.081 -20.307 -22.462 1.00 89.12 392 TRP A C 1
ATOM 3166 O O . TRP A 1 392 ? 8.970 -20.237 -21.243 1.00 89.12 392 TRP A O 1
ATOM 3176 N N . GLN A 1 393 ? 8.148 -20.867 -23.217 1.00 91.50 393 GLN A N 1
ATOM 3177 C CA . GLN A 1 393 ? 6.977 -21.569 -22.698 1.00 91.50 393 GLN A CA 1
ATOM 3178 C C . GLN A 1 393 ? 6.784 -22.879 -23.456 1.00 91.50 393 GLN A C 1
ATOM 3180 O O . GLN A 1 393 ? 7.306 -23.045 -24.557 1.00 91.50 393 GLN A O 1
ATOM 3185 N N . LYS A 1 394 ? 6.046 -23.824 -22.875 1.00 90.25 394 LYS A N 1
ATOM 3186 C CA . LYS A 1 394 ? 5.667 -25.047 -23.584 1.00 90.25 394 LYS A CA 1
ATOM 3187 C C . LYS A 1 394 ? 4.341 -24.853 -24.298 1.00 90.25 394 LYS A C 1
ATOM 3189 O O . LYS A 1 394 ? 3.378 -24.380 -23.700 1.00 90.25 394 LYS A O 1
ATOM 3194 N N . ASP A 1 395 ? 4.287 -25.254 -25.558 1.00 90.56 395 ASP A N 1
ATOM 3195 C CA . ASP A 1 395 ? 3.042 -25.304 -26.309 1.00 90.56 395 ASP A CA 1
ATOM 3196 C C . ASP A 1 395 ? 2.190 -26.534 -25.917 1.00 90.56 395 ASP A C 1
ATOM 3198 O O . ASP A 1 395 ? 2.549 -27.348 -25.057 1.00 90.56 395 ASP A O 1
ATOM 3202 N N . LYS A 1 396 ? 1.043 -26.706 -26.585 1.00 90.38 396 LYS A N 1
ATOM 3203 C CA . LYS A 1 396 ? 0.152 -27.861 -26.366 1.00 90.38 396 LYS A CA 1
ATOM 3204 C C . LYS A 1 396 ? 0.816 -29.206 -26.690 1.00 90.38 396 LYS A C 1
ATOM 3206 O O . LYS A 1 396 ? 0.342 -30.232 -26.213 1.00 90.38 396 LYS A O 1
ATOM 3211 N N . THR A 1 397 ? 1.889 -29.202 -27.478 1.00 91.94 397 THR A N 1
ATOM 3212 C CA . THR A 1 397 ? 2.657 -30.390 -27.867 1.00 91.94 397 THR A CA 1
ATOM 3213 C C . THR A 1 397 ? 3.874 -30.638 -26.968 1.00 91.94 397 THR A C 1
ATOM 3215 O O . THR A 1 397 ? 4.641 -31.559 -27.229 1.00 91.94 397 THR A O 1
ATOM 3218 N N . GLN A 1 398 ? 4.017 -29.880 -25.869 1.00 87.75 398 GLN A N 1
ATOM 3219 C CA . GLN A 1 398 ? 5.157 -29.914 -24.940 1.00 87.75 398 GLN A CA 1
ATOM 3220 C C . GLN A 1 398 ? 6.491 -29.445 -25.547 1.00 87.75 398 GLN A C 1
ATOM 3222 O O . GLN A 1 398 ? 7.545 -29.645 -24.938 1.00 87.75 398 GLN A O 1
ATOM 3227 N N . MET A 1 399 ? 6.450 -28.771 -26.696 1.00 90.00 399 MET A N 1
ATOM 3228 C CA . MET A 1 399 ? 7.610 -28.166 -27.340 1.00 90.00 399 MET A CA 1
ATOM 3229 C C . MET A 1 399 ? 7.873 -26.772 -26.772 1.00 90.00 399 MET A C 1
ATOM 3231 O O . MET A 1 399 ? 6.944 -25.996 -26.542 1.00 90.00 399 MET A O 1
ATOM 3235 N N . TRP A 1 400 ? 9.147 -26.440 -26.555 1.00 86.38 400 TRP A N 1
ATOM 3236 C CA . TRP A 1 400 ? 9.542 -25.098 -26.130 1.00 86.38 400 TRP A CA 1
ATOM 3237 C C . TRP A 1 400 ? 9.380 -24.106 -27.282 1.00 86.38 400 TRP A C 1
ATOM 3239 O O . TRP A 1 400 ? 9.996 -24.259 -28.335 1.00 86.38 400 TRP A O 1
ATOM 3249 N N . ILE A 1 401 ? 8.580 -23.071 -27.054 1.00 89.38 401 ILE A N 1
ATOM 3250 C CA . ILE A 1 401 ? 8.381 -21.939 -27.956 1.00 89.38 401 ILE A CA 1
ATOM 3251 C C . ILE A 1 401 ? 8.729 -20.634 -27.231 1.00 89.38 401 ILE A C 1
ATOM 3253 O O . ILE A 1 401 ? 8.628 -20.574 -26.001 1.00 89.38 401 ILE A O 1
ATOM 3257 N N . PRO A 1 402 ? 9.168 -19.587 -27.948 1.00 86.06 402 PRO A N 1
ATOM 3258 C CA . PRO A 1 402 ? 9.341 -18.269 -27.351 1.00 86.06 402 PRO A CA 1
ATOM 3259 C C . PRO A 1 402 ? 8.036 -17.786 -26.705 1.00 86.06 402 PRO A C 1
ATOM 3261 O O . PRO A 1 402 ? 6.949 -18.080 -27.213 1.00 86.06 402 PRO A O 1
ATOM 3264 N N . TYR A 1 403 ? 8.158 -17.082 -25.576 1.00 76.56 403 TYR A N 1
ATOM 3265 C CA . TYR A 1 403 ? 7.018 -16.444 -24.912 1.00 76.56 403 TYR A CA 1
ATOM 3266 C C . TYR A 1 403 ? 6.335 -15.405 -25.805 1.00 76.56 403 TYR A C 1
ATOM 3268 O O . TYR A 1 403 ? 7.080 -14.644 -26.474 1.00 76.56 403 TYR A O 1
#

Foldseek 3Di:
DDDDDDDDDPPDDDPDDPPPPQDPQADPQPRHHDPDGDDDLVPDPDPPDDSLVVLVVVQVVCCVRVLFHDDVQQVVLSNCVVVVVVVVVVVCCCCCPPVNVDDPPDDDDDDPTDHPVDDDDDDDDPVVQVVVVVVVVVVVVVVVVVCCVVPVDDPVVVVVDDPDPDRPCQDDPNHGDDDDPVVVVVVVVVVDDDPPDDDQEQEAEDAQLVVLVVFDQVPQFALLSSLVVTVVVVVVVVCVRHNYYHYDYDDDDCPDPCNRVLVPPDAATHGAHDRGDTDDPPSVSQSSDNVSSVRSVVVSVVVVVVVVCPDVVNLVLQVVQLCVLPVPDPDSHQVVSQCCCVPVVVDDNVSGGDHSVLSQLVVLQVCLCVCQVVVCVVPDPGDRDDCCVRQWDADPVRDTDGD

Radius of gyration: 33.76 Å; chains: 1; bounding box: 85×82×90 Å

Organism: Mytilus edulis (NCBI:txid6550)

pLDDT: mean 77.13, std 15.99, range [27.66, 96.56]

Sequence (403 aa):
MSKQCKIVDPELPSTSSISADFDWKECIFCQEQTKENLQCPANSKRSDLDVGTGYKTLETILERYTRDIVDPRVCETIRNVENLGKEQYHQFVTERLENKSKSLHVPIKQNKLLLFSRQQPKTETKDKQQITSLKQNCSLFSQLYVSCQVRNGDLEEFFRHENQSYPPALSQFGEMRLGSKSDLLVPLERLTELHEEAPNADVLVIDGAAIINMLKPRGSKTFEDYFNDIFMPYIHDQLRFVSRLDVVWDEYISNSLKASTRCKRGKGVRRRVLPDSRVPGNWEAFLRVNDNKTELFIYLAEQLVASARGSDEQKQIERYVILMYDKTSQCTKVNDARKDLFTRKGRAIDNIPPSESALLEHTKRAVYMASLCWGKCLEPSPQVGSPSEWGWQKDKTQMWIPY

Secondary structure (DSSP, 8-state):
---PPPP--TTS--S--------TTS-TTT----SS----GGG---TTS-TTHHHHHHHHHHHHHH-BPPPHHHHHHHHHHHHHHHHHHHHHIIIIIIS--S-TTSPPPPP----TT---PPPS-HHHHHHHHHHHHHHHHHHHHHHHHHHT--HHHHHHS--SSS-TTTEETTEEPP--GGGGHHHHHTTS----SPPP-SEEEEEHHHHHHHS--TT-SBHHHHIIIIIHHHHHHHHTS-SEEEEE-----TTSHHHHHHHTS-----B---TTSBPPS-HHHHTTSHHHHHHHHHHHHHHHHHHHHT-HHHHHHHHHHHHHH-TT---SSHHHHHHHHHHTS---GGGSPPPHHHHHHHHHHHHIIIIIIITTTTSSS--PPPGGGTTEEE-TTS-EEE-